Protein AF-0000000085179273 (afdb_homodimer)

Sequence (430 aa):
MWLLLAPTRLEAPFLKGEPFPFLGRMGLKGKGFVFLETGVGKVNAALALAHWASRHPVERALLFGVAGAYPEAGLGLGEAALVAEEVEADLGLEEGLKPLGFPAMAVEGKPLYNRFPLDPALTEALAALLGLPLRVGLTQDRPSESLEEAKRRAARWNAHLENMEGAAFARACLALGVPGAELRAVSNPAGVRDRGAWRLGEAVSALREAVLALLMWLLLAPTRLEAPFLKGEPFPFLGRMGLKGKGFVFLETGVGKVNAALALAHWASRHPVERALLFGVAGAYPEAGLGLGEAALVAEEVEADLGLEEGLKPLGFPAMAVEGKPLYNRFPLDPALTEALAALLGLPLRVGLTQDRPSESLEEAKRRAARWNAHLENMEGAAFARACLALGVPGAELRAVSNPAGVRDRGAWRLGEAVSALREAVLALL

InterPro domains:
  IPR000845 Nucleoside phosphorylase domain [PF01048] (28-206)
  IPR019963 Futalosine hydrolase [MF_00991] (22-215)
  IPR019963 Futalosine hydrolase [TIGR03664] (4-215)
  IPR035994 Nucleoside phosphorylase superfamily [G3DSA:3.40.50.1580] (23-215)
  IPR035994 Nucleoside phosphorylase superfamily [SSF53167] (28-198)

Solvent-accessible surface area (backbone atoms only — not comparable to full-atom values): 21015 Å² total; per-residue (Å²): 99,40,39,36,34,27,42,45,63,85,56,48,74,82,70,68,55,52,73,44,84,36,84,84,36,51,23,29,47,34,86,61,34,37,36,38,38,36,28,59,27,28,42,28,28,12,30,46,51,27,35,48,55,49,68,38,93,63,73,32,36,36,40,38,38,67,22,21,30,34,94,84,42,83,67,55,79,27,37,56,31,32,37,50,30,19,26,31,64,50,37,30,42,95,90,27,22,62,88,74,73,52,50,54,44,57,58,96,84,40,74,29,51,42,61,37,60,31,32,62,68,62,36,51,52,48,25,63,74,68,70,36,54,78,40,33,30,32,14,30,44,43,63,50,80,30,54,66,53,28,51,52,51,27,67,75,65,68,34,21,32,38,39,34,32,55,27,26,40,27,48,45,22,65,62,70,69,34,46,30,33,36,41,37,11,18,20,29,55,36,15,60,81,58,62,85,69,43,34,53,68,48,8,38,50,40,45,46,55,55,55,57,72,74,97,97,40,38,37,34,27,41,44,63,85,58,48,73,82,70,70,55,53,74,43,85,36,86,86,36,51,25,30,48,33,86,62,32,38,37,38,36,36,30,60,28,28,43,28,28,12,30,45,51,26,34,49,55,49,69,37,92,63,73,31,35,37,41,37,38,68,22,22,31,35,92,84,42,84,68,55,77,27,37,55,32,32,36,50,29,18,26,30,65,47,38,29,42,96,91,27,21,62,89,76,73,51,53,54,45,59,59,95,84,40,73,29,50,41,62,36,61,32,34,61,69,61,36,51,52,48,24,63,75,70,71,35,54,78,40,34,29,32,13,30,45,42,62,52,81,30,52,66,53,28,50,51,50,27,66,75,65,69,36,23,32,38,39,34,31,56,26,27,41,28,47,45,22,65,64,70,72,34,48,29,32,35,40,37,11,18,21,29,55,38,15,60,80,58,63,86,68,42,36,56,68,48,10,38,50,40,45,47,56,54,55,56,73,74,97

Organism: NCBI:txid751945

Foldseek 3Di:
DEEEEEQDCLLVVPDDADWDDDPNDIWGDDDPYIYDHQHFAAVSLLCRLCVDVVPDPHAEYEYEGAWAWAPPLPDDALAKAKEFKEFACPAPDNLWNVVVPDAPDDFPNRGHTGMFGAQNVVRVVLCVLQVHYYFYEYADQDFAQASVSSNVSCVSVVGTIYGGHPNSNRVSCRVSVHRYIYMYGYQYHTNDDDCVRGNRVSRSVSVSVSVVSVD/DEEEEEQDCLLVVPDDADWDDDPNDIWGDDDPYIYDHQHFAAVSLLCRLCVDVVPDPHAEYEYEGAWAWAPPLPDDALAKAKEFKEFACPAPDNLWNVVVPDAPDDFPNRGHTGMFGAQNVVRVVLCVLQVHYYFYEYADQDFAQASVSSNVSCVSVVGTIYGGHPNSNRVSCRVSVHRYIYMYGYQYHTNDPPCVRGNSVSRSVSVSVSVVSVD

Secondary structure (DSSP, 8-state):
-EEEEESSGGG-TT--SEEEEETTEEEEEETTEEEEE--SSHHHHHHHHHHHHTTS--SEEEEEEEEEEPGGG---TT-EEEEEEEEETTSSBTTBSGGGT--SEEETTEEESSEEE--HHHHHHHHHHHT--EEEEEE-SS---SHHHHHHHHHHHT--EEESSHHHHHHHHHHHT--EEEEEEEEEETT---GGG--HHHHHHHHHHHHHHH-/-EEEEESSGGG-TT--SEEEEETTEEEEEETTEEEEE--SSHHHHHHHHHHHHTTS--SEEEEEEEEEEPGGG---TT-EEEEEEEEETTSSBTTBSGGGT--SEEETTEEESSEEE--HHHHHHHHHHHT--EEEEEE-SS---SHHHHHHHHHHHT--EEESSHHHHHHHHHHHT--EEEEEEEEEETT---GGG--HHHHHHHHHHHHHHH-

Structure (mmCIF, N/CA/C/O backbone):
data_AF-0000000085179273-model_v1
#
loop_
_entity.id
_entity.type
_entity.pdbx_description
1 polymer 'Futalosine hydrolase'
#
loop_
_atom_site.group_PDB
_atom_site.id
_atom_site.type_symbol
_atom_site.label_atom_id
_atom_site.label_alt_id
_atom_site.label_comp_id
_atom_site.label_asym_id
_atom_site.label_entity_id
_atom_site.label_seq_id
_atom_site.pdbx_PDB_ins_code
_atom_site.Cartn_x
_atom_site.Cartn_y
_atom_site.Cartn_z
_atom_site.occupancy
_atom_site.B_iso_or_equiv
_atom_site.auth_seq_id
_atom_site.auth_comp_id
_atom_site.auth_asym_id
_atom_site.auth_atom_id
_atom_site.pdbx_PDB_model_num
ATOM 1 N N . MET A 1 1 ? -15.18 -21.344 -3.094 1 94.62 1 MET A N 1
ATOM 2 C CA . MET A 1 1 ? -14.883 -20.469 -4.223 1 94.62 1 MET A CA 1
ATOM 3 C C . MET A 1 1 ? -13.586 -19.703 -3.984 1 94.62 1 MET A C 1
ATOM 5 O O . MET A 1 1 ? -13.328 -19.234 -2.871 1 94.62 1 MET A O 1
ATOM 9 N N . TRP A 1 2 ? -12.719 -19.688 -5.039 1 98.19 2 TRP A N 1
ATOM 10 C CA . TRP A 1 2 ? -11.422 -19.016 -4.934 1 98.19 2 TRP A CA 1
ATOM 11 C C . TRP A 1 2 ? -11.539 -17.547 -5.324 1 98.19 2 TRP A C 1
ATOM 13 O O . TRP A 1 2 ? -12.211 -17.203 -6.301 1 98.19 2 TRP A O 1
ATOM 23 N N . LEU A 1 3 ? -10.93 -16.688 -4.527 1 98.94 3 LEU A N 1
ATOM 24 C CA . LEU A 1 3 ? -10.555 -15.367 -5.02 1 98.94 3 LEU A CA 1
ATOM 25 C C . LEU A 1 3 ? -9.125 -15.367 -5.551 1 98.94 3 LEU A C 1
ATOM 27 O O . LEU A 1 3 ? -8.18 -15.594 -4.797 1 98.94 3 LEU A O 1
ATOM 31 N N . LEU A 1 4 ? -9.008 -15.203 -6.809 1 98.94 4 LEU A N 1
ATOM 32 C CA . LEU A 1 4 ? -7.707 -15.164 -7.465 1 98.94 4 LEU A CA 1
ATOM 33 C C . LEU A 1 4 ? -7.285 -13.727 -7.75 1 98.94 4 LEU A C 1
ATOM 35 O O . LEU A 1 4 ? -8.102 -12.906 -8.18 1 98.94 4 LEU A O 1
ATOM 39 N N . LEU A 1 5 ? -6.035 -13.406 -7.445 1 98.94 5 LEU A N 1
ATOM 40 C CA . LEU A 1 5 ? -5.48 -12.094 -7.73 1 98.94 5 LEU A CA 1
ATOM 41 C C . LEU A 1 5 ? -4.168 -12.211 -8.492 1 98.94 5 LEU A C 1
ATOM 43 O O . LEU A 1 5 ? -3.354 -13.086 -8.211 1 98.94 5 LEU A O 1
ATOM 47 N N . ALA A 1 6 ? -3.973 -11.359 -9.422 1 98.94 6 ALA A N 1
ATOM 48 C CA . ALA A 1 6 ? -2.697 -11.172 -10.109 1 98.94 6 ALA A CA 1
ATOM 49 C C . ALA A 1 6 ? -2.463 -9.703 -10.445 1 98.94 6 ALA A C 1
ATOM 51 O O . ALA A 1 6 ? -3.412 -8.961 -10.719 1 98.94 6 ALA A O 1
ATOM 52 N N . PRO A 1 7 ? -1.188 -9.273 -10.477 1 98.56 7 PRO A N 1
ATOM 53 C CA . PRO A 1 7 ? -0.921 -7.859 -10.742 1 98.56 7 PRO A CA 1
ATOM 54 C C . PRO A 1 7 ? -1.329 -7.43 -12.148 1 98.56 7 PRO A C 1
ATOM 56 O O . PRO A 1 7 ? -1.88 -6.34 -12.328 1 98.56 7 PRO A O 1
ATOM 59 N N . THR A 1 8 ? -1.058 -8.273 -13.117 1 97.31 8 THR A N 1
ATOM 60 C CA . THR A 1 8 ? -1.369 -7.93 -14.5 1 97.31 8 THR A CA 1
ATOM 61 C C . THR A 1 8 ? -2.08 -9.086 -15.195 1 97.31 8 THR A C 1
ATOM 63 O O . THR A 1 8 ? -1.867 -10.25 -14.852 1 97.31 8 THR A O 1
ATOM 66 N N . ARG A 1 9 ? -2.869 -8.789 -16.188 1 94.81 9 ARG A N 1
ATOM 67 C CA . ARG A 1 9 ? -3.58 -9.805 -16.969 1 94.81 9 ARG A CA 1
ATOM 68 C C . ARG A 1 9 ? -2.604 -10.703 -17.719 1 94.81 9 ARG A C 1
ATOM 70 O O . ARG A 1 9 ? -2.936 -11.836 -18.062 1 94.81 9 ARG A O 1
ATOM 77 N N . LEU A 1 10 ? -1.396 -10.203 -17.922 1 95.56 10 LEU A N 1
ATOM 78 C CA . LEU A 1 10 ? -0.371 -10.984 -18.609 1 95.56 10 LEU A CA 1
ATOM 79 C C . LEU A 1 10 ? 0.016 -12.219 -17.797 1 95.56 10 LEU A C 1
ATOM 81 O O . LEU A 1 10 ? 0.564 -13.18 -18.328 1 95.56 10 LEU A O 1
ATOM 85 N N . GLU A 1 11 ? -0.31 -12.172 -16.547 1 97.88 11 GLU A N 1
ATOM 86 C CA . GLU A 1 11 ? 0.047 -13.273 -15.664 1 97.88 11 GLU A CA 1
ATOM 87 C C . GLU A 1 11 ? -1.082 -14.305 -15.586 1 97.88 11 GLU A C 1
ATOM 89 O O . GLU A 1 11 ? -0.908 -15.375 -15.008 1 97.88 11 GLU A O 1
ATOM 94 N N . ALA A 1 12 ? -2.215 -13.945 -16.156 1 97.94 12 ALA A N 1
ATOM 95 C CA . ALA A 1 12 ? -3.379 -14.82 -16.016 1 97.94 12 ALA A CA 1
ATOM 96 C C . ALA A 1 12 ? -4.117 -14.953 -17.344 1 97.94 12 ALA A C 1
ATOM 98 O O . ALA A 1 12 ? -5.352 -14.914 -17.375 1 97.94 12 ALA A O 1
ATOM 99 N N . PRO A 1 13 ? -3.396 -15.062 -18.453 1 97.56 13 PRO A N 1
ATOM 100 C CA . PRO A 1 13 ? -4.086 -15.109 -19.734 1 97.56 13 PRO A CA 1
ATOM 101 C C . PRO A 1 13 ? -4.918 -16.375 -19.922 1 97.56 13 PRO A C 1
ATOM 103 O O . PRO A 1 13 ? -5.766 -16.453 -20.812 1 97.56 13 PRO A O 1
ATOM 106 N N . PHE A 1 14 ? -4.801 -17.359 -19.109 1 98.06 14 PHE A N 1
ATOM 107 C CA . PHE A 1 14 ? -5.391 -18.688 -19.25 1 98.06 14 PHE A CA 1
ATOM 108 C C . PHE A 1 14 ? -6.727 -18.766 -18.531 1 98.06 14 PHE A C 1
ATOM 110 O O . PHE A 1 14 ? -7.469 -19.734 -18.688 1 98.06 14 PHE A O 1
ATOM 117 N N . LEU A 1 15 ? -7.039 -17.781 -17.672 1 98.31 15 LEU A N 1
ATOM 118 C CA . LEU A 1 15 ? -8.312 -17.797 -16.969 1 98.31 15 LEU A CA 1
ATOM 119 C C . LEU A 1 15 ? -9.453 -17.375 -17.891 1 98.31 15 LEU A C 1
ATOM 121 O O . LEU A 1 15 ? -9.328 -16.406 -18.641 1 98.31 15 LEU A O 1
ATOM 125 N N . LYS A 1 16 ? -10.492 -18.172 -17.844 1 97.25 16 LYS A N 1
ATOM 126 C CA . LYS A 1 16 ? -11.68 -17.891 -18.641 1 97.25 16 LYS A CA 1
ATOM 127 C C . LYS A 1 16 ? -12.891 -17.625 -17.766 1 97.25 16 LYS A C 1
ATOM 129 O O . LYS A 1 16 ? -13.086 -18.297 -16.75 1 97.25 16 LYS A O 1
ATOM 134 N N . GLY A 1 17 ? -13.609 -16.641 -18.078 1 97.75 17 GLY A N 1
ATOM 135 C CA . GLY A 1 17 ? -14.812 -16.266 -17.344 1 97.75 17 GLY A CA 1
ATOM 136 C C . GLY A 1 17 ? -15.492 -15.039 -17.922 1 97.75 17 GLY A C 1
ATOM 137 O O . GLY A 1 17 ? -15.109 -14.547 -18.984 1 97.75 17 GLY A O 1
ATOM 138 N N . GLU A 1 18 ? -16.547 -14.57 -17.297 1 98.56 18 GLU A N 1
ATOM 139 C CA . GLU A 1 18 ? -17.266 -13.359 -17.672 1 98.56 18 GLU A CA 1
ATOM 140 C C . GLU A 1 18 ? -16.578 -12.117 -17.109 1 98.56 18 GLU A C 1
ATOM 142 O O . GLU A 1 18 ? -16.438 -11.977 -15.898 1 98.56 18 GLU A O 1
ATOM 147 N N . PRO A 1 19 ? -16.203 -11.266 -18 1 98.25 19 PRO A N 1
ATOM 148 C CA . PRO A 1 19 ? -15.484 -10.078 -17.531 1 98.25 19 PRO A CA 1
ATOM 149 C C . PRO A 1 19 ? -16.406 -9.062 -16.859 1 98.25 19 PRO A C 1
ATOM 151 O O . PRO A 1 19 ? -17.594 -8.992 -17.188 1 98.25 19 PRO A O 1
ATOM 154 N N . PHE A 1 20 ? -15.859 -8.312 -15.875 1 98.31 20 PHE A N 1
ATOM 155 C CA . PHE A 1 20 ? -16.516 -7.16 -15.258 1 98.31 20 PHE A CA 1
ATOM 156 C C . PHE A 1 20 ? -15.477 -6.117 -14.844 1 98.31 20 PHE A C 1
ATOM 158 O O . PHE A 1 20 ? -14.32 -6.445 -14.594 1 98.31 20 PHE A O 1
ATOM 165 N N . PRO A 1 21 ? -15.852 -4.898 -14.836 1 96.75 21 PRO A N 1
ATOM 166 C CA . PRO A 1 21 ? -14.914 -3.854 -14.414 1 96.75 21 PRO A CA 1
ATOM 167 C C . PRO A 1 21 ? -14.609 -3.9 -12.922 1 96.75 21 PRO A C 1
ATOM 169 O O . PRO A 1 21 ? -15.508 -4.148 -12.109 1 96.75 21 PRO A O 1
ATOM 172 N N . PHE A 1 22 ? -13.422 -3.74 -12.594 1 97.25 22 PHE A N 1
ATOM 173 C CA . PHE A 1 22 ? -13 -3.738 -11.195 1 97.25 22 PHE A CA 1
ATOM 174 C C . PHE A 1 22 ? -11.875 -2.736 -10.977 1 97.25 22 PHE A C 1
ATOM 176 O O . PHE A 1 22 ? -10.734 -2.975 -11.383 1 97.25 22 PHE A O 1
ATOM 183 N N . LEU A 1 23 ? -12.109 -1.663 -10.297 1 96.62 23 LEU A N 1
ATOM 184 C CA . LEU A 1 23 ? -11.156 -0.615 -9.945 1 96.62 23 LEU A CA 1
ATOM 185 C C . LEU A 1 23 ? -10.344 -0.185 -11.164 1 96.62 23 LEU A C 1
ATOM 187 O O . LEU A 1 23 ? -9.125 -0.075 -11.094 1 96.62 23 LEU A O 1
ATOM 191 N N . GLY A 1 24 ? -11 -0.013 -12.258 1 94.75 24 GLY A N 1
ATOM 192 C CA . GLY A 1 24 ? -10.367 0.466 -13.477 1 94.75 24 GLY A CA 1
ATOM 193 C C . GLY A 1 24 ? -9.625 -0.623 -14.227 1 94.75 24 GLY A C 1
ATOM 194 O O . GLY A 1 24 ? -8.953 -0.346 -15.227 1 94.75 24 GLY A O 1
ATOM 195 N N . ARG A 1 25 ? -9.828 -1.846 -13.766 1 96.69 25 ARG A N 1
ATOM 196 C CA . ARG A 1 25 ? -9.172 -2.994 -14.383 1 96.69 25 ARG A CA 1
ATOM 197 C C . ARG A 1 25 ? -10.164 -4.129 -14.617 1 96.69 25 ARG A C 1
ATOM 199 O O . ARG A 1 25 ? -11.375 -3.898 -14.68 1 96.69 25 ARG A O 1
ATOM 206 N N . MET A 1 26 ? -9.555 -5.309 -14.797 1 96.31 26 MET A N 1
ATOM 207 C CA . MET A 1 26 ? -10.43 -6.406 -15.211 1 96.31 26 MET A CA 1
ATOM 208 C C . MET A 1 26 ? -10.68 -7.363 -14.047 1 96.31 26 MET A C 1
ATOM 210 O O . MET A 1 26 ? -9.758 -7.691 -13.297 1 96.31 26 MET A O 1
ATOM 214 N N . GLY A 1 27 ? -11.914 -7.707 -13.852 1 98.38 27 GLY A N 1
ATOM 215 C CA . GLY A 1 27 ? -12.312 -8.883 -13.094 1 98.38 27 GLY A CA 1
ATOM 216 C C . GLY A 1 27 ? -12.922 -9.977 -13.961 1 98.38 27 GLY A C 1
ATOM 217 O O . GLY A 1 27 ? -13.383 -9.703 -15.07 1 98.38 27 GLY A O 1
ATOM 218 N N . LEU A 1 28 ? -12.805 -11.203 -13.516 1 98.69 28 LEU A N 1
ATOM 219 C CA . LEU A 1 28 ? -13.438 -12.328 -14.18 1 98.69 28 LEU A CA 1
ATOM 220 C C . LEU A 1 28 ? -14.227 -13.18 -13.188 1 98.69 28 LEU A C 1
ATOM 222 O O . LEU A 1 28 ? -13.758 -13.43 -12.078 1 98.69 28 LEU A O 1
ATOM 226 N N . LYS A 1 29 ? -15.414 -13.492 -13.594 1 98.56 29 LYS A N 1
ATOM 227 C CA . LYS A 1 29 ? -16.172 -14.508 -12.875 1 98.56 29 LYS A CA 1
ATOM 228 C C . LYS A 1 29 ? -16.156 -15.836 -13.625 1 98.56 29 LYS A C 1
ATOM 230 O O . LYS A 1 29 ? -16.688 -15.945 -14.727 1 98.56 29 LYS A O 1
ATOM 235 N N . GLY A 1 30 ? -15.469 -16.797 -13.047 1 97.81 30 GLY A N 1
ATOM 236 C CA . GLY A 1 30 ? -15.375 -18.109 -13.656 1 97.81 30 GLY A CA 1
ATOM 237 C C . GLY A 1 30 ? -16.031 -19.203 -12.82 1 97.81 30 GLY A C 1
ATOM 238 O O . GLY A 1 30 ? -16.734 -18.906 -11.852 1 97.81 30 GLY A O 1
ATOM 239 N N . LYS A 1 31 ? -15.891 -20.438 -13.32 1 96.31 31 LYS A N 1
ATOM 240 C CA . LYS A 1 31 ? -16.438 -21.562 -12.578 1 96.31 31 LYS A CA 1
ATOM 241 C C . LYS A 1 31 ? -15.617 -21.844 -11.328 1 96.31 31 LYS A C 1
ATOM 243 O O . LYS A 1 31 ? -14.523 -22.422 -11.406 1 96.31 31 LYS A O 1
ATOM 248 N N . GLY A 1 32 ? -16.156 -21.391 -10.211 1 96.75 32 GLY A N 1
ATOM 249 C CA . GLY A 1 32 ? -15.508 -21.688 -8.945 1 96.75 32 GLY A CA 1
ATOM 250 C C . GLY A 1 32 ? -14.523 -20.625 -8.516 1 96.75 32 GLY A C 1
ATOM 251 O O . GLY A 1 32 ? -13.758 -20.828 -7.566 1 96.75 32 GLY A O 1
ATOM 252 N N . PHE A 1 33 ? -14.508 -19.531 -9.266 1 98.5 33 PHE A N 1
ATOM 253 C CA . PHE A 1 33 ? -13.539 -18.516 -8.867 1 98.5 33 PHE A CA 1
ATOM 254 C C . PHE A 1 33 ? -13.984 -17.141 -9.328 1 98.5 33 PHE A C 1
ATOM 256 O O . PHE A 1 33 ? -14.836 -17.016 -10.211 1 98.5 33 PHE A O 1
ATOM 263 N N . VAL A 1 34 ? -13.5 -16.078 -8.656 1 98.81 34 VAL A N 1
ATOM 264 C CA . VAL A 1 34 ? -13.422 -14.703 -9.117 1 98.81 34 VAL A CA 1
ATOM 265 C C . VAL A 1 34 ? -11.961 -14.289 -9.258 1 98.81 34 VAL A C 1
ATOM 267 O O . VAL A 1 34 ? -11.133 -14.602 -8.406 1 98.81 34 VAL A O 1
ATOM 270 N N . PHE A 1 35 ? -11.68 -13.68 -10.375 1 98.88 35 PHE A N 1
ATOM 271 C CA . PHE A 1 35 ? -10.336 -13.156 -10.609 1 98.88 35 PHE A CA 1
ATOM 272 C C . PHE A 1 35 ? -10.344 -11.633 -10.602 1 98.88 35 PHE A C 1
ATOM 274 O O . PHE A 1 35 ? -11.25 -11.008 -11.148 1 98.88 35 PHE A O 1
ATOM 281 N N . LEU A 1 36 ? -9.359 -11.078 -9.93 1 98.94 36 LEU A N 1
ATOM 282 C CA . LEU A 1 36 ? -9.164 -9.633 -9.914 1 98.94 36 LEU A CA 1
ATOM 283 C C . LEU A 1 36 ? -7.762 -9.266 -10.383 1 98.94 36 LEU A C 1
ATOM 285 O O . LEU A 1 36 ? -6.773 -9.734 -9.805 1 98.94 36 LEU A O 1
ATOM 289 N N . GLU A 1 37 ? -7.664 -8.492 -11.43 1 98.81 37 GLU A N 1
ATOM 290 C CA . GLU A 1 37 ? -6.414 -7.812 -11.742 1 98.81 37 GLU A CA 1
ATOM 291 C C . GLU A 1 37 ? -6.152 -6.664 -10.773 1 98.81 37 GLU A C 1
ATOM 293 O O . GLU A 1 37 ? -6.922 -5.703 -10.727 1 98.81 37 GLU A O 1
ATOM 298 N N . THR A 1 38 ? -5.078 -6.707 -10.047 1 98.69 38 THR A N 1
ATOM 299 C CA . THR A 1 38 ? -4.871 -5.738 -8.977 1 98.69 38 THR A CA 1
ATOM 300 C C . THR A 1 38 ? -4.164 -4.492 -9.5 1 98.69 38 THR A C 1
ATOM 302 O O . THR A 1 38 ? -4.379 -3.389 -9 1 98.69 38 THR A O 1
ATOM 305 N N . GLY A 1 39 ? -3.285 -4.68 -10.477 1 98.38 39 GLY A N 1
ATOM 306 C CA . GLY A 1 39 ? -2.256 -3.699 -10.781 1 98.38 39 GLY A CA 1
ATOM 307 C C . GLY A 1 39 ? -0.967 -3.926 -10.016 1 98.38 39 GLY A C 1
ATOM 308 O O . GLY A 1 39 ? -0.943 -4.68 -9.039 1 98.38 39 GLY A O 1
ATOM 309 N N . VAL A 1 40 ? 0.081 -3.264 -10.453 1 98.44 40 VAL A N 1
ATOM 310 C CA . VAL A 1 40 ? 1.401 -3.521 -9.891 1 98.44 40 VAL A CA 1
ATOM 311 C C . VAL A 1 40 ? 1.588 -2.699 -8.617 1 98.44 40 VAL A C 1
ATOM 313 O O . VAL A 1 40 ? 1.08 -1.581 -8.516 1 98.44 40 VAL A O 1
ATOM 316 N N . GLY A 1 41 ? 2.229 -3.324 -7.648 1 98.75 41 GLY A N 1
ATOM 317 C CA . GLY A 1 41 ? 2.637 -2.584 -6.461 1 98.75 41 GLY A CA 1
ATOM 318 C C . GLY A 1 41 ? 1.812 -2.924 -5.234 1 98.75 41 GLY A C 1
ATOM 319 O O . GLY A 1 41 ? 0.686 -3.412 -5.352 1 98.75 41 GLY A O 1
ATOM 320 N N . LYS A 1 42 ? 2.363 -2.562 -4.078 1 98.94 42 LYS A N 1
ATOM 321 C CA . LYS A 1 42 ? 1.776 -2.887 -2.783 1 98.94 42 LYS A CA 1
ATOM 322 C C . LYS A 1 42 ? 0.427 -2.199 -2.604 1 98.94 42 LYS A C 1
ATOM 324 O O . LYS A 1 42 ? -0.535 -2.816 -2.143 1 98.94 42 LYS A O 1
ATOM 329 N N . VAL A 1 43 ? 0.353 -0.925 -3.02 1 98.94 43 VAL A N 1
ATOM 330 C CA . VAL A 1 43 ? -0.866 -0.151 -2.809 1 98.94 43 VAL A CA 1
ATOM 331 C C . VAL A 1 43 ? -2.02 -0.782 -3.584 1 98.94 43 VAL A C 1
ATOM 333 O O . VAL A 1 43 ? -3.109 -0.975 -3.041 1 98.94 43 VAL A O 1
ATOM 336 N N . ASN A 1 44 ? -1.757 -1.183 -4.797 1 98.88 44 ASN A N 1
ATOM 337 C CA . ASN A 1 44 ? -2.795 -1.796 -5.617 1 98.88 44 ASN A CA 1
ATOM 338 C C . ASN A 1 44 ? -3.254 -3.131 -5.039 1 98.88 44 ASN A C 1
ATOM 340 O O . ASN A 1 44 ? -4.449 -3.426 -5.02 1 98.88 44 ASN A O 1
ATOM 344 N N . ALA A 1 45 ? -2.324 -3.93 -4.613 1 98.94 45 ALA A N 1
ATOM 345 C CA . ALA A 1 45 ? -2.672 -5.219 -4.023 1 98.94 45 ALA A CA 1
ATOM 346 C C . ALA A 1 45 ? -3.551 -5.039 -2.789 1 98.94 45 ALA A C 1
ATOM 348 O O . ALA A 1 45 ? -4.57 -5.715 -2.641 1 98.94 45 ALA A O 1
ATOM 349 N N . ALA A 1 46 ? -3.145 -4.105 -1.908 1 98.94 46 ALA A N 1
ATOM 350 C CA . ALA A 1 46 ? -3.904 -3.826 -0.692 1 98.94 46 ALA A CA 1
ATOM 351 C C . ALA A 1 46 ? -5.301 -3.312 -1.025 1 98.94 46 ALA A C 1
ATOM 353 O O . ALA A 1 46 ? -6.293 -3.77 -0.448 1 98.94 46 ALA A O 1
ATOM 354 N N . LEU A 1 47 ? -5.398 -2.367 -1.997 1 98.81 47 LEU A N 1
ATOM 355 C CA . LEU A 1 47 ? -6.668 -1.771 -2.396 1 98.81 47 LEU A CA 1
ATOM 356 C C . LEU A 1 47 ? -7.613 -2.83 -2.955 1 98.81 47 LEU A C 1
ATOM 358 O O . LEU A 1 47 ? -8.781 -2.887 -2.57 1 98.81 47 LEU A O 1
ATOM 362 N N . ALA A 1 48 ? -7.102 -3.646 -3.834 1 98.88 48 ALA A N 1
ATOM 363 C CA . ALA A 1 48 ? -7.926 -4.633 -4.523 1 98.88 48 ALA A CA 1
ATOM 364 C C . ALA A 1 48 ? -8.531 -5.629 -3.541 1 98.88 48 ALA A C 1
ATOM 366 O O . ALA A 1 48 ? -9.742 -5.863 -3.549 1 98.88 48 ALA A O 1
ATOM 367 N N . LEU A 1 49 ? -7.652 -6.164 -2.686 1 98.88 49 LEU A N 1
ATOM 368 C CA . LEU A 1 49 ? -8.148 -7.172 -1.756 1 98.88 49 LEU A CA 1
ATOM 369 C C . LEU A 1 49 ? -9.102 -6.551 -0.737 1 98.88 49 LEU A C 1
ATOM 371 O O . LEU A 1 49 ? -10.172 -7.094 -0.467 1 98.88 49 LEU A O 1
ATOM 375 N N . ALA A 1 50 ? -8.758 -5.414 -0.185 1 98.88 50 ALA A N 1
ATOM 376 C CA . ALA A 1 50 ? -9.594 -4.777 0.829 1 98.88 50 ALA A CA 1
ATOM 377 C C . ALA A 1 50 ? -10.953 -4.391 0.257 1 98.88 50 ALA A C 1
ATOM 379 O O . ALA A 1 50 ? -11.984 -4.617 0.89 1 98.88 50 ALA A O 1
ATOM 380 N N . HIS A 1 51 ? -10.945 -3.803 -0.94 1 98.88 51 HIS A N 1
ATOM 381 C CA . HIS A 1 51 ? -12.188 -3.369 -1.562 1 98.88 51 HIS A CA 1
ATOM 382 C C . HIS A 1 51 ? -13.133 -4.547 -1.797 1 98.88 51 HIS A C 1
ATOM 384 O O . HIS A 1 51 ? -14.312 -4.48 -1.461 1 98.88 51 HIS A O 1
ATOM 390 N N . TRP A 1 52 ? -12.617 -5.648 -2.324 1 98.88 52 TRP A N 1
ATOM 391 C CA . TRP A 1 52 ? -13.453 -6.801 -2.65 1 98.88 52 TRP A CA 1
ATOM 392 C C . TRP A 1 52 ? -13.914 -7.516 -1.384 1 98.88 52 TRP A C 1
ATOM 394 O O . TRP A 1 52 ? -15.109 -7.758 -1.197 1 98.88 52 TRP A O 1
ATOM 404 N N . ALA A 1 53 ? -12.961 -7.773 -0.493 1 98.75 53 ALA A N 1
ATOM 405 C CA . ALA A 1 53 ? -13.234 -8.609 0.672 1 98.75 53 ALA A CA 1
ATOM 406 C C . ALA A 1 53 ? -14.125 -7.879 1.674 1 98.75 53 ALA A C 1
ATOM 408 O O . ALA A 1 53 ? -14.742 -8.5 2.543 1 98.75 53 ALA A O 1
ATOM 409 N N . SER A 1 54 ? -14.18 -6.547 1.587 1 98.25 54 SER A N 1
ATOM 410 C CA . SER A 1 54 ? -15.062 -5.781 2.465 1 98.25 54 SER A CA 1
ATOM 411 C C . SER A 1 54 ? -16.516 -5.848 1.989 1 98.25 54 SER A C 1
ATOM 413 O O . SER A 1 54 ? -17.438 -5.539 2.748 1 98.25 54 SER A O 1
ATOM 415 N N . ARG A 1 55 ? -16.734 -6.25 0.745 1 97.44 55 ARG A N 1
ATOM 416 C CA . ARG A 1 55 ? -18.078 -6.242 0.147 1 97.44 55 ARG A CA 1
ATOM 417 C C . ARG A 1 55 ? -18.578 -7.664 -0.078 1 97.44 55 ARG A C 1
ATOM 419 O O . ARG A 1 55 ? -19.781 -7.875 -0.259 1 97.44 55 ARG A O 1
ATOM 426 N N . HIS A 1 56 ? -17.641 -8.641 -0.13 1 97.56 56 HIS A N 1
ATOM 427 C CA . HIS A 1 56 ? -17.969 -10.023 -0.458 1 97.56 56 HIS A CA 1
ATOM 428 C C . HIS A 1 56 ? -17.297 -11 0.506 1 97.56 56 HIS A C 1
ATOM 430 O O . HIS A 1 56 ? -16.156 -10.781 0.906 1 97.56 56 HIS A O 1
ATOM 436 N N . PRO A 1 57 ? -18.031 -12 0.864 1 97.19 57 PRO A N 1
ATOM 437 C CA . PRO A 1 57 ? -17.328 -13.055 1.604 1 97.19 57 PRO A CA 1
ATOM 438 C C . PRO A 1 57 ? -16.234 -13.719 0.782 1 97.19 57 PRO A C 1
ATOM 440 O O . PRO A 1 57 ? -16.391 -13.93 -0.423 1 97.19 57 PRO A O 1
ATOM 443 N N . VAL A 1 58 ? -15.102 -14 1.391 1 98.56 58 VAL A N 1
ATOM 444 C CA . VAL A 1 58 ? -13.977 -14.664 0.739 1 98.56 58 VAL A CA 1
ATOM 445 C C . VAL A 1 58 ? -13.578 -15.898 1.536 1 98.56 58 VAL A C 1
ATOM 447 O O . VAL A 1 58 ? -13.188 -15.797 2.701 1 98.56 58 VAL A O 1
ATOM 450 N N . GLU A 1 59 ? -13.656 -17.047 0.965 1 98.31 59 GLU A N 1
ATOM 451 C CA . GLU A 1 59 ? -13.289 -18.297 1.623 1 98.31 59 GLU A CA 1
ATOM 452 C C . GLU A 1 59 ? -11.781 -18.484 1.629 1 98.31 59 GLU A C 1
ATOM 454 O O . GLU A 1 59 ? -11.211 -18.922 2.633 1 98.31 59 GLU A O 1
ATOM 459 N N . ARG A 1 60 ? -11.18 -18.25 0.582 1 98.69 60 ARG A N 1
ATOM 460 C CA . ARG A 1 60 ? -9.734 -18.359 0.391 1 98.69 60 ARG A CA 1
ATOM 461 C C . ARG A 1 60 ? -9.281 -17.5 -0.788 1 98.69 60 ARG A C 1
ATOM 463 O O . ARG A 1 60 ? -10.016 -17.344 -1.762 1 98.69 60 ARG A O 1
ATOM 470 N N . ALA A 1 61 ? -8.125 -16.984 -0.681 1 98.94 61 ALA A N 1
ATOM 471 C CA . ALA A 1 61 ? -7.555 -16.125 -1.723 1 98.94 61 ALA A CA 1
ATOM 472 C C . ALA A 1 61 ? -6.18 -16.641 -2.15 1 98.94 61 ALA A C 1
ATOM 474 O O . ALA A 1 61 ? -5.422 -17.172 -1.331 1 98.94 61 ALA A O 1
ATOM 475 N N . LEU A 1 62 ? -5.875 -16.5 -3.408 1 99 62 LEU A N 1
ATOM 476 C CA . LEU A 1 62 ? -4.57 -16.812 -3.973 1 99 62 LEU A CA 1
ATOM 477 C C . LEU A 1 62 ? -4.016 -15.641 -4.77 1 99 62 LEU A C 1
ATOM 479 O O . LEU A 1 62 ? -4.633 -15.203 -5.746 1 99 62 LEU A O 1
ATOM 483 N N . LEU A 1 63 ? -2.924 -15.109 -4.324 1 99 63 LEU A N 1
ATOM 484 C CA . LEU A 1 63 ? -2.137 -14.203 -5.152 1 99 63 LEU A CA 1
ATOM 485 C C . LEU A 1 63 ? -1.107 -14.977 -5.973 1 99 63 LEU A C 1
ATOM 487 O O . LEU A 1 63 ? -0.33 -15.766 -5.422 1 99 63 LEU A O 1
ATOM 491 N N . PHE A 1 64 ? -1.174 -14.805 -7.211 1 98.94 64 PHE A N 1
ATOM 492 C CA . PHE A 1 64 ? -0.168 -15.477 -8.023 1 98.94 64 PHE A CA 1
ATOM 493 C C . PHE A 1 64 ? 0.428 -14.516 -9.047 1 98.94 64 PHE A C 1
ATOM 495 O O . PHE A 1 64 ? -0.164 -13.484 -9.359 1 98.94 64 PHE A O 1
ATOM 502 N N . GLY A 1 65 ? 1.597 -14.812 -9.547 1 98.81 65 GLY A N 1
ATOM 503 C CA . GLY A 1 65 ? 2.311 -13.992 -10.508 1 98.81 65 GLY A CA 1
ATOM 504 C C . GLY A 1 65 ? 3.773 -14.375 -10.648 1 98.81 65 GLY A C 1
ATOM 505 O O . GLY A 1 65 ? 4.223 -15.359 -10.07 1 98.81 65 GLY A O 1
ATOM 506 N N . VAL A 1 66 ? 4.52 -13.609 -11.43 1 98.56 66 VAL A N 1
ATOM 507 C CA . VAL A 1 66 ? 5.926 -13.898 -11.68 1 98.56 66 VAL A CA 1
ATOM 508 C C . VAL A 1 66 ? 6.785 -13.242 -10.602 1 98.56 66 VAL A C 1
ATOM 510 O O . VAL A 1 66 ? 6.316 -12.359 -9.875 1 98.56 66 VAL A O 1
ATOM 513 N N . ALA A 1 67 ? 8.016 -13.711 -10.445 1 98.44 67 ALA A N 1
ATOM 514 C CA . ALA A 1 67 ? 8.961 -13.195 -9.461 1 98.44 67 ALA A CA 1
ATOM 515 C C . ALA A 1 67 ? 10.391 -13.289 -9.984 1 98.44 67 ALA A C 1
ATOM 517 O O . ALA A 1 67 ? 10.68 -14.07 -10.891 1 98.44 67 ALA A O 1
ATOM 518 N N . GLY A 1 68 ? 11.195 -12.414 -9.461 1 98.19 68 GLY A N 1
ATOM 519 C CA . GLY A 1 68 ? 12.633 -12.594 -9.602 1 98.19 68 GLY A CA 1
ATOM 520 C C . GLY A 1 68 ? 13.234 -13.508 -8.555 1 98.19 68 GLY A C 1
ATOM 521 O O . GLY A 1 68 ? 12.898 -13.406 -7.371 1 98.19 68 GLY A O 1
ATOM 522 N N . ALA A 1 69 ? 14.109 -14.367 -9.008 1 98.44 69 ALA A N 1
ATOM 523 C CA . ALA A 1 69 ? 14.75 -15.289 -8.07 1 98.44 69 ALA A CA 1
ATOM 524 C C . ALA A 1 69 ? 16.094 -14.742 -7.605 1 98.44 69 ALA A C 1
ATOM 526 O O . ALA A 1 69 ? 16.891 -14.258 -8.414 1 98.44 69 ALA A O 1
ATOM 527 N N . TYR A 1 70 ? 16.266 -14.812 -6.305 1 98.25 70 TYR A N 1
ATOM 528 C CA . TYR A 1 70 ? 17.594 -14.547 -5.773 1 98.25 70 TYR A CA 1
ATOM 529 C C . TYR A 1 70 ? 18.531 -15.727 -6.027 1 98.25 70 TYR A C 1
ATOM 531 O O . TYR A 1 70 ? 18.078 -16.844 -6.285 1 98.25 70 TYR A O 1
ATOM 539 N N . PRO A 1 71 ? 19.844 -15.547 -6.008 1 93.75 71 PRO A N 1
ATOM 540 C CA . PRO A 1 71 ? 20.797 -16.594 -6.367 1 93.75 71 PRO A CA 1
ATOM 541 C C . PRO A 1 71 ? 20.641 -17.859 -5.523 1 93.75 71 PRO A C 1
ATOM 543 O O . PRO A 1 71 ? 20.766 -18.969 -6.039 1 93.75 71 PRO A O 1
ATOM 546 N N . GLU A 1 72 ? 20.266 -17.781 -4.312 1 92.56 72 GLU A N 1
ATOM 547 C CA . GLU A 1 72 ? 20.203 -18.938 -3.426 1 92.56 72 GLU A CA 1
ATOM 548 C C . GLU A 1 72 ? 18.766 -19.438 -3.26 1 92.56 72 GLU A C 1
ATOM 550 O O . GLU A 1 72 ? 18.469 -20.156 -2.309 1 92.56 72 GLU A O 1
ATOM 555 N N . ALA A 1 73 ? 17.953 -19.031 -4.152 1 95.81 73 ALA A N 1
ATOM 556 C CA . ALA A 1 73 ? 16.547 -19.375 -4.051 1 95.81 73 ALA A CA 1
ATOM 557 C C . ALA A 1 73 ? 16.344 -20.875 -4.258 1 95.81 73 ALA A C 1
ATOM 559 O O . ALA A 1 73 ? 15.336 -21.438 -3.811 1 95.81 73 ALA A O 1
ATOM 560 N N . GLY A 1 74 ? 17.25 -21.547 -5.047 1 96.56 74 GLY A N 1
ATOM 561 C CA . GLY A 1 74 ? 17.094 -22.953 -5.371 1 96.56 74 GLY A CA 1
ATOM 562 C C . GLY A 1 74 ? 16.016 -23.219 -6.406 1 96.56 74 GLY A C 1
ATOM 563 O O . GLY A 1 74 ? 15.367 -24.266 -6.383 1 96.56 74 GLY A O 1
ATOM 564 N N . LEU A 1 75 ? 15.664 -22.297 -7.172 1 97.5 75 LEU A N 1
ATOM 565 C CA . LEU A 1 75 ? 14.68 -22.406 -8.242 1 97.5 75 LEU A CA 1
ATOM 566 C C . LEU A 1 75 ? 15.258 -21.922 -9.57 1 97.5 75 LEU A C 1
ATOM 568 O O . LEU A 1 75 ? 15.961 -20.922 -9.617 1 97.5 75 LEU A O 1
ATOM 572 N N . GLY A 1 76 ? 15.016 -22.688 -10.602 1 96.19 76 GLY A N 1
ATOM 573 C CA . GLY A 1 76 ? 15.359 -22.266 -11.945 1 96.19 76 GLY A CA 1
ATOM 574 C C . GLY A 1 76 ? 14.289 -21.422 -12.602 1 96.19 76 GLY A C 1
ATOM 575 O O . GLY A 1 76 ? 13.164 -21.312 -12.094 1 96.19 76 GLY A O 1
ATOM 576 N N . LEU A 1 77 ? 14.695 -20.781 -13.727 1 96.38 77 LEU A N 1
ATOM 577 C CA . LEU A 1 77 ? 13.711 -20.062 -14.523 1 96.38 77 LEU A CA 1
ATOM 578 C C . LEU A 1 77 ? 12.562 -20.984 -14.93 1 96.38 77 LEU A C 1
ATOM 580 O O . LEU A 1 77 ? 12.789 -22.125 -15.312 1 96.38 77 LEU A O 1
ATOM 584 N N . GLY A 1 78 ? 11.32 -20.516 -14.719 1 97.69 78 GLY A N 1
ATOM 585 C CA . GLY A 1 78 ? 10.156 -21.297 -15.086 1 97.69 78 GLY A CA 1
ATOM 586 C C . GLY A 1 78 ? 9.648 -22.172 -13.961 1 97.69 78 GLY A C 1
ATOM 587 O O . GLY A 1 78 ? 8.539 -22.703 -14.031 1 97.69 78 GLY A O 1
ATOM 588 N N . GLU A 1 79 ? 10.383 -22.266 -12.938 1 98.38 79 GLU A N 1
ATOM 589 C CA . GLU A 1 79 ? 9.93 -23.047 -11.789 1 98.38 79 GLU A CA 1
ATOM 590 C C . GLU A 1 79 ? 9.07 -22.219 -10.844 1 98.38 79 GLU A C 1
ATOM 592 O O . GLU A 1 79 ? 9.188 -20.984 -10.828 1 98.38 79 GLU A O 1
ATOM 597 N N . ALA A 1 80 ? 8.219 -22.938 -10.125 1 98.81 80 ALA A N 1
ATOM 598 C CA . ALA A 1 80 ? 7.266 -22.25 -9.266 1 98.81 80 ALA A CA 1
ATOM 599 C C . ALA A 1 80 ? 7.449 -22.656 -7.805 1 98.81 80 ALA A C 1
ATOM 601 O O . ALA A 1 80 ? 8.07 -23.688 -7.516 1 98.81 80 ALA A O 1
ATOM 602 N N . ALA A 1 81 ? 6.957 -21.859 -6.918 1 98.94 81 ALA A N 1
ATOM 603 C CA . ALA A 1 81 ? 6.953 -22.125 -5.48 1 98.94 81 ALA A CA 1
ATOM 604 C C . ALA A 1 81 ? 5.762 -21.453 -4.809 1 98.94 81 ALA A C 1
ATOM 606 O O . ALA A 1 81 ? 5.191 -20.5 -5.34 1 98.94 81 ALA A O 1
ATOM 607 N N . LEU A 1 82 ? 5.367 -22.031 -3.715 1 98.94 82 LEU A N 1
ATOM 608 C CA . LEU A 1 82 ? 4.477 -21.344 -2.793 1 98.94 82 LEU A CA 1
ATOM 609 C C . LEU A 1 82 ? 5.277 -20.5 -1.801 1 98.94 82 LEU A C 1
ATOM 611 O O . LEU A 1 82 ? 6.387 -20.875 -1.419 1 98.94 82 LEU A O 1
ATOM 615 N N . VAL A 1 83 ? 4.754 -19.359 -1.43 1 98.94 83 VAL A N 1
ATOM 616 C CA . VAL A 1 83 ? 5.414 -18.453 -0.49 1 98.94 83 VAL A CA 1
ATOM 617 C C . VAL A 1 83 ? 4.824 -18.641 0.906 1 98.94 83 VAL A C 1
ATOM 619 O O . VAL A 1 83 ? 3.613 -18.5 1.098 1 98.94 83 VAL A O 1
ATOM 6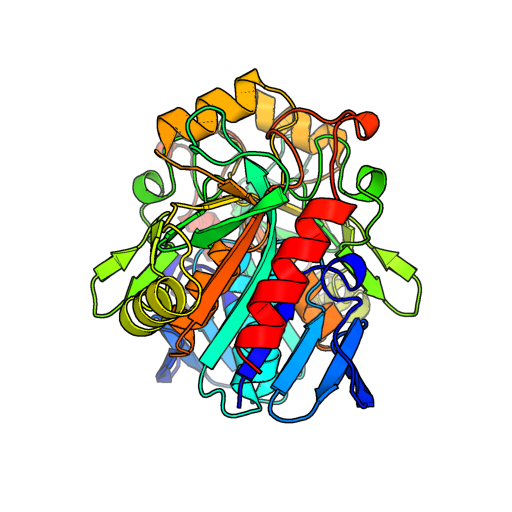22 N N . ALA A 1 84 ? 5.641 -18.922 1.867 1 98.88 84 ALA A N 1
ATOM 623 C CA . ALA A 1 84 ? 5.184 -19.156 3.234 1 98.88 84 ALA A CA 1
ATOM 624 C C . ALA A 1 84 ? 5.062 -17.859 4.012 1 98.88 84 ALA A C 1
ATOM 626 O O . ALA A 1 84 ? 4.215 -17.734 4.898 1 98.88 84 ALA A O 1
ATOM 627 N N . GLU A 1 85 ? 5.945 -16.969 3.666 1 98.81 85 GLU A N 1
ATOM 628 C CA . GLU A 1 85 ? 6.035 -15.68 4.344 1 98.81 85 GLU A CA 1
ATOM 629 C C . GLU 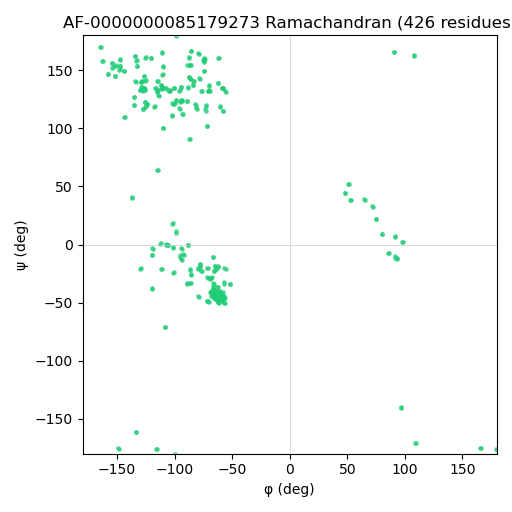A 1 85 ? 6.582 -14.602 3.408 1 98.81 85 GLU A C 1
ATOM 631 O O . GLU A 1 85 ? 7.41 -14.891 2.539 1 98.81 85 GLU A O 1
ATOM 636 N N . GLU A 1 86 ? 6.043 -13.414 3.615 1 98.94 86 GLU A N 1
ATOM 637 C CA . GLU A 1 86 ? 6.539 -12.273 2.848 1 98.94 86 GLU A CA 1
ATOM 638 C C . GLU A 1 86 ? 7.27 -11.281 3.746 1 98.94 86 GLU A C 1
ATOM 640 O O . GLU A 1 86 ? 6.812 -10.984 4.852 1 98.94 86 GLU A O 1
ATOM 645 N N . VAL A 1 87 ? 8.359 -10.797 3.268 1 98.88 87 VAL A N 1
ATOM 646 C CA . VAL A 1 87 ? 9.094 -9.703 3.889 1 98.88 87 VAL A CA 1
ATOM 647 C C . VAL A 1 87 ? 8.812 -8.398 3.143 1 98.88 87 VAL A C 1
ATOM 649 O O . VAL A 1 87 ? 8.977 -8.328 1.923 1 98.88 87 VAL A O 1
ATOM 652 N N . GLU A 1 88 ? 8.312 -7.438 3.777 1 98.88 88 GLU A N 1
ATOM 653 C CA . GLU A 1 88 ? 8.219 -6.098 3.207 1 98.88 88 GLU A CA 1
ATOM 654 C C . GLU A 1 88 ? 9.5 -5.305 3.459 1 98.88 88 GLU A C 1
ATOM 656 O O . GLU A 1 88 ? 9.586 -4.539 4.422 1 98.88 88 GLU A O 1
ATOM 661 N N . ALA A 1 89 ? 10.398 -5.375 2.59 1 98.44 89 ALA A N 1
ATOM 662 C CA . ALA A 1 89 ? 11.789 -5.004 2.842 1 98.44 89 ALA A CA 1
ATOM 663 C C . ALA A 1 89 ? 11.969 -3.488 2.783 1 98.44 89 ALA A C 1
ATOM 665 O O . ALA A 1 89 ? 12.953 -2.953 3.309 1 98.44 89 ALA A O 1
ATOM 666 N N . ASP A 1 90 ? 11.047 -2.824 2.119 1 98.25 90 ASP A N 1
ATOM 667 C CA . ASP A 1 90 ? 11.227 -1.386 1.938 1 98.25 90 ASP A CA 1
ATOM 668 C C . ASP A 1 90 ? 10.414 -0.6 2.967 1 98.25 90 ASP A C 1
ATOM 670 O O . ASP A 1 90 ? 10.289 0.623 2.865 1 98.25 90 ASP A O 1
ATOM 674 N N . LEU A 1 91 ? 9.883 -1.248 3.959 1 98.56 91 LEU A N 1
ATOM 675 C CA . LEU A 1 91 ? 9.117 -0.562 4.996 1 98.56 91 LEU A CA 1
ATOM 676 C C . LEU A 1 91 ? 10.008 -0.215 6.184 1 98.56 91 LEU A C 1
ATOM 678 O O . LEU A 1 91 ? 10.617 -1.101 6.789 1 98.56 91 LEU A O 1
ATOM 682 N N . GLY A 1 92 ? 10 1.064 6.496 1 97.56 92 GLY A N 1
ATOM 683 C CA . GLY A 1 92 ? 10.805 1.522 7.617 1 97.56 92 GLY A CA 1
ATOM 684 C C . GLY A 1 92 ? 12.156 2.074 7.203 1 97.56 92 GLY A C 1
ATOM 685 O O . GLY A 1 92 ? 12.242 2.885 6.277 1 97.56 92 GLY A O 1
ATOM 686 N N . LEU A 1 93 ? 13.164 1.755 7.961 1 95.5 93 LEU A N 1
ATOM 687 C CA . LEU A 1 93 ? 14.539 2.145 7.668 1 95.5 93 LEU A CA 1
ATOM 688 C C . LEU A 1 93 ? 15.305 0.995 7.023 1 95.5 93 LEU A C 1
ATOM 690 O O . LEU A 1 93 ? 14.719 -0.041 6.699 1 95.5 93 LEU A O 1
ATOM 694 N N . GLU A 1 94 ? 16.5 1.221 6.73 1 91.44 94 GLU A N 1
ATOM 695 C CA . GLU A 1 94 ? 17.328 0.152 6.176 1 91.44 94 GLU A CA 1
ATOM 696 C C . GLU A 1 94 ? 17.281 -1.098 7.047 1 91.44 94 GLU A C 1
ATOM 698 O O . GLU A 1 94 ? 17.234 -2.219 6.535 1 91.44 94 GLU A O 1
ATOM 703 N N . GLU A 1 95 ? 17.172 -0.871 8.352 1 92.88 95 GLU A N 1
ATOM 704 C CA . GLU A 1 95 ? 17.188 -1.973 9.312 1 92.88 95 GLU A CA 1
ATOM 705 C C . GLU A 1 95 ? 15.789 -2.518 9.547 1 92.88 95 GLU A C 1
ATOM 707 O O . GLU A 1 95 ? 15.609 -3.473 10.312 1 92.88 95 GLU A O 1
ATOM 712 N N . GLY A 1 96 ? 14.844 -1.923 8.891 1 96.62 96 GLY A N 1
ATOM 713 C CA . GLY A 1 96 ? 13.469 -2.354 9.086 1 96.62 96 GLY A CA 1
ATOM 714 C C . GLY A 1 96 ? 12.625 -1.341 9.836 1 96.62 96 GLY A C 1
ATOM 715 O O . GLY A 1 96 ? 13.07 -0.22 10.086 1 96.62 96 GLY A O 1
ATOM 716 N N . LEU A 1 97 ? 11.484 -1.803 10.172 1 97.75 97 LEU A N 1
ATOM 717 C CA . LEU A 1 97 ? 10.469 -0.902 10.711 1 97.75 97 LEU A CA 1
ATOM 718 C C . LEU A 1 97 ? 10.641 -0.725 12.219 1 97.75 97 LEU A C 1
ATOM 720 O O . LEU A 1 97 ? 10.305 0.324 12.766 1 97.75 97 LEU A O 1
ATOM 724 N N . LYS A 1 98 ? 11.211 -1.66 12.883 1 96.19 98 LYS A N 1
ATOM 725 C CA . LYS A 1 98 ? 11.219 -1.727 14.344 1 96.19 98 LYS A CA 1
ATOM 726 C C . LYS A 1 98 ? 11.859 -0.48 14.945 1 96.19 98 LYS A C 1
ATOM 728 O O . LYS A 1 98 ? 11.359 0.067 15.93 1 96.19 98 LYS A O 1
ATOM 733 N N . PRO A 1 99 ? 12.969 0.051 14.391 1 93.88 99 PRO A N 1
ATOM 734 C CA . PRO A 1 99 ? 13.609 1.225 14.992 1 93.88 99 PRO A CA 1
ATOM 735 C C . PRO A 1 99 ? 12.703 2.455 14.992 1 93.88 99 PRO A C 1
ATOM 737 O O . PRO A 1 99 ? 12.953 3.406 15.734 1 93.88 99 PRO A O 1
ATOM 740 N N . LEU A 1 100 ? 11.648 2.459 14.141 1 92.25 100 LEU A N 1
ATOM 741 C CA . LEU A 1 100 ? 10.742 3.6 14.117 1 92.25 100 LEU A CA 1
ATOM 742 C C . LEU A 1 100 ? 9.766 3.555 15.289 1 92.25 100 LEU A C 1
ATOM 744 O O . LEU A 1 100 ? 9.102 4.547 15.586 1 92.25 100 LEU A O 1
ATOM 748 N N . GLY A 1 101 ? 9.617 2.428 15.883 1 91 101 GLY A N 1
ATOM 749 C CA . GLY A 1 101 ? 8.891 2.355 17.141 1 91 101 GLY A CA 1
ATOM 750 C C . GLY A 1 101 ? 7.441 1.941 16.969 1 91 101 GLY A C 1
ATOM 751 O O . GLY A 1 101 ? 6.672 1.953 17.922 1 91 101 GLY A O 1
ATOM 752 N N . PHE A 1 102 ? 7.016 1.65 15.711 1 93.69 102 PHE A N 1
ATOM 753 C CA . PHE A 1 102 ? 5.648 1.232 15.414 1 93.69 102 PHE A CA 1
ATOM 754 C C . PHE A 1 102 ? 5.648 -0.058 14.602 1 93.69 102 PHE A C 1
ATOM 756 O O . PHE A 1 102 ? 6.414 -0.199 13.648 1 93.69 102 PHE A O 1
ATOM 763 N N . PRO A 1 103 ? 4.777 -0.999 15.062 1 97.69 103 PRO A N 1
ATOM 764 C CA . PRO A 1 103 ? 4.625 -2.162 14.18 1 97.69 103 PRO A CA 1
ATOM 765 C C . PRO A 1 103 ? 3.795 -1.858 12.938 1 97.69 103 PRO A C 1
ATOM 767 O O . PRO A 1 103 ? 3.049 -0.877 12.914 1 97.69 103 PRO A O 1
ATOM 770 N N . ALA A 1 104 ? 4.012 -2.676 11.93 1 98.56 104 ALA A N 1
ATOM 771 C CA . ALA A 1 104 ? 3.158 -2.574 10.75 1 98.56 104 ALA A CA 1
ATOM 772 C C . ALA A 1 104 ? 1.719 -2.957 11.078 1 98.56 104 ALA A C 1
ATOM 774 O O . ALA A 1 104 ? 0.774 -2.344 10.578 1 98.56 104 ALA A O 1
ATOM 775 N N . MET A 1 105 ? 1.58 -3.943 11.883 1 98.19 105 MET A N 1
ATOM 776 C CA . MET A 1 105 ? 0.304 -4.445 12.391 1 98.19 105 MET A CA 1
ATOM 777 C C . MET A 1 105 ? 0.515 -5.355 13.594 1 98.19 105 MET A C 1
ATOM 779 O O . MET A 1 105 ? 1.652 -5.637 13.977 1 98.19 105 MET A O 1
ATOM 783 N N . ALA A 1 106 ? -0.616 -5.645 14.203 1 96 106 ALA A N 1
ATOM 784 C CA . ALA A 1 106 ? -0.586 -6.645 15.266 1 96 106 ALA A CA 1
ATOM 785 C C . ALA A 1 106 ? -1.603 -7.754 15.008 1 96 106 ALA A C 1
ATOM 787 O O . ALA A 1 106 ? -2.721 -7.488 14.555 1 96 106 ALA A O 1
ATOM 788 N N . VAL A 1 107 ? -1.151 -8.969 15.156 1 92.12 107 VAL A N 1
ATOM 789 C CA . VAL A 1 107 ? -2.006 -10.148 15.047 1 92.12 107 VAL A CA 1
ATOM 790 C C . VAL A 1 107 ? -2.039 -10.883 16.391 1 92.12 107 VAL A C 1
ATOM 792 O O . VAL A 1 107 ? -0.998 -11.312 16.891 1 92.12 107 VAL A O 1
ATOM 795 N N . GLU A 1 108 ? -3.23 -10.984 16.953 1 91.56 108 GLU A N 1
ATOM 796 C CA . GLU A 1 108 ? -3.402 -11.625 18.266 1 91.56 108 GLU A CA 1
ATOM 797 C C . GLU A 1 108 ? -2.463 -11.023 19.297 1 91.56 108 GLU A C 1
ATOM 799 O O . GLU A 1 108 ? -1.788 -11.75 20.031 1 91.56 108 GLU A O 1
ATOM 804 N N . GLY A 1 109 ? -2.301 -9.758 19.188 1 90.38 109 GLY A N 1
ATOM 805 C CA . GLY A 1 109 ? -1.54 -9.016 20.188 1 90.38 109 GLY A CA 1
ATOM 806 C C . GLY A 1 109 ? -0.047 -9.016 19.906 1 90.38 109 GLY A C 1
ATOM 807 O O . GLY A 1 109 ? 0.717 -8.359 20.625 1 90.38 109 GLY A O 1
ATOM 808 N N . LYS A 1 110 ? 0.348 -9.789 18.906 1 94.94 110 LYS A N 1
ATOM 809 C CA . LYS A 1 110 ? 1.766 -9.859 18.578 1 94.94 110 LYS A CA 1
ATOM 810 C C . LYS A 1 110 ? 2.113 -8.859 17.469 1 94.94 110 LYS A C 1
ATOM 812 O O . LYS A 1 110 ? 1.558 -8.922 16.375 1 94.94 110 LYS A O 1
ATOM 817 N N . PRO A 1 111 ? 3.082 -7.965 17.766 1 97.75 111 PRO A N 1
ATOM 818 C CA . PRO A 1 111 ? 3.471 -6.988 16.73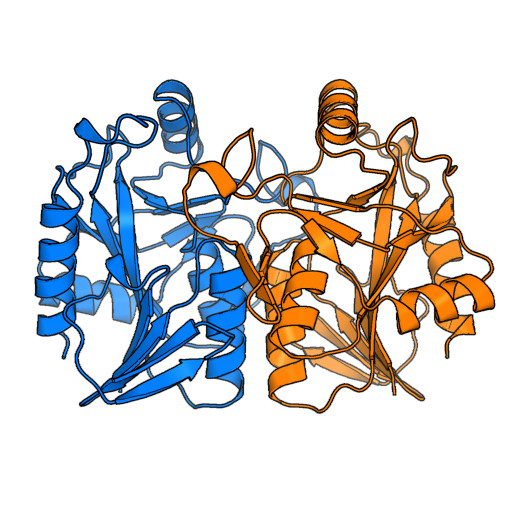4 1 97.75 111 PRO A CA 1
ATOM 819 C C . PRO A 1 111 ? 4.234 -7.621 15.578 1 97.75 111 PRO A C 1
ATOM 821 O O . PRO A 1 111 ? 5.098 -8.477 15.797 1 97.75 111 PRO A O 1
ATOM 824 N N . LEU A 1 112 ? 3.818 -7.289 14.391 1 98.56 112 LEU A N 1
ATOM 825 C CA . LEU A 1 112 ? 4.547 -7.641 13.18 1 98.56 112 LEU A CA 1
ATOM 826 C C . LEU A 1 112 ? 5.152 -6.402 12.531 1 98.56 112 LEU A C 1
ATOM 828 O O . LEU A 1 112 ? 4.477 -5.379 12.383 1 98.56 112 LEU A O 1
ATOM 832 N N . TYR A 1 113 ? 6.379 -6.508 12.141 1 98.38 113 TYR A N 1
ATOM 833 C CA . TYR A 1 113 ? 7.07 -5.348 11.578 1 98.38 113 TYR A CA 1
ATOM 834 C C . TYR A 1 113 ? 7.281 -5.508 10.078 1 98.38 113 TYR A C 1
ATOM 836 O O . TYR A 1 113 ? 6.477 -5.02 9.281 1 98.38 113 TYR A O 1
ATOM 844 N N . ASN A 1 114 ? 8.18 -6.422 9.688 1 98.81 114 ASN A N 1
ATOM 845 C CA . ASN A 1 114 ? 8.492 -6.508 8.266 1 98.81 114 ASN A CA 1
ATOM 846 C C . ASN A 1 114 ? 8.164 -7.887 7.703 1 98.81 114 ASN A C 1
ATOM 848 O O . ASN A 1 114 ? 8.219 -8.094 6.488 1 98.81 114 ASN A O 1
ATOM 852 N N . ARG A 1 115 ? 7.836 -8.875 8.516 1 98.75 115 ARG A N 1
ATOM 853 C CA . ARG A 1 115 ? 7.574 -10.234 8.078 1 98.75 115 ARG A CA 1
ATOM 854 C C . ARG A 1 115 ? 6.125 -10.633 8.336 1 98.75 115 ARG A C 1
ATOM 856 O O . ARG A 1 115 ? 5.613 -10.438 9.445 1 98.75 115 ARG A O 1
ATOM 863 N N . PHE A 1 116 ? 5.496 -11.18 7.344 1 98.94 116 PHE A N 1
ATOM 864 C CA . PHE A 1 116 ? 4.07 -11.477 7.383 1 98.94 116 PHE A CA 1
ATOM 865 C C . PHE A 1 116 ? 3.795 -12.875 6.832 1 98.94 116 PHE A C 1
ATOM 867 O O . PHE A 1 116 ? 4.043 -13.141 5.656 1 98.94 116 PHE A O 1
ATOM 874 N N . PRO A 1 117 ? 3.229 -13.758 7.613 1 98.81 117 PRO A N 1
ATOM 875 C CA . PRO A 1 117 ? 2.959 -15.125 7.156 1 98.81 117 PRO A CA 1
ATOM 876 C C . PRO A 1 117 ? 1.723 -15.219 6.266 1 98.81 117 PRO A C 1
ATOM 878 O O . PRO A 1 117 ? 0.751 -14.484 6.477 1 98.81 117 PRO A O 1
ATOM 881 N N . LEU A 1 118 ? 1.827 -16.062 5.285 1 98.88 118 LEU A N 1
ATOM 882 C CA . LEU A 1 118 ? 0.613 -16.547 4.637 1 98.88 118 LEU A CA 1
ATOM 883 C C . LEU A 1 118 ? -0.054 -17.641 5.469 1 98.88 118 LEU A C 1
ATOM 885 O O . LEU A 1 118 ? 0.539 -18.141 6.426 1 98.88 118 LEU A O 1
ATOM 889 N N . ASP A 1 119 ? -1.321 -17.906 5.129 1 98.88 119 ASP A N 1
ATOM 890 C CA . ASP A 1 119 ? -2.037 -18.922 5.902 1 98.88 119 ASP A CA 1
ATOM 891 C C . ASP A 1 119 ? -1.303 -20.266 5.863 1 98.88 119 ASP A C 1
ATOM 893 O O . ASP A 1 119 ? -1.183 -20.875 4.801 1 98.88 119 ASP A O 1
ATOM 897 N N . PRO A 1 120 ? -0.831 -20.703 7 1 98.69 120 PRO A N 1
ATOM 898 C CA . PRO A 1 120 ? 0.036 -21.875 6.996 1 98.69 120 PRO A CA 1
ATOM 899 C C . PRO A 1 120 ? -0.691 -23.141 6.539 1 98.69 120 PRO A C 1
ATOM 901 O O . PRO A 1 120 ? -0.143 -23.922 5.762 1 98.69 120 PRO A O 1
ATOM 904 N N . ALA A 1 121 ? -1.892 -23.359 6.988 1 98.81 121 ALA A N 1
ATOM 905 C CA . ALA A 1 121 ? -2.639 -24.562 6.633 1 98.81 121 ALA A CA 1
ATOM 906 C C . ALA A 1 121 ? -2.928 -24.594 5.137 1 98.81 121 ALA A C 1
ATOM 908 O O . ALA A 1 121 ? -2.695 -25.609 4.48 1 98.81 121 ALA A O 1
ATOM 909 N N . LEU A 1 122 ? -3.363 -23.469 4.641 1 98.88 122 LEU A N 1
ATOM 910 C CA . LEU A 1 122 ? -3.68 -23.391 3.221 1 98.88 122 LEU A CA 1
ATOM 911 C C . LEU A 1 122 ? -2.42 -23.547 2.373 1 98.88 122 LEU A C 1
ATOM 913 O O . LEU A 1 122 ? -2.42 -24.281 1.385 1 98.88 122 LEU A O 1
ATOM 917 N N . THR A 1 123 ? -1.406 -22.891 2.773 1 98.94 123 THR A N 1
ATOM 918 C CA . THR A 1 123 ? -0.152 -22.906 2.027 1 98.94 123 THR A CA 1
ATOM 919 C C . THR A 1 123 ? 0.446 -24.297 1.995 1 98.94 123 THR A C 1
ATOM 921 O O . THR A 1 123 ? 0.859 -24.781 0.938 1 98.94 123 THR A O 1
ATOM 924 N N . GLU A 1 124 ? 0.455 -24.969 3.07 1 98.75 124 GLU A N 1
ATOM 925 C CA . GLU A 1 124 ? 1 -26.312 3.15 1 98.75 124 GLU A CA 1
ATOM 926 C C . GLU A 1 124 ? 0.157 -27.297 2.342 1 98.75 124 GLU A C 1
ATOM 928 O O . GLU A 1 124 ? 0.695 -28.203 1.686 1 98.75 124 GLU A O 1
ATOM 933 N N . ALA A 1 125 ? -1.112 -27.172 2.447 1 98.75 125 ALA A N 1
ATOM 934 C CA . ALA A 1 125 ? -2.004 -28.047 1.681 1 98.75 125 ALA A CA 1
ATOM 935 C C . ALA A 1 125 ? -1.764 -27.891 0.181 1 98.75 125 ALA A C 1
ATOM 937 O O . ALA A 1 125 ? -1.709 -28.875 -0.551 1 98.75 125 ALA A O 1
ATOM 938 N N . LEU A 1 126 ? -1.608 -26.625 -0.233 1 98.88 126 LEU A N 1
ATOM 939 C CA . LEU A 1 126 ? -1.369 -26.359 -1.648 1 98.88 126 LEU A CA 1
ATOM 940 C C . LEU A 1 126 ? 0.002 -26.875 -2.072 1 98.88 126 LEU A C 1
ATOM 942 O O . LEU A 1 126 ? 0.159 -27.391 -3.182 1 98.88 126 LEU A O 1
ATOM 946 N N . ALA A 1 127 ? 0.947 -26.688 -1.218 1 98.81 127 ALA A N 1
ATOM 947 C CA . ALA A 1 127 ? 2.289 -27.188 -1.507 1 98.81 127 ALA A CA 1
ATOM 948 C C . ALA A 1 127 ? 2.273 -28.703 -1.732 1 98.81 127 ALA A C 1
ATOM 950 O O . ALA A 1 127 ? 2.895 -29.203 -2.674 1 98.81 127 ALA A O 1
ATOM 951 N N . ALA A 1 128 ? 1.61 -29.375 -0.918 1 98.62 128 ALA A N 1
ATOM 952 C CA . ALA A 1 128 ? 1.504 -30.828 -1.029 1 98.62 128 ALA A CA 1
ATOM 953 C C . ALA A 1 128 ? 0.745 -31.219 -2.291 1 98.62 128 ALA A C 1
ATOM 955 O O . ALA A 1 128 ? 1.175 -32.125 -3.025 1 98.62 128 ALA A O 1
ATOM 956 N N . LEU A 1 129 ? -0.321 -30.594 -2.541 1 98.62 129 LEU A N 1
ATOM 957 C CA . LEU A 1 129 ? -1.179 -30.906 -3.68 1 98.62 129 LEU A CA 1
ATOM 958 C C . LEU A 1 129 ? -0.443 -30.672 -4.996 1 98.62 129 LEU A C 1
ATOM 960 O O . LEU A 1 129 ? -0.555 -31.469 -5.922 1 98.62 129 LEU A O 1
ATOM 964 N N . LEU A 1 130 ? 0.32 -29.562 -5.047 1 98.81 130 LEU A N 1
ATOM 965 C CA . LEU A 1 130 ? 0.924 -29.141 -6.305 1 98.81 130 LEU A CA 1
ATOM 966 C C . LEU A 1 130 ? 2.352 -29.656 -6.426 1 98.81 130 LEU A C 1
ATOM 968 O O . LEU A 1 130 ? 2.967 -29.562 -7.488 1 98.81 130 LEU A O 1
ATOM 972 N N . GLY A 1 131 ? 2.875 -30.219 -5.348 1 98.56 131 GLY A N 1
ATOM 973 C CA . GLY A 1 131 ? 4.258 -30.656 -5.348 1 98.56 131 GLY A CA 1
ATOM 974 C C . GLY A 1 131 ? 5.25 -29.516 -5.496 1 98.56 131 GLY A C 1
ATOM 975 O O . GLY A 1 131 ? 6.227 -29.641 -6.242 1 98.56 131 GLY A O 1
ATOM 976 N N . LEU A 1 132 ? 5 -28.438 -4.883 1 98.88 132 LEU A N 1
ATOM 977 C CA . LEU A 1 132 ? 5.84 -27.25 -5 1 98.88 132 LEU A CA 1
ATOM 978 C C . LEU A 1 132 ? 6.578 -26.969 -3.697 1 98.88 132 LEU A C 1
ATOM 980 O O . LEU A 1 132 ? 6.051 -27.234 -2.613 1 98.88 132 LEU A O 1
ATOM 984 N N . PRO A 1 133 ? 7.781 -26.453 -3.766 1 98.81 133 PRO A N 1
ATOM 985 C CA . PRO A 1 133 ? 8.508 -26.078 -2.547 1 98.81 133 PRO A CA 1
ATOM 986 C C . PRO A 1 133 ? 7.961 -24.812 -1.903 1 98.81 133 PRO A C 1
ATOM 988 O O . PRO A 1 133 ? 7.234 -24.047 -2.547 1 98.81 133 PRO A O 1
ATOM 991 N N . LEU A 1 134 ? 8.273 -24.641 -0.616 1 98.81 134 LEU A N 1
ATOM 992 C CA . LEU A 1 134 ? 7.977 -23.406 0.111 1 98.81 134 LEU A CA 1
ATOM 993 C C . LEU A 1 134 ? 9.18 -22.469 0.093 1 98.81 134 LEU A C 1
ATOM 995 O O . LEU A 1 134 ? 10.32 -22.922 0.24 1 98.81 134 LEU A O 1
ATOM 999 N N . ARG A 1 135 ? 8.922 -21.188 -0.159 1 98.88 135 ARG A N 1
ATOM 1000 C CA . ARG A 1 135 ? 9.977 -20.172 -0.169 1 98.88 135 ARG A CA 1
ATOM 1001 C C . ARG A 1 135 ? 9.547 -18.922 0.604 1 98.88 135 ARG A C 1
ATOM 1003 O O . ARG A 1 135 ? 8.367 -18.766 0.917 1 98.88 135 ARG A O 1
ATOM 1010 N N . VAL A 1 136 ? 10.523 -18.078 0.979 1 98.88 136 VAL A N 1
ATOM 1011 C CA . VAL A 1 136 ? 10.281 -16.766 1.564 1 98.88 136 VAL A CA 1
ATOM 1012 C C . VAL A 1 136 ? 10.328 -15.703 0.473 1 98.88 136 VAL A C 1
ATOM 1014 O O . VAL A 1 136 ? 11.297 -15.625 -0.287 1 98.88 136 VAL A O 1
ATOM 1017 N N . GLY A 1 137 ? 9.242 -14.953 0.34 1 98.94 137 GLY A N 1
ATOM 1018 C CA . GLY A 1 137 ? 9.188 -13.844 -0.604 1 98.94 137 GLY A CA 1
ATOM 1019 C C . GLY A 1 137 ? 9.688 -12.539 -0.02 1 98.94 137 GLY A C 1
ATOM 1020 O O . GLY A 1 137 ? 9.695 -12.359 1.2 1 98.94 137 GLY A O 1
ATOM 1021 N N . LEU A 1 138 ? 10.141 -11.664 -0.8 1 98.88 138 LEU A N 1
ATOM 1022 C CA . LEU A 1 138 ? 10.508 -10.289 -0.466 1 98.88 138 LEU A CA 1
ATOM 1023 C C . LEU A 1 138 ? 9.789 -9.297 -1.374 1 98.88 138 LEU A C 1
ATOM 1025 O O . LEU A 1 138 ? 9.922 -9.367 -2.598 1 98.88 138 LEU A O 1
ATOM 1029 N N . THR A 1 139 ? 9.07 -8.43 -0.762 1 98.88 139 THR A N 1
ATOM 1030 C CA . THR A 1 139 ? 8.297 -7.434 -1.494 1 98.88 139 THR A CA 1
ATOM 1031 C C . THR A 1 139 ? 8.922 -6.051 -1.352 1 98.88 139 THR A C 1
ATOM 1033 O O . THR A 1 139 ? 9.305 -5.648 -0.251 1 98.88 139 THR A O 1
ATOM 1036 N N . GLN A 1 140 ? 9.031 -5.379 -2.355 1 97.94 140 GLN A N 1
ATOM 1037 C CA . GLN A 1 140 ? 9.305 -3.945 -2.375 1 97.94 140 GLN A CA 1
ATOM 1038 C C . GLN A 1 140 ? 8.75 -3.297 -3.643 1 97.94 140 GLN A C 1
ATOM 1040 O O . GLN A 1 140 ? 8.672 -3.941 -4.691 1 97.94 140 GLN A O 1
ATOM 1045 N N . ASP A 1 141 ? 8.414 -2.039 -3.598 1 98.62 141 ASP A N 1
ATOM 1046 C CA . ASP A 1 141 ? 7.805 -1.343 -4.73 1 98.62 141 ASP A CA 1
ATOM 1047 C C . ASP A 1 141 ? 8.852 -1.001 -5.789 1 98.62 141 ASP A C 1
ATOM 1049 O O . ASP A 1 141 ? 8.516 -0.795 -6.957 1 98.62 141 ASP A O 1
ATOM 1053 N N . ARG A 1 142 ? 10.062 -0.924 -5.406 1 97.31 142 ARG A N 1
ATOM 1054 C CA . ARG A 1 142 ? 11.164 -0.749 -6.348 1 97.31 142 ARG A CA 1
ATOM 1055 C C . ARG A 1 142 ? 12.008 -2.014 -6.441 1 97.31 142 ARG A C 1
ATOM 1057 O O . ARG A 1 142 ? 12.883 -2.248 -5.602 1 97.31 142 ARG A O 1
ATOM 1064 N N . PRO A 1 143 ? 11.828 -2.82 -7.449 1 96.56 143 PRO A N 1
ATOM 1065 C CA . PRO A 1 143 ? 12.625 -4.047 -7.566 1 96.56 143 PRO A CA 1
ATOM 1066 C C . PRO A 1 143 ? 14.117 -3.768 -7.707 1 96.56 143 PRO A C 1
ATOM 1068 O O . PRO A 1 143 ? 14.516 -2.646 -8.039 1 96.56 143 PRO A O 1
ATOM 1071 N N . SER A 1 144 ? 14.859 -4.797 -7.402 1 97.19 144 SER A N 1
ATOM 1072 C CA . SER A 1 144 ? 16.312 -4.672 -7.539 1 97.19 144 SER A CA 1
ATOM 1073 C C . SER A 1 144 ? 16.703 -4.309 -8.969 1 97.19 144 SER A C 1
ATOM 1075 O O . SER A 1 144 ? 16.188 -4.891 -9.922 1 97.19 144 SER A O 1
ATOM 1077 N N . GLU A 1 145 ? 17.578 -3.377 -9.039 1 95.44 145 GLU A N 1
ATOM 1078 C CA . GLU A 1 145 ? 17.984 -2.914 -10.359 1 95.44 145 GLU A CA 1
ATOM 1079 C C . GLU A 1 145 ? 19.391 -3.393 -10.703 1 95.44 145 GLU A C 1
ATOM 1081 O O . GLU A 1 145 ? 19.922 -3.07 -11.766 1 95.44 145 GLU A O 1
ATOM 1086 N N . SER A 1 146 ? 20.031 -4.133 -9.781 1 96.19 146 SER A N 1
ATOM 1087 C CA . SER A 1 146 ? 21.344 -4.762 -10 1 96.19 146 SER A CA 1
ATOM 1088 C C . SER A 1 146 ? 21.453 -6.078 -9.234 1 96.19 146 SER A C 1
ATOM 1090 O O . SER A 1 146 ? 20.719 -6.309 -8.273 1 96.19 146 SER A O 1
ATOM 1092 N N . LEU A 1 147 ? 22.359 -6.852 -9.719 1 95.12 147 LEU A N 1
ATOM 1093 C CA . LEU A 1 147 ? 22.609 -8.125 -9.047 1 95.12 147 LEU A CA 1
ATOM 1094 C C . LEU A 1 147 ? 23.109 -7.895 -7.625 1 95.12 147 LEU A C 1
ATOM 1096 O O . LEU A 1 147 ? 22.75 -8.641 -6.711 1 95.12 147 LEU A O 1
ATOM 1100 N N . GLU A 1 148 ? 23.875 -6.891 -7.453 1 96.88 148 GLU A N 1
ATOM 1101 C CA . GLU A 1 148 ? 24.422 -6.562 -6.137 1 96.88 148 GLU A CA 1
ATOM 1102 C C . GLU A 1 148 ? 23.312 -6.18 -5.16 1 96.88 148 GLU A C 1
ATOM 1104 O O . GLU A 1 148 ? 23.297 -6.652 -4.023 1 96.88 148 GLU A O 1
ATOM 1109 N N . GLU A 1 149 ? 22.422 -5.383 -5.641 1 96.06 149 GLU A N 1
ATOM 1110 C CA . GLU A 1 149 ? 21.281 -5.008 -4.82 1 96.06 149 GLU A CA 1
ATOM 1111 C C . GLU A 1 149 ? 20.453 -6.23 -4.445 1 96.06 149 GLU A C 1
ATOM 1113 O O . GLU A 1 149 ? 20.031 -6.375 -3.293 1 96.06 149 GLU A O 1
ATOM 1118 N N . ALA A 1 150 ? 20.266 -7.047 -5.43 1 97.56 150 ALA A N 1
ATOM 1119 C CA . ALA A 1 150 ? 19.484 -8.266 -5.211 1 97.56 150 ALA A CA 1
ATOM 1120 C C . ALA A 1 150 ? 20.141 -9.148 -4.156 1 97.56 150 ALA A C 1
ATOM 1122 O O . ALA A 1 150 ? 19.484 -9.625 -3.234 1 97.56 150 ALA A O 1
ATOM 1123 N N . LYS A 1 151 ? 21.406 -9.32 -4.273 1 97.5 151 LYS A N 1
ATOM 1124 C CA . LYS A 1 151 ? 22.156 -10.156 -3.338 1 97.5 151 LYS A CA 1
ATOM 1125 C C . LYS A 1 151 ? 22.094 -9.586 -1.923 1 97.5 151 LYS A C 1
ATOM 1127 O O . LYS A 1 151 ? 21.938 -10.328 -0.954 1 97.5 151 LYS A O 1
ATOM 1132 N N . ARG A 1 152 ? 22.25 -8.305 -1.806 1 96.94 152 ARG A N 1
ATOM 1133 C CA . ARG A 1 152 ? 22.219 -7.645 -0.507 1 96.94 152 ARG A CA 1
ATOM 1134 C C . ARG A 1 152 ? 20.859 -7.828 0.17 1 96.94 152 ARG A C 1
ATOM 1136 O O . ARG A 1 152 ? 20.781 -8.109 1.367 1 96.94 152 ARG A O 1
ATOM 1143 N N . ARG A 1 153 ? 19.828 -7.672 -0.562 1 96.69 153 ARG A N 1
ATOM 1144 C CA . ARG A 1 153 ? 18.469 -7.836 -0.034 1 96.69 153 ARG A CA 1
ATOM 1145 C C . ARG A 1 153 ? 18.219 -9.273 0.407 1 96.69 153 ARG A C 1
ATOM 1147 O O . ARG A 1 153 ? 17.703 -9.516 1.5 1 96.69 153 ARG A O 1
ATOM 1154 N N . ALA A 1 154 ? 18.594 -10.188 -0.455 1 97.88 154 ALA A N 1
ATOM 1155 C CA . ALA A 1 154 ? 18.438 -11.609 -0.148 1 97.88 154 ALA A CA 1
ATOM 1156 C C . ALA A 1 154 ? 19.141 -11.977 1.149 1 97.88 154 ALA A C 1
ATOM 1158 O O . ALA A 1 154 ? 18.578 -12.641 2.014 1 97.88 154 ALA A O 1
ATOM 1159 N N . ALA A 1 155 ? 20.359 -11.5 1.275 1 97.31 155 ALA A N 1
ATOM 1160 C CA . ALA A 1 155 ? 21.188 -11.828 2.439 1 97.31 155 ALA A CA 1
ATOM 1161 C C . ALA A 1 155 ? 20.625 -11.18 3.703 1 97.31 155 ALA A C 1
ATOM 1163 O O . ALA A 1 155 ? 20.562 -11.812 4.758 1 97.31 155 ALA A O 1
ATOM 1164 N N . ARG A 1 156 ? 20.203 -10.008 3.607 1 96.94 156 ARG A N 1
ATOM 1165 C CA . ARG A 1 156 ? 19.719 -9.258 4.766 1 96.94 156 ARG A CA 1
ATOM 1166 C C . ARG A 1 156 ? 18.438 -9.875 5.32 1 96.94 156 ARG A C 1
ATOM 1168 O O . ARG A 1 156 ? 18.25 -9.938 6.539 1 96.94 156 ARG A O 1
ATOM 1175 N N . TRP A 1 157 ? 17.594 -10.336 4.418 1 97.88 157 TRP A N 1
ATOM 1176 C CA . TRP A 1 157 ? 16.266 -10.703 4.859 1 97.88 157 TRP A CA 1
ATOM 1177 C C . TRP A 1 157 ? 16.047 -12.211 4.746 1 97.88 157 TRP A C 1
ATOM 1179 O O . TRP A 1 157 ? 14.969 -12.719 5.059 1 97.88 157 TRP A O 1
ATOM 1189 N N . ASN A 1 158 ? 17.078 -12.953 4.285 1 97.94 158 ASN A N 1
ATOM 1190 C CA . ASN A 1 158 ? 16.969 -14.391 4.074 1 97.94 158 ASN A CA 1
ATOM 1191 C C . ASN A 1 158 ? 15.75 -14.75 3.234 1 97.94 158 ASN A C 1
ATOM 1193 O O . ASN A 1 158 ? 14.922 -15.57 3.643 1 97.94 158 ASN A O 1
ATOM 1197 N N . ALA A 1 159 ? 15.648 -14.094 2.113 1 98.62 159 ALA A N 1
ATOM 1198 C CA . ALA A 1 159 ? 14.516 -14.266 1.209 1 98.62 159 ALA A CA 1
ATOM 1199 C C . ALA A 1 159 ? 14.945 -14.961 -0.08 1 98.62 159 ALA A C 1
ATOM 1201 O O . ALA A 1 159 ? 16.141 -15.047 -0.379 1 98.62 159 ALA A O 1
ATOM 1202 N N . HIS A 1 160 ? 13.953 -15.453 -0.853 1 98.81 160 HIS A N 1
ATOM 1203 C CA . HIS A 1 160 ? 14.25 -16.281 -2.016 1 98.81 160 HIS A CA 1
ATOM 1204 C C . HIS A 1 160 ? 13.719 -15.641 -3.297 1 98.81 160 HIS A C 1
ATOM 1206 O O . HIS A 1 160 ? 14.359 -15.734 -4.348 1 98.81 160 HIS A O 1
ATOM 1212 N N . LEU A 1 161 ? 12.586 -15.023 -3.223 1 98.88 161 LEU A N 1
ATOM 1213 C CA . LEU A 1 161 ? 11.883 -14.516 -4.398 1 98.88 161 LEU A CA 1
ATOM 1214 C C . LEU A 1 161 ? 11.5 -13.055 -4.211 1 98.88 161 LEU A C 1
ATOM 1216 O O . LEU A 1 161 ? 11.039 -12.664 -3.139 1 98.88 161 LEU A O 1
ATOM 1220 N N . GLU A 1 162 ? 11.727 -12.266 -5.223 1 98.75 162 GLU A N 1
ATOM 1221 C CA . GLU A 1 162 ? 11.422 -10.836 -5.191 1 98.75 162 GLU A CA 1
ATOM 1222 C C . GLU A 1 162 ? 10.156 -10.523 -5.98 1 98.75 162 GLU A C 1
ATOM 1224 O O . GLU A 1 162 ? 9.961 -11.039 -7.082 1 98.75 162 GLU A O 1
ATOM 1229 N N . ASN A 1 163 ? 9.297 -9.789 -5.43 1 98.75 163 ASN A N 1
ATOM 1230 C CA . ASN A 1 163 ? 8.07 -9.336 -6.086 1 98.75 163 ASN A CA 1
ATOM 1231 C C . ASN A 1 163 ? 7.641 -7.961 -5.582 1 98.75 163 ASN A C 1
ATOM 1233 O O . ASN A 1 163 ? 8.352 -7.332 -4.797 1 98.75 163 ASN A O 1
ATOM 1237 N N . MET A 1 164 ? 6.469 -7.484 -6.051 1 98.81 164 MET A N 1
ATOM 1238 C CA . MET A 1 164 ? 6.094 -6.105 -5.746 1 98.81 164 MET A CA 1
ATOM 1239 C C . MET A 1 164 ? 4.793 -6.062 -4.949 1 98.81 164 MET A C 1
ATOM 1241 O O . MET A 1 164 ? 4.34 -4.988 -4.551 1 98.81 164 MET A O 1
ATOM 1245 N N . GLU A 1 165 ? 4.137 -7.262 -4.703 1 98.88 165 GLU A N 1
ATOM 1246 C CA . GLU A 1 165 ? 2.777 -7.184 -4.176 1 98.88 165 GLU A CA 1
ATOM 1247 C C . GLU A 1 165 ? 2.613 -8.062 -2.938 1 98.88 165 GLU A C 1
ATOM 1249 O O . GLU A 1 165 ? 1.688 -7.867 -2.146 1 98.88 165 GLU A O 1
ATOM 1254 N N . GLY A 1 166 ? 3.414 -9.016 -2.697 1 98.94 166 GLY A N 1
ATOM 1255 C CA . GLY A 1 166 ? 3.156 -10.148 -1.821 1 98.94 166 GLY A CA 1
ATOM 1256 C C . GLY A 1 166 ? 2.928 -9.75 -0.377 1 98.94 166 GLY A C 1
ATOM 1257 O O . GLY A 1 166 ? 1.982 -10.219 0.261 1 98.94 166 GLY A O 1
ATOM 1258 N N . ALA A 1 167 ? 3.801 -8.891 0.138 1 99 167 ALA A N 1
ATOM 1259 C CA . ALA A 1 167 ? 3.674 -8.477 1.533 1 99 167 ALA A CA 1
ATOM 1260 C C . ALA A 1 167 ? 2.352 -7.75 1.771 1 99 167 ALA A C 1
ATOM 1262 O O . ALA A 1 167 ? 1.706 -7.949 2.803 1 99 167 ALA A O 1
ATOM 1263 N N . ALA A 1 168 ? 1.985 -6.879 0.838 1 99 168 ALA A N 1
ATOM 1264 C CA . ALA A 1 168 ? 0.712 -6.172 0.96 1 99 168 ALA A CA 1
ATOM 1265 C C . ALA A 1 168 ? -0.459 -7.148 0.965 1 99 168 ALA A C 1
ATOM 1267 O O . ALA A 1 168 ? -1.416 -6.977 1.725 1 99 168 ALA A O 1
ATOM 1268 N N . PHE A 1 169 ? -0.375 -8.188 0.112 1 99 169 PHE A N 1
ATOM 1269 C CA . PHE A 1 169 ? -1.394 -9.227 0.07 1 99 169 PHE A CA 1
ATOM 1270 C C . PHE A 1 169 ? -1.477 -9.961 1.405 1 99 169 PHE A C 1
ATOM 1272 O O . PHE A 1 169 ? -2.561 -10.109 1.971 1 99 169 PHE A O 1
ATOM 1279 N N . ALA A 1 170 ? -0.362 -10.391 1.916 1 99 170 ALA A N 1
ATOM 1280 C CA . ALA A 1 170 ? -0.324 -11.102 3.191 1 99 170 ALA A CA 1
ATOM 1281 C C . ALA A 1 170 ? -0.91 -10.242 4.312 1 99 170 ALA A C 1
ATOM 1283 O O . ALA A 1 170 ? -1.712 -10.727 5.113 1 99 170 ALA A O 1
ATOM 1284 N N . ARG A 1 171 ? -0.513 -9 4.332 1 98.94 171 ARG A N 1
ATOM 1285 C CA . ARG A 1 171 ? -0.993 -8.094 5.367 1 98.94 171 ARG A CA 1
ATOM 1286 C C . ARG A 1 171 ? -2.5 -7.887 5.258 1 98.94 171 ARG A C 1
ATOM 1288 O O . ARG A 1 171 ? -3.201 -7.852 6.273 1 98.94 171 ARG A O 1
ATOM 1295 N N . ALA A 1 172 ? -2.996 -7.703 4.066 1 98.88 172 ALA A N 1
ATOM 1296 C CA . ALA A 1 172 ? -4.434 -7.547 3.867 1 98.88 172 ALA A CA 1
ATOM 1297 C C . ALA A 1 172 ? -5.188 -8.789 4.32 1 98.88 172 ALA A C 1
ATOM 1299 O O . ALA A 1 172 ? -6.238 -8.695 4.961 1 98.88 172 ALA A O 1
ATOM 1300 N N . CYS A 1 173 ? -4.656 -9.984 3.982 1 98.88 173 CYS A N 1
ATOM 1301 C CA . CYS A 1 173 ? -5.266 -11.234 4.418 1 98.88 173 CYS A CA 1
ATOM 1302 C C . CYS A 1 173 ? -5.352 -11.297 5.941 1 98.88 173 CYS A C 1
ATOM 1304 O O . CYS A 1 173 ? -6.406 -11.625 6.492 1 98.88 173 CYS A O 1
ATOM 1306 N N . LEU A 1 174 ? -4.254 -10.961 6.574 1 98.75 174 LEU A N 1
ATOM 1307 C CA . LEU A 1 174 ? -4.203 -10.977 8.031 1 98.75 174 LEU A CA 1
ATOM 1308 C C . LEU A 1 174 ? -5.199 -9.984 8.617 1 98.75 174 LEU A C 1
ATOM 1310 O O . LEU A 1 174 ? -5.93 -10.312 9.562 1 98.75 174 LEU A O 1
ATOM 1314 N N . ALA A 1 175 ? -5.246 -8.812 8.062 1 98.31 175 ALA A N 1
ATOM 1315 C CA . ALA A 1 175 ? -6.09 -7.734 8.578 1 98.31 175 ALA A CA 1
ATOM 1316 C C . ALA A 1 175 ? -7.566 -8.078 8.438 1 98.31 175 ALA A C 1
ATOM 1318 O O . ALA A 1 175 ? -8.383 -7.727 9.297 1 98.31 175 ALA A O 1
ATOM 1319 N N . LEU A 1 176 ? -7.918 -8.742 7.348 1 98 176 LEU A N 1
ATOM 1320 C CA . LEU A 1 176 ? -9.32 -8.953 7.008 1 98 176 LEU A CA 1
ATOM 1321 C C . LEU A 1 176 ? -9.766 -10.359 7.383 1 98 176 LEU A C 1
ATOM 1323 O O . LEU A 1 176 ? -10.93 -10.719 7.203 1 98 176 LEU A O 1
ATOM 1327 N N . GLY A 1 177 ? -8.844 -11.164 7.879 1 97.56 177 GLY A N 1
ATOM 1328 C CA . GLY A 1 177 ? -9.172 -12.523 8.289 1 97.56 177 GLY A CA 1
ATOM 1329 C C . GLY A 1 177 ? -9.43 -13.453 7.121 1 97.56 177 GLY A C 1
ATOM 1330 O O . GLY A 1 177 ? -10.305 -14.312 7.188 1 97.56 177 GLY A O 1
ATOM 1331 N N . VAL A 1 178 ? -8.773 -13.266 5.996 1 98.62 178 VAL A N 1
ATOM 1332 C CA . VAL A 1 178 ? -8.914 -14.086 4.801 1 98.62 178 VAL A CA 1
ATOM 1333 C C . VAL A 1 178 ? -7.77 -15.094 4.719 1 98.62 178 VAL A C 1
ATOM 1335 O O . VAL A 1 178 ? -6.598 -14.703 4.727 1 98.62 178 VAL A O 1
ATOM 1338 N N . PRO A 1 179 ? -8.055 -16.391 4.68 1 98.88 179 PRO A N 1
ATOM 1339 C CA . PRO A 1 179 ? -6.965 -17.328 4.379 1 98.88 179 PRO A CA 1
ATOM 1340 C C . PRO A 1 179 ? -6.34 -17.078 3.008 1 98.88 179 PRO A C 1
ATOM 1342 O O . PRO A 1 179 ? -7.035 -17.125 1.991 1 98.88 179 PRO A O 1
ATOM 1345 N N . GLY A 1 180 ? -5.078 -16.75 3.02 1 98.94 180 GLY A N 1
ATOM 1346 C CA . GLY A 1 180 ? -4.41 -16.406 1.777 1 98.94 180 GLY A CA 1
ATOM 1347 C C . GLY A 1 180 ? -3.172 -17.234 1.508 1 98.94 180 GLY A C 1
ATOM 1348 O O . GLY A 1 180 ? -2.426 -17.578 2.432 1 98.94 180 GLY A O 1
ATOM 1349 N N . ALA A 1 181 ? -2.975 -17.578 0.286 1 99 181 ALA A N 1
ATOM 1350 C CA . ALA A 1 181 ? -1.76 -18.234 -0.208 1 99 181 ALA A CA 1
ATOM 1351 C C . ALA A 1 181 ? -1.16 -17.453 -1.373 1 99 181 ALA A C 1
ATOM 1353 O O . ALA A 1 181 ? -1.833 -16.609 -1.978 1 99 181 ALA A O 1
ATOM 1354 N N . GLU A 1 182 ? 0.092 -17.703 -1.639 1 99 182 GLU A N 1
ATOM 1355 C CA . GLU A 1 182 ? 0.797 -17 -2.705 1 99 182 GLU A CA 1
ATOM 1356 C C . GLU A 1 182 ? 1.631 -17.969 -3.545 1 99 182 GLU A C 1
ATOM 1358 O O . GLU A 1 182 ? 2.377 -18.781 -3.004 1 99 182 GLU A O 1
ATOM 1363 N N . LEU A 1 183 ? 1.369 -17.859 -4.809 1 99 183 LEU A N 1
ATOM 1364 C CA . LEU A 1 183 ? 2.09 -18.656 -5.801 1 99 183 LEU A CA 1
ATOM 1365 C C . LEU A 1 183 ? 2.941 -17.75 -6.695 1 99 183 LEU A C 1
ATOM 1367 O O . LEU A 1 183 ? 2.451 -16.75 -7.223 1 99 183 LEU A O 1
ATOM 1371 N N . ARG A 1 184 ? 4.211 -18.094 -6.809 1 98.94 184 ARG A N 1
ATOM 1372 C CA . ARG A 1 184 ? 5.105 -17.328 -7.68 1 98.94 184 ARG A CA 1
ATOM 1373 C C . ARG A 1 184 ? 5.859 -18.266 -8.625 1 98.94 184 ARG A C 1
ATOM 1375 O O . ARG A 1 184 ? 6.293 -19.344 -8.227 1 98.94 184 ARG A O 1
ATOM 1382 N N . ALA A 1 185 ? 6 -17.844 -9.828 1 98.88 185 ALA A N 1
ATOM 1383 C CA . ALA A 1 185 ? 6.859 -18.516 -10.797 1 98.88 185 ALA A CA 1
ATOM 1384 C C . ALA A 1 185 ? 8.023 -17.625 -11.211 1 98.88 185 ALA A C 1
ATOM 1386 O O . ALA A 1 185 ? 7.852 -16.422 -11.445 1 98.88 185 ALA A O 1
ATOM 1387 N N . VAL A 1 186 ? 9.195 -18.203 -11.367 1 98.62 186 VAL A N 1
ATOM 1388 C CA . VAL A 1 186 ? 10.422 -17.453 -11.602 1 98.62 186 VAL A CA 1
ATOM 1389 C C . VAL A 1 186 ? 10.523 -17.062 -13.078 1 98.62 186 VAL A C 1
ATOM 1391 O O . VAL A 1 186 ? 10.586 -17.938 -13.945 1 98.62 186 VAL A O 1
ATOM 1394 N N . SER A 1 187 ? 10.516 -15.797 -13.305 1 97.88 187 SER A N 1
ATOM 1395 C CA . SER A 1 187 ? 10.617 -15.312 -14.672 1 97.88 187 SER A CA 1
ATOM 1396 C C . SER A 1 187 ? 12.031 -14.844 -15 1 97.88 187 SER A C 1
ATOM 1398 O O . SER A 1 187 ? 12.43 -14.82 -16.156 1 97.88 187 SER A O 1
ATOM 1400 N N . ASN A 1 188 ? 12.812 -14.477 -13.992 1 97.25 188 ASN A N 1
ATOM 1401 C CA . ASN A 1 188 ? 14.125 -13.852 -14.172 1 97.25 188 ASN A CA 1
ATOM 1402 C C . ASN A 1 188 ? 14.953 -13.93 -12.898 1 97.25 188 ASN A C 1
ATOM 1404 O O . ASN A 1 188 ? 14.414 -14.055 -11.805 1 97.25 188 ASN A O 1
ATOM 1408 N N . PRO A 1 189 ? 16.312 -13.812 -13.148 1 96.44 189 PRO A N 1
ATOM 1409 C CA . PRO A 1 189 ? 17.109 -13.523 -11.945 1 96.44 189 PRO A CA 1
ATOM 1410 C C . PRO A 1 189 ? 16.875 -12.109 -11.422 1 96.44 189 PRO A C 1
ATOM 1412 O O . PRO A 1 189 ? 16.891 -11.148 -12.195 1 96.44 189 PRO A O 1
ATOM 1415 N N . ALA A 1 190 ? 16.656 -11.984 -10.141 1 96.88 190 ALA A N 1
ATOM 1416 C CA . ALA A 1 190 ? 16.469 -10.656 -9.562 1 96.88 190 ALA A CA 1
ATOM 1417 C C . ALA A 1 190 ? 17.688 -9.766 -9.812 1 96.88 190 ALA A C 1
ATOM 1419 O O . ALA A 1 190 ? 18.828 -10.211 -9.641 1 96.88 190 ALA A O 1
ATOM 1420 N N . GLY A 1 191 ? 17.406 -8.562 -10.211 1 94.75 191 GLY A N 1
ATOM 1421 C CA . GLY A 1 191 ? 18.5 -7.609 -10.43 1 94.75 191 GLY A CA 1
ATOM 1422 C C . GLY A 1 191 ? 18.984 -7.582 -11.859 1 94.75 191 GLY A C 1
ATOM 1423 O O . GLY A 1 191 ? 19.781 -6.715 -12.234 1 94.75 191 GLY A O 1
ATOM 1424 N N . VAL A 1 192 ? 18.562 -8.539 -12.609 1 89.88 192 VAL A N 1
ATOM 1425 C CA . VAL A 1 192 ? 18.922 -8.562 -14.023 1 89.88 192 VAL A CA 1
ATOM 1426 C C . VAL A 1 192 ? 17.797 -7.945 -14.844 1 89.88 192 VAL A C 1
ATOM 1428 O O . VAL A 1 192 ? 16.703 -8.508 -14.93 1 89.88 192 VAL A O 1
ATOM 1431 N N . ARG A 1 193 ? 18.047 -6.852 -15.539 1 80.31 193 ARG A N 1
ATOM 1432 C CA . ARG A 1 193 ? 16.969 -6.074 -16.156 1 80.31 193 ARG A CA 1
ATOM 1433 C C . ARG A 1 193 ? 16.938 -6.277 -17.672 1 80.31 193 ARG A C 1
ATOM 1435 O O . ARG A 1 193 ? 16.016 -5.828 -18.344 1 80.31 193 ARG A O 1
ATOM 1442 N N . ASP A 1 194 ? 17.797 -7.039 -18.125 1 80.38 194 ASP A N 1
ATOM 1443 C CA . ASP A 1 194 ? 17.781 -7.398 -19.547 1 80.38 194 ASP A CA 1
ATOM 1444 C C . ASP A 1 194 ? 16.641 -8.383 -19.844 1 80.38 194 ASP A C 1
ATOM 1446 O O . ASP A 1 194 ? 16.734 -9.562 -19.5 1 80.38 194 ASP A O 1
ATOM 1450 N N . ARG A 1 195 ? 15.781 -8.008 -20.578 1 76.88 195 ARG A N 1
ATOM 1451 C CA . ARG A 1 195 ? 14.57 -8.781 -20.828 1 76.88 195 ARG A CA 1
ATOM 1452 C C . ARG A 1 195 ? 14.859 -10.008 -21.688 1 76.88 195 ARG A C 1
ATOM 1454 O O . ARG A 1 195 ? 14.117 -10.992 -21.641 1 76.88 195 ARG A O 1
ATOM 1461 N N . GLY A 1 196 ? 15.758 -9.805 -22.344 1 76.38 196 GLY A N 1
ATOM 1462 C CA . GLY A 1 196 ? 16.172 -10.945 -23.141 1 76.38 196 GLY A CA 1
ATOM 1463 C C . GLY A 1 196 ? 16.484 -12.172 -22.312 1 76.38 196 GLY A C 1
ATOM 1464 O O . GLY A 1 196 ? 16.391 -13.305 -22.797 1 76.38 196 GLY A O 1
ATOM 1465 N N . ALA A 1 197 ? 16.734 -11.938 -21.094 1 79.19 197 ALA A N 1
ATOM 1466 C CA . ALA A 1 197 ? 17.078 -13.023 -20.188 1 79.19 197 ALA A CA 1
ATOM 1467 C C . ALA A 1 197 ? 15.836 -13.539 -19.453 1 79.19 197 ALA A C 1
ATOM 1469 O O . ALA A 1 197 ? 15.906 -14.531 -18.734 1 79.19 197 ALA A O 1
ATOM 1470 N N . TRP A 1 198 ? 14.781 -12.867 -19.75 1 86.19 198 TRP A N 1
ATOM 1471 C CA . TRP A 1 198 ? 13.578 -13.242 -19.016 1 86.19 198 TRP A CA 1
ATOM 1472 C C . TRP A 1 198 ? 12.859 -14.398 -19.719 1 86.19 198 TRP A C 1
ATOM 1474 O O . TRP A 1 198 ? 12.883 -14.5 -20.953 1 86.19 198 TRP A O 1
ATOM 1484 N N . ARG A 1 199 ? 12.344 -15.242 -18.906 1 93.12 199 ARG A N 1
ATOM 1485 C CA . ARG A 1 199 ? 11.539 -16.359 -19.391 1 93.12 199 ARG A CA 1
ATOM 1486 C C . ARG A 1 199 ? 10.094 -16.234 -18.922 1 93.12 199 ARG A C 1
ATOM 1488 O O . ARG A 1 199 ? 9.578 -17.125 -18.234 1 93.12 199 ARG A O 1
ATOM 1495 N N . LEU A 1 200 ? 9.516 -15.242 -19.375 1 95.44 200 LEU A N 1
ATOM 1496 C CA . LEU A 1 200 ? 8.156 -14.914 -18.969 1 95.44 200 LEU A CA 1
ATOM 1497 C C . LEU A 1 200 ? 7.176 -16 -19.406 1 95.44 200 LEU A C 1
ATOM 1499 O O . LEU A 1 200 ? 6.293 -16.391 -18.641 1 95.44 200 LEU A O 1
ATOM 1503 N N . GLY A 1 201 ? 7.352 -16.469 -20.594 1 96.62 201 GLY A N 1
ATOM 1504 C CA . GLY A 1 201 ? 6.473 -17.516 -21.109 1 96.62 201 GLY A CA 1
ATOM 1505 C C . GLY A 1 201 ? 6.477 -18.766 -20.266 1 96.62 201 GLY A C 1
ATOM 1506 O O . GLY A 1 201 ? 5.414 -19.297 -19.938 1 96.62 201 GLY A O 1
ATOM 1507 N N . GLU A 1 202 ? 7.641 -19.234 -19.938 1 97.75 202 GLU A N 1
ATOM 1508 C CA . GLU A 1 202 ? 7.777 -20.422 -19.109 1 97.75 202 GLU A CA 1
ATOM 1509 C C . GLU A 1 202 ? 7.188 -20.203 -17.719 1 97.75 202 GLU A C 1
ATOM 1511 O O . GLU A 1 202 ? 6.551 -21.109 -17.156 1 97.75 202 GLU A O 1
ATOM 1516 N N . ALA A 1 203 ? 7.441 -19.078 -17.172 1 98.44 203 ALA A N 1
ATOM 1517 C CA . ALA A 1 203 ? 6.895 -18.75 -15.852 1 98.44 203 ALA A CA 1
ATOM 1518 C C . ALA A 1 203 ? 5.367 -18.75 -15.883 1 98.44 203 ALA A C 1
ATOM 1520 O O . ALA A 1 203 ? 4.723 -19.312 -15 1 98.44 203 ALA A O 1
ATOM 1521 N N . VAL A 1 204 ? 4.824 -18.141 -16.891 1 98.56 204 VAL A N 1
ATOM 1522 C CA . VAL A 1 204 ? 3.371 -18.062 -17 1 98.56 204 VAL A CA 1
ATOM 1523 C C . VAL A 1 204 ? 2.795 -19.453 -17.234 1 98.56 204 VAL A C 1
ATOM 1525 O O . VAL A 1 204 ? 1.713 -19.781 -16.734 1 98.56 204 VAL A O 1
ATOM 1528 N N . SER A 1 205 ? 3.521 -20.312 -17.938 1 98.56 205 SER A N 1
ATOM 1529 C CA . SER A 1 205 ? 3.098 -21.703 -18.125 1 98.56 205 SER A CA 1
ATOM 1530 C C . SER A 1 205 ? 3.045 -22.453 -16.797 1 98.56 205 SER A C 1
ATOM 1532 O O . SER A 1 205 ? 2.117 -23.219 -16.547 1 98.56 205 SER A O 1
ATOM 1534 N N . ALA A 1 206 ? 3.998 -22.203 -15.977 1 98.69 206 ALA A N 1
ATOM 1535 C CA . ALA A 1 206 ? 4.012 -22.812 -14.648 1 98.69 206 ALA A CA 1
ATOM 1536 C C . ALA A 1 206 ? 2.826 -22.328 -13.812 1 98.69 206 ALA A C 1
ATOM 1538 O O . ALA A 1 206 ? 2.197 -23.125 -13.109 1 98.69 206 ALA A O 1
ATOM 1539 N N . LEU A 1 207 ? 2.553 -21.047 -13.867 1 98.88 207 LEU A N 1
ATOM 1540 C CA . LEU A 1 207 ? 1.39 -20.5 -13.172 1 98.88 207 LEU A CA 1
ATOM 1541 C C . LEU A 1 207 ? 0.105 -21.156 -13.672 1 98.88 207 LEU A C 1
ATOM 1543 O O . LEU A 1 207 ? -0.757 -21.531 -12.875 1 98.88 207 LEU A O 1
ATOM 1547 N N . ARG A 1 208 ? -0.025 -21.297 -14.977 1 98.75 208 ARG A N 1
ATOM 1548 C CA . ARG A 1 208 ? -1.194 -21.906 -15.594 1 98.75 208 ARG A CA 1
ATOM 1549 C C . ARG A 1 208 ? -1.424 -23.312 -15.055 1 98.75 208 ARG A C 1
ATOM 1551 O O . ARG A 1 208 ? -2.529 -23.641 -14.617 1 98.75 208 ARG A O 1
ATOM 1558 N N . GLU A 1 209 ? -0.39 -24.062 -15.078 1 98.62 209 GLU A N 1
ATOM 1559 C CA . GLU A 1 209 ? -0.494 -25.438 -14.625 1 98.62 209 GLU A CA 1
ATOM 1560 C C . GLU A 1 209 ? -0.944 -25.516 -13.172 1 98.62 209 GLU A C 1
ATOM 1562 O O . GLU A 1 209 ? -1.846 -26.281 -12.836 1 98.62 209 GLU A O 1
ATOM 1567 N N . ALA A 1 210 ? -0.396 -24.734 -12.336 1 98.81 210 ALA A N 1
ATOM 1568 C CA . ALA A 1 210 ? -0.688 -24.766 -10.906 1 98.81 210 ALA A CA 1
ATOM 1569 C C . ALA A 1 210 ? -2.098 -24.25 -10.625 1 98.81 210 ALA A C 1
ATOM 1571 O O . ALA A 1 210 ? -2.861 -24.891 -9.898 1 98.81 210 ALA A O 1
ATOM 1572 N N . VAL A 1 211 ? -2.447 -23.094 -11.188 1 98.75 211 VAL A N 1
ATOM 1573 C CA . VAL A 1 211 ? -3.732 -22.453 -10.906 1 98.75 211 VAL A CA 1
ATOM 1574 C C . VAL A 1 211 ? -4.867 -23.328 -11.445 1 98.75 211 VAL A C 1
ATOM 1576 O O . VAL A 1 211 ? -5.871 -23.547 -10.758 1 98.75 211 VAL A O 1
ATOM 1579 N N . LEU A 1 212 ? -4.711 -23.906 -12.633 1 97.94 212 LEU A N 1
ATOM 1580 C CA . LEU A 1 212 ? -5.773 -24.734 -13.211 1 97.94 212 LEU A CA 1
ATOM 1581 C C . LEU A 1 212 ? -5.941 -26.031 -12.43 1 97.94 212 LEU A C 1
ATOM 1583 O O . LEU A 1 212 ? -7.047 -26.562 -12.336 1 97.94 212 LEU A O 1
ATOM 1587 N N . ALA A 1 213 ? -4.879 -26.516 -11.828 1 97.88 213 ALA A N 1
ATOM 1588 C CA . ALA A 1 213 ? -4.969 -27.719 -10.992 1 97.88 213 ALA A CA 1
ATOM 1589 C C . ALA A 1 213 ? -5.824 -27.453 -9.758 1 97.88 213 ALA A C 1
ATOM 1591 O O . ALA A 1 213 ? -6.371 -28.391 -9.164 1 97.88 213 ALA A O 1
ATOM 1592 N N . LEU A 1 214 ? -5.969 -26.203 -9.352 1 96.88 214 LEU A N 1
ATOM 1593 C CA . LEU A 1 214 ? -6.734 -25.844 -8.172 1 96.88 214 LEU A CA 1
ATOM 1594 C C . LEU A 1 214 ? -8.211 -25.656 -8.508 1 96.88 214 LEU A C 1
ATOM 1596 O O . LEU A 1 214 ? -9.062 -25.688 -7.617 1 96.88 214 LEU A O 1
ATOM 1600 N N . LEU A 1 215 ? -8.445 -25.422 -9.758 1 94.94 215 LEU A N 1
ATOM 1601 C CA . LEU A 1 215 ? -9.812 -25.125 -10.18 1 94.94 215 LEU A CA 1
ATOM 1602 C C . LEU A 1 215 ? -10.508 -26.375 -10.703 1 94.94 215 LEU A C 1
ATOM 1604 O O . LEU A 1 215 ? -11.711 -26.547 -10.508 1 94.94 215 LEU A O 1
ATOM 1608 N N . MET B 1 1 ? -20.375 14.75 6.656 1 94.62 1 MET B N 1
ATOM 1609 C CA . MET B 1 1 ? -19.578 14.062 7.672 1 94.62 1 MET B CA 1
ATOM 1610 C C . MET B 1 1 ? -18.188 13.758 7.152 1 94.62 1 MET B C 1
ATOM 1612 O O . MET B 1 1 ? -18.016 13.375 5.992 1 94.62 1 MET B O 1
ATOM 1616 N N . TRP B 1 2 ? -17.156 14.062 8 1 98.12 2 TRP B N 1
ATOM 1617 C CA . TRP B 1 2 ? -15.773 13.859 7.613 1 98.12 2 TRP B CA 1
ATOM 1618 C C . TRP B 1 2 ? -15.312 12.445 7.973 1 98.12 2 TRP B C 1
ATOM 1620 O O . TRP B 1 2 ? -15.617 11.945 9.055 1 98.12 2 TRP B O 1
ATOM 1630 N N . LEU B 1 3 ? -14.625 11.812 7.043 1 98.94 3 LEU B N 1
ATOM 1631 C CA . LEU B 1 3 ? -13.742 10.711 7.406 1 98.94 3 LEU B CA 1
ATOM 1632 C C . LEU B 1 3 ? -12.32 11.203 7.633 1 98.94 3 LEU B C 1
ATOM 1634 O O . LEU B 1 3 ? -11.672 11.703 6.707 1 98.94 3 LEU B O 1
ATOM 1638 N N . LEU B 1 4 ? -11.891 11.141 8.828 1 98.94 4 LEU B N 1
ATOM 1639 C CA . LEU B 1 4 ? -10.547 11.562 9.203 1 98.94 4 LEU B CA 1
ATOM 1640 C C . LEU B 1 4 ? -9.625 10.359 9.344 1 98.94 4 LEU B C 1
ATOM 1642 O O . LEU B 1 4 ? -10.016 9.328 9.906 1 98.94 4 LEU B O 1
ATOM 1646 N N . LEU B 1 5 ? -8.43 10.453 8.789 1 98.94 5 LEU B N 1
ATOM 1647 C CA . LEU B 1 5 ? -7.426 9.406 8.906 1 98.94 5 LEU B CA 1
ATOM 1648 C C . LEU B 1 5 ? -6.098 9.977 9.391 1 98.94 5 LEU B C 1
ATOM 1650 O O . LEU B 1 5 ? -5.699 11.062 8.969 1 98.94 5 LEU B O 1
ATOM 1654 N N . ALA B 1 6 ? -5.441 9.281 10.227 1 98.94 6 ALA B N 1
ATOM 1655 C CA . ALA B 1 6 ? -4.066 9.555 10.633 1 98.94 6 ALA B CA 1
ATOM 1656 C C . ALA B 1 6 ? -3.295 8.258 10.859 1 98.94 6 ALA B C 1
ATOM 1658 O O . ALA B 1 6 ? -3.865 7.254 11.297 1 98.94 6 ALA B O 1
ATOM 1659 N N . PRO B 1 7 ? -1.972 8.273 10.617 1 98.56 7 PRO B N 1
ATOM 1660 C CA . PRO B 1 7 ? -1.201 7.039 10.766 1 98.56 7 PRO B CA 1
ATOM 1661 C C . PRO B 1 7 ? -1.146 6.551 12.211 1 98.56 7 PRO B C 1
ATOM 1663 O O . PRO B 1 7 ? -1.253 5.348 12.469 1 98.56 7 PRO B O 1
ATOM 1666 N N . THR B 1 8 ? -0.971 7.469 13.141 1 97.31 8 THR B N 1
ATOM 1667 C CA . THR B 1 8 ? -0.858 7.094 14.547 1 97.31 8 THR B CA 1
ATOM 1668 C C . THR B 1 8 ? -1.753 7.973 15.414 1 97.31 8 THR B C 1
ATOM 1670 O O . THR B 1 8 ? -2.016 9.125 15.078 1 97.31 8 THR B O 1
ATOM 1673 N N . ARG B 1 9 ? -2.18 7.457 16.547 1 94.69 9 ARG B N 1
ATOM 1674 C CA . ARG B 1 9 ? -3.008 8.211 17.484 1 94.69 9 ARG B CA 1
ATOM 1675 C C . ARG B 1 9 ? -2.252 9.406 18.047 1 94.69 9 ARG B C 1
ATOM 1677 O O . ARG B 1 9 ? -2.863 10.383 18.484 1 94.69 9 ARG B O 1
ATOM 1684 N N . LEU B 1 10 ? -0.935 9.344 17.984 1 95.5 10 LEU B N 1
ATOM 1685 C CA . LEU B 1 10 ? -0.105 10.445 18.469 1 95.5 10 LEU B CA 1
ATOM 1686 C C . LEU B 1 10 ? -0.322 11.703 17.625 1 95.5 10 LEU B C 1
ATOM 1688 O O . LEU B 1 10 ? -0.026 12.805 18.078 1 95.5 10 LEU B O 1
ATOM 1692 N N . GLU B 1 11 ? -0.859 11.508 16.469 1 97.75 11 GLU B N 1
ATOM 1693 C CA . GLU B 1 11 ? -1.079 12.641 15.57 1 97.75 11 GLU B CA 1
ATOM 1694 C C . GLU B 1 11 ? -2.475 13.227 15.758 1 97.75 11 GLU B C 1
ATOM 1696 O O . GLU B 1 11 ? -2.793 14.273 15.188 1 97.75 11 GLU B O 1
ATOM 1701 N N . ALA B 1 12 ? -3.279 12.547 16.531 1 97.94 12 ALA B N 1
ATOM 1702 C CA . ALA B 1 12 ? -4.668 12.977 16.672 1 97.94 12 ALA B CA 1
ATOM 1703 C C . ALA B 1 12 ? -5.121 12.898 18.125 1 97.94 12 ALA B C 1
ATOM 1705 O O . ALA B 1 12 ? -6.238 12.461 18.406 1 97.94 12 ALA B O 1
ATOM 1706 N N . PRO B 1 13 ? -4.27 13.281 19.062 1 97.5 13 PRO B N 1
ATOM 1707 C CA . PRO B 1 13 ? -4.656 13.148 20.469 1 97.5 13 PRO B CA 1
ATOM 1708 C C . PRO B 1 13 ? -5.805 14.078 20.859 1 97.5 13 PRO B C 1
ATOM 1710 O O . PRO B 1 13 ? -6.426 13.891 21.906 1 97.5 13 PRO B O 1
ATOM 1713 N N . PHE B 1 14 ? -6.191 15.008 20.062 1 98.06 14 PHE B N 1
ATOM 1714 C CA . PHE B 1 14 ? -7.145 16.062 20.375 1 98.06 14 PHE B CA 1
ATOM 1715 C C . PHE B 1 14 ? -8.555 15.68 19.953 1 98.06 14 PHE B C 1
ATOM 1717 O O . PHE B 1 14 ? -9.523 16.359 20.281 1 98.06 14 PHE B O 1
ATOM 1724 N N . LEU B 1 15 ? -8.695 14.609 19.156 1 98.31 15 LEU B N 1
ATOM 1725 C CA . LEU B 1 15 ? -10.016 14.172 18.719 1 98.31 15 LEU B CA 1
ATOM 1726 C C . LEU B 1 15 ? -10.742 13.438 19.844 1 98.31 15 LEU B C 1
ATOM 1728 O O . LEU B 1 15 ? -10.148 12.594 20.516 1 98.31 15 LEU B O 1
ATOM 1732 N N . LYS B 1 16 ? -11.969 13.836 20.047 1 97.19 16 LYS B N 1
ATOM 1733 C CA . LYS B 1 16 ? -12.805 13.203 21.062 1 97.19 16 LYS B CA 1
ATOM 1734 C C . LYS B 1 16 ? -14.016 12.516 20.438 1 97.19 16 LYS B C 1
ATOM 1736 O O . LYS B 1 16 ? -14.625 13.055 19.5 1 97.19 16 LYS B O 1
ATOM 1741 N N . GLY B 1 17 ? -14.289 11.375 20.844 1 97.75 17 GLY B N 1
ATOM 1742 C CA . GLY B 1 17 ? -15.422 10.602 20.375 1 97.75 17 GLY B CA 1
ATOM 1743 C C . GLY B 1 17 ? -15.531 9.234 21.016 1 97.75 17 GLY B C 1
ATOM 1744 O O . GLY B 1 17 ? -14.797 8.938 21.969 1 97.75 17 GLY B O 1
ATOM 1745 N N . GLU B 1 18 ? -16.469 8.43 20.609 1 98.56 18 GLU B N 1
ATOM 1746 C CA . GLU B 1 18 ? -16.656 7.062 21.078 1 98.56 18 GLU B CA 1
ATOM 1747 C C . GLU B 1 18 ? -15.727 6.094 20.359 1 98.56 18 GLU B C 1
ATOM 1749 O O . GLU B 1 18 ? -15.797 5.965 19.125 1 98.56 18 GLU B O 1
ATOM 1754 N N . PRO B 1 19 ? -14.922 5.453 21.094 1 98.25 19 PRO B N 1
ATOM 1755 C CA . PRO B 1 19 ? -13.969 4.551 20.453 1 98.25 19 PRO B CA 1
ATOM 1756 C C . PRO B 1 19 ? -14.617 3.264 19.953 1 98.25 19 PRO B C 1
ATOM 1758 O O . PRO B 1 19 ? -15.625 2.816 20.516 1 98.25 19 PRO B O 1
ATOM 1761 N N . PHE B 1 20 ? -14.062 2.695 18.859 1 98.31 20 PHE B N 1
ATOM 1762 C CA . PHE B 1 20 ? -14.406 1.374 18.344 1 98.31 20 PHE B CA 1
ATOM 1763 C C . PHE B 1 20 ? -13.195 0.713 17.688 1 98.31 20 PHE B C 1
ATOM 1765 O O . PHE B 1 20 ? -12.289 1.399 17.219 1 98.31 20 PHE B O 1
ATOM 1772 N N . PRO B 1 21 ? -13.141 -0.559 17.719 1 96.75 21 PRO B N 1
ATOM 1773 C CA . PRO B 1 21 ? -12.016 -1.25 17.078 1 96.75 21 PRO B CA 1
ATOM 1774 C C . PRO B 1 21 ? -12.055 -1.163 15.555 1 96.75 21 PRO B C 1
ATOM 1776 O O . PRO B 1 21 ? -13.133 -1.269 14.953 1 96.75 21 PRO B O 1
ATOM 1779 N N . PHE B 1 22 ? -10.977 -0.921 14.984 1 97.25 22 PHE B N 1
ATOM 1780 C CA . PHE B 1 22 ? -10.875 -0.834 13.531 1 97.25 22 PHE B CA 1
ATOM 1781 C C . PHE B 1 22 ? -9.547 -1.414 13.047 1 97.25 22 PHE B C 1
ATOM 1783 O O . PHE B 1 22 ? -8.5 -0.796 13.211 1 97.25 22 PHE B O 1
ATOM 1790 N N . LEU B 1 23 ? -9.547 -2.537 12.391 1 96.69 23 LEU B N 1
ATOM 1791 C CA . LEU B 1 23 ? -8.398 -3.225 11.82 1 96.69 23 LEU B CA 1
ATOM 1792 C C . LEU B 1 23 ? -7.262 -3.318 12.836 1 96.69 23 LEU B C 1
ATOM 1794 O O . LEU B 1 23 ? -6.109 -3.018 12.508 1 96.69 23 LEU B O 1
ATOM 1798 N N . GLY B 1 24 ? -7.586 -3.652 14.031 1 94.81 24 GLY B N 1
ATOM 1799 C CA . GLY B 1 24 ? -6.598 -3.852 15.078 1 94.81 24 GLY B CA 1
ATOM 1800 C C . GLY B 1 24 ? -6.121 -2.557 15.703 1 94.81 24 GLY B C 1
ATOM 1801 O O . GLY B 1 24 ? -5.207 -2.559 16.531 1 94.81 24 GLY B O 1
ATOM 1802 N N . ARG B 1 25 ? -6.793 -1.482 15.344 1 96.62 25 ARG B N 1
ATOM 1803 C CA . ARG B 1 25 ? -6.441 -0.163 15.859 1 96.62 25 ARG B CA 1
ATOM 1804 C C . ARG B 1 25 ? -7.68 0.589 16.328 1 96.62 25 ARG B C 1
ATOM 1806 O O . ARG B 1 25 ? -8.711 -0.023 16.625 1 96.62 25 ARG B O 1
ATOM 1813 N N . MET B 1 26 ? -7.473 1.91 16.422 1 96.31 26 MET B N 1
ATOM 1814 C CA . MET B 1 26 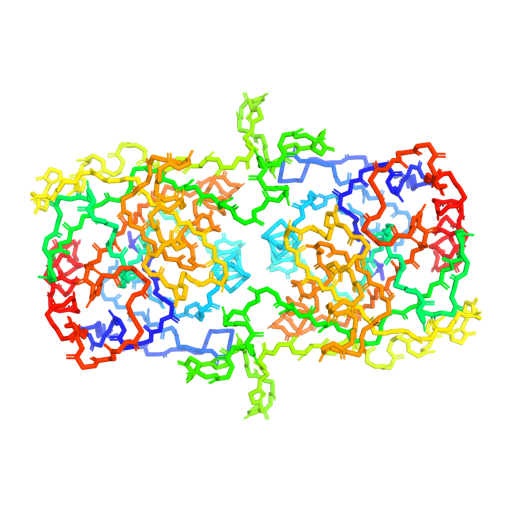? -8.555 2.674 17.047 1 96.31 26 MET B CA 1
ATOM 1815 C C . MET B 1 26 ? -9.336 3.449 15.984 1 96.31 26 MET B C 1
ATOM 1817 O O . MET B 1 26 ? -8.75 4.031 15.07 1 96.31 26 MET B O 1
ATOM 1821 N N . GLY B 1 27 ? -10.633 3.355 16.047 1 98.38 27 GLY B N 1
ATOM 1822 C CA . GLY B 1 27 ? -11.547 4.305 15.43 1 98.38 27 GLY B CA 1
ATOM 1823 C C . GLY B 1 27 ? -12.289 5.16 16.438 1 98.38 27 GLY B C 1
ATOM 1824 O O . GLY B 1 27 ? -12.391 4.805 17.609 1 98.38 27 GLY B O 1
ATOM 1825 N N . LEU B 1 28 ? -12.688 6.336 16.031 1 98.69 28 LEU B N 1
ATOM 1826 C CA . LEU B 1 28 ? -13.516 7.219 16.844 1 98.69 28 LEU B CA 1
ATOM 1827 C C . LEU B 1 28 ? -14.727 7.719 16.062 1 98.69 28 LEU B C 1
ATOM 1829 O O . LEU B 1 28 ? -14.602 8.078 14.891 1 98.69 28 LEU B O 1
ATOM 1833 N N . LYS B 1 29 ? -15.836 7.637 16.703 1 98.5 29 LYS B N 1
ATOM 1834 C CA . LYS B 1 29 ? -17.016 8.32 16.188 1 98.5 29 LYS B CA 1
ATOM 1835 C C . LYS B 1 29 ? -17.281 9.609 16.969 1 98.5 29 LYS B C 1
ATOM 1837 O O . LYS B 1 29 ? -17.594 9.57 18.156 1 98.5 29 LYS B O 1
ATOM 1842 N N . GLY B 1 30 ? -17.094 10.719 16.297 1 97.75 30 GLY B N 1
ATOM 1843 C CA . GLY B 1 30 ? -17.328 12.016 16.922 1 97.75 30 GLY B CA 1
ATOM 1844 C C . GLY B 1 30 ? -18.469 12.789 16.266 1 97.75 30 GLY B C 1
ATOM 1845 O O . GLY B 1 30 ? -19.203 12.242 15.453 1 97.75 30 GLY B O 1
ATOM 1846 N N . LYS B 1 31 ? -18.641 14.016 16.781 1 96.19 31 LYS B N 1
ATOM 1847 C CA . LYS B 1 31 ? -19.672 14.867 16.203 1 96.19 31 LYS B CA 1
ATOM 1848 C C . LYS B 1 31 ? -19.266 15.367 14.82 1 96.19 31 LYS B C 1
ATOM 1850 O O . LYS B 1 31 ? -18.422 16.25 14.695 1 96.19 31 LYS B O 1
ATOM 1855 N N . GLY B 1 32 ? -19.859 14.719 13.828 1 96.75 32 GLY B N 1
ATOM 1856 C CA . GLY B 1 32 ? -19.609 15.172 12.469 1 96.75 32 GLY B CA 1
ATOM 1857 C C . GLY B 1 32 ? -18.438 14.477 11.805 1 96.75 32 GLY B C 1
ATOM 1858 O O . GLY B 1 32 ? -17.984 14.883 10.734 1 96.75 32 GLY B O 1
ATOM 1859 N N . PHE B 1 33 ? -17.906 13.477 12.5 1 98.5 33 PHE B N 1
ATOM 1860 C CA . PHE B 1 33 ? -16.75 12.828 11.875 1 98.5 33 PHE B CA 1
ATOM 1861 C C . PHE B 1 33 ? -16.609 11.391 12.375 1 98.5 33 PHE B C 1
ATOM 1863 O O . PHE B 1 33 ? -17.172 11.031 13.406 1 98.5 33 PHE B O 1
ATOM 1870 N N . VAL B 1 34 ? -15.953 10.547 11.586 1 98.81 34 VAL B N 1
ATOM 1871 C CA . VAL B 1 34 ? -15.328 9.289 11.969 1 98.81 34 VAL B CA 1
ATOM 1872 C C . VAL B 1 34 ? -13.812 9.383 11.797 1 98.81 34 VAL B C 1
ATOM 1874 O O . VAL B 1 34 ? -13.328 9.93 10.797 1 98.81 34 VAL B O 1
ATOM 1877 N N . PHE B 1 35 ? -13.117 8.938 12.797 1 98.88 35 PHE B N 1
ATOM 1878 C CA . PHE B 1 35 ? -11.656 8.898 12.742 1 98.88 35 PHE B CA 1
ATOM 1879 C C . PHE B 1 35 ? -11.156 7.465 12.68 1 98.88 35 PHE B C 1
ATOM 1881 O O . PHE B 1 35 ? -11.68 6.59 13.375 1 98.88 35 PHE B O 1
ATOM 1888 N N . LEU B 1 36 ? -10.203 7.246 11.805 1 98.88 36 LEU B N 1
ATOM 1889 C CA . LEU B 1 36 ? -9.547 5.945 11.703 1 98.88 36 LEU B CA 1
ATOM 1890 C C . LEU B 1 36 ? -8.039 6.086 11.859 1 98.88 36 LEU B C 1
ATOM 1892 O O . LEU B 1 36 ? -7.398 6.832 11.109 1 98.88 36 LEU B O 1
ATOM 1896 N N . GLU B 1 37 ? -7.477 5.426 12.844 1 98.75 37 GLU B N 1
ATOM 1897 C CA . GLU B 1 37 ? -6.031 5.211 12.867 1 98.75 37 GLU B CA 1
ATOM 1898 C C . GLU B 1 37 ? -5.609 4.18 11.82 1 98.75 37 GLU B C 1
ATOM 1900 O O . GLU B 1 37 ? -6.012 3.016 11.898 1 98.75 37 GLU B O 1
ATOM 1905 N N . THR B 1 38 ? -4.781 4.547 10.891 1 98.69 38 THR B N 1
ATOM 1906 C CA . THR B 1 38 ? -4.488 3.664 9.766 1 98.69 38 THR B CA 1
ATOM 1907 C C . THR B 1 38 ? -3.314 2.744 10.102 1 98.69 38 THR B C 1
ATOM 1909 O O . THR B 1 38 ? -3.248 1.614 9.609 1 98.69 38 THR B O 1
ATOM 1912 N N . GLY B 1 39 ? -2.361 3.248 10.883 1 98.31 39 GLY B N 1
ATOM 1913 C CA . GLY B 1 39 ? -1.026 2.676 10.945 1 98.31 39 GLY B CA 1
ATOM 1914 C C . GLY B 1 39 ? -0.071 3.287 9.938 1 98.31 39 GLY B C 1
ATOM 1915 O O . GLY B 1 39 ? -0.499 3.963 9 1 98.31 39 GLY B O 1
ATOM 1916 N N . VAL B 1 40 ? 1.204 3.035 10.133 1 98.44 40 VAL B N 1
ATOM 1917 C CA . VAL B 1 40 ? 2.219 3.691 9.312 1 98.44 40 VAL B CA 1
ATOM 1918 C C . VAL B 1 40 ? 2.398 2.932 8 1 98.44 40 VAL B C 1
ATOM 1920 O O . VAL B 1 40 ? 2.279 1.704 7.965 1 98.44 40 VAL B O 1
ATOM 1923 N N . GLY B 1 41 ? 2.58 3.691 6.938 1 98.75 41 GLY B N 1
ATOM 1924 C CA . GLY B 1 41 ? 2.955 3.086 5.672 1 98.75 41 GLY B CA 1
ATOM 1925 C C . GLY B 1 41 ? 1.83 3.09 4.652 1 98.75 41 GLY B C 1
ATOM 1926 O O . GLY B 1 41 ? 0.657 3.189 5.016 1 98.75 41 GLY B O 1
ATOM 1927 N N . LYS B 1 42 ? 2.215 2.891 3.393 1 98.94 42 LYS B N 1
ATOM 1928 C CA . LYS B 1 42 ? 1.3 2.957 2.258 1 98.94 42 LYS B CA 1
ATOM 1929 C C . LYS B 1 42 ? 0.25 1.852 2.334 1 98.94 42 LYS B C 1
ATOM 1931 O O . LYS B 1 42 ? -0.936 2.096 2.102 1 98.94 42 LYS B O 1
ATOM 1936 N N . VAL B 1 43 ? 0.69 0.64 2.711 1 98.94 43 VAL B N 1
ATOM 1937 C CA . VAL B 1 43 ? -0.218 -0.502 2.729 1 98.94 43 VAL B CA 1
ATOM 1938 C C . VAL B 1 43 ? -1.329 -0.262 3.748 1 98.94 43 VAL B C 1
ATOM 1940 O O . VAL B 1 43 ? -2.51 -0.462 3.447 1 98.94 43 VAL B O 1
ATOM 1943 N N . ASN B 1 44 ? -0.972 0.247 4.895 1 98.88 44 ASN B N 1
ATOM 1944 C CA . ASN B 1 44 ? -1.961 0.51 5.934 1 98.88 44 ASN B CA 1
ATOM 1945 C C . ASN B 1 44 ? -2.947 1.595 5.508 1 98.88 44 ASN B C 1
ATOM 1947 O O . ASN B 1 44 ? -4.148 1.474 5.746 1 98.88 44 ASN B O 1
ATOM 1951 N N . ALA B 1 45 ? -2.443 2.643 4.93 1 98.94 45 ALA B N 1
ATOM 1952 C CA . ALA B 1 45 ? -3.314 3.721 4.473 1 98.94 45 ALA B CA 1
ATOM 1953 C C . ALA B 1 45 ? -4.316 3.215 3.438 1 98.94 45 ALA B C 1
ATOM 1955 O O . ALA B 1 45 ? -5.512 3.51 3.527 1 98.94 45 ALA B O 1
ATOM 1956 N N . ALA B 1 46 ? -3.816 2.436 2.467 1 98.94 46 ALA B N 1
ATOM 1957 C CA . ALA B 1 46 ? -4.672 1.878 1.423 1 98.94 46 ALA B CA 1
ATOM 1958 C C . ALA B 1 46 ? -5.723 0.942 2.018 1 98.94 46 ALA B C 1
ATOM 1960 O O . ALA B 1 46 ? -6.902 1.021 1.668 1 98.94 46 ALA B O 1
ATOM 1961 N N . LEU B 1 47 ? -5.297 0.054 2.959 1 98.81 47 LEU B N 1
ATOM 1962 C CA . LEU B 1 47 ? -6.191 -0.911 3.588 1 98.81 47 LEU B CA 1
ATOM 1963 C C . LEU B 1 47 ? -7.301 -0.202 4.359 1 98.81 47 LEU B C 1
ATOM 1965 O O . LEU B 1 47 ? -8.477 -0.545 4.223 1 98.81 47 LEU B O 1
ATOM 1969 N N . ALA B 1 48 ? -6.914 0.768 5.145 1 98.88 48 ALA B N 1
ATOM 1970 C CA . ALA B 1 48 ? -7.859 1.451 6.02 1 98.88 48 ALA B CA 1
ATOM 1971 C C . ALA B 1 48 ? -8.945 2.154 5.215 1 98.88 48 ALA B C 1
ATOM 1973 O O . ALA B 1 48 ? -10.141 1.974 5.477 1 98.88 48 ALA B O 1
ATOM 1974 N N . LEU B 1 49 ? -8.492 2.924 4.223 1 98.94 49 LEU B N 1
ATOM 1975 C CA . LEU B 1 49 ? -9.477 3.676 3.451 1 98.94 49 LEU B CA 1
ATOM 1976 C C . LEU B 1 49 ? -10.352 2.738 2.625 1 98.94 49 LEU B C 1
ATOM 1978 O O . LEU B 1 49 ? -11.57 2.883 2.6 1 98.94 49 LEU B O 1
ATOM 1982 N N . ALA B 1 50 ? -9.766 1.76 1.975 1 98.88 50 ALA B N 1
ATOM 1983 C CA . ALA B 1 50 ? -10.531 0.845 1.129 1 98.88 50 ALA B CA 1
ATOM 1984 C C . ALA B 1 50 ? -11.539 0.05 1.952 1 98.88 50 ALA B C 1
ATOM 1986 O O . ALA B 1 50 ? -12.695 -0.102 1.551 1 98.88 50 ALA B O 1
ATOM 1987 N N . HIS B 1 51 ? -11.086 -0.46 3.096 1 98.88 51 HIS B N 1
ATOM 1988 C CA . HIS B 1 51 ? -11.969 -1.262 3.941 1 98.88 51 HIS B CA 1
ATOM 1989 C C . HIS B 1 51 ? -13.172 -0.453 4.406 1 98.88 51 HIS B C 1
ATOM 1991 O O . HIS B 1 51 ? -14.312 -0.918 4.312 1 98.88 51 HIS B O 1
ATOM 1997 N N . TRP B 1 52 ? -12.969 0.766 4.863 1 98.88 52 TRP B N 1
ATOM 1998 C CA . TRP B 1 52 ? -14.055 1.585 5.395 1 98.88 52 TRP B CA 1
ATOM 1999 C C . TRP B 1 52 ? -14.969 2.061 4.273 1 98.88 52 TRP B C 1
ATOM 2001 O O . TRP B 1 52 ? -16.188 1.887 4.344 1 98.88 52 TRP B O 1
ATOM 2011 N N . ALA B 1 53 ? -14.367 2.59 3.217 1 98.75 53 ALA B N 1
ATOM 2012 C CA . ALA B 1 53 ? -15.133 3.242 2.16 1 98.75 53 ALA B CA 1
ATOM 2013 C C . ALA B 1 53 ? -15.914 2.219 1.342 1 98.75 53 ALA B C 1
ATOM 2015 O O . ALA B 1 53 ? -16.859 2.574 0.633 1 98.75 53 ALA B O 1
ATOM 2016 N N . SER B 1 54 ? -15.5 0.941 1.396 1 98.19 54 SER B N 1
ATOM 2017 C CA . SER B 1 54 ? -16.234 -0.105 0.694 1 98.19 54 SER B CA 1
ATOM 2018 C C . SER B 1 54 ? -17.5 -0.504 1.462 1 98.19 54 SER B C 1
ATOM 2020 O O . SER B 1 54 ? -18.406 -1.128 0.901 1 98.19 54 SER B O 1
ATOM 2022 N N . ARG B 1 55 ? -17.594 -0.158 2.736 1 97.38 55 ARG B N 1
ATOM 2023 C CA . ARG B 1 55 ? -18.688 -0.586 3.598 1 97.38 55 ARG B CA 1
ATOM 2024 C C . ARG B 1 55 ? -19.578 0.592 3.973 1 97.38 55 ARG B C 1
ATOM 2026 O O . ARG B 1 55 ? -20.719 0.401 4.406 1 97.38 55 ARG B O 1
ATOM 2033 N N . HIS B 1 56 ? -19.031 1.837 3.855 1 97.56 56 HIS B N 1
ATOM 2034 C CA . HIS B 1 56 ? -19.734 3.043 4.293 1 97.56 56 HIS B CA 1
ATOM 2035 C C . HIS B 1 56 ? -19.625 4.145 3.244 1 97.56 56 HIS B C 1
ATOM 2037 O O . HIS B 1 56 ? -18.594 4.312 2.607 1 97.56 56 HIS B O 1
ATOM 2043 N N . PRO B 1 57 ? -20.703 4.848 3.078 1 97.19 57 PRO B N 1
ATOM 2044 C CA . PRO B 1 57 ? -20.562 6.043 2.246 1 97.19 57 PRO B CA 1
ATOM 2045 C C . PRO B 1 57 ? -19.594 7.062 2.844 1 97.19 57 PRO B C 1
ATOM 2047 O O . PRO B 1 57 ? -19.562 7.25 4.062 1 97.19 57 PRO B O 1
ATOM 2050 N N . VAL B 1 58 ? -18.781 7.672 2.031 1 98.56 58 VAL B N 1
ATOM 2051 C CA . VAL B 1 58 ? -17.844 8.695 2.457 1 98.56 58 VAL B CA 1
ATOM 2052 C C . VAL B 1 58 ? -18.047 9.969 1.638 1 98.56 58 VAL B C 1
ATOM 2054 O O . VAL B 1 58 ? -17.891 9.953 0.414 1 98.56 58 VAL B O 1
ATOM 2057 N N . GLU B 1 59 ? -18.375 11.039 2.248 1 98.31 59 GLU B N 1
ATOM 2058 C CA . GLU B 1 59 ? -18.594 12.312 1.573 1 98.31 59 GLU B CA 1
ATOM 2059 C C . GLU B 1 59 ? -17.266 13.008 1.264 1 98.31 59 GLU B C 1
ATOM 2061 O O . GLU B 1 59 ? -17.094 13.57 0.178 1 98.31 59 GLU B O 1
ATOM 2066 N N . ARG B 1 60 ? -16.406 13.023 2.152 1 98.69 60 ARG B N 1
ATOM 2067 C CA . ARG B 1 60 ? -15.078 13.609 2.047 1 98.69 60 ARG B CA 1
ATOM 2068 C C . ARG B 1 60 ? -14.133 13 3.076 1 98.69 60 ARG B C 1
ATOM 2070 O O . ARG B 1 60 ? -14.555 12.633 4.176 1 98.69 60 ARG B O 1
ATOM 2077 N N . ALA B 1 61 ? -12.93 12.891 2.723 1 98.94 61 ALA B N 1
ATOM 2078 C CA . ALA B 1 61 ? -11.906 12.312 3.594 1 98.94 61 ALA B CA 1
ATOM 2079 C C . ALA B 1 61 ? -10.719 13.258 3.748 1 98.94 61 ALA B C 1
ATOM 2081 O O . ALA B 1 61 ? -10.367 13.984 2.812 1 98.94 61 ALA B O 1
ATOM 2082 N N . LEU B 1 62 ? -10.133 13.273 4.906 1 99 62 LEU B N 1
ATOM 2083 C CA . LEU B 1 62 ? -8.922 14.031 5.203 1 99 62 LEU B CA 1
ATOM 2084 C C . LEU B 1 62 ? -7.855 13.133 5.824 1 99 62 LEU B C 1
ATOM 2086 O O . LEU B 1 62 ? -8.078 12.539 6.887 1 99 62 LEU B O 1
ATOM 2090 N N . LEU B 1 63 ? -6.766 12.977 5.16 1 99 63 LEU B N 1
ATOM 2091 C CA . LEU B 1 63 ? -5.57 12.414 5.777 1 99 63 LEU B CA 1
ATOM 2092 C C . LEU B 1 63 ? -4.711 13.516 6.398 1 99 63 LEU B C 1
ATOM 2094 O O . LEU B 1 63 ? -4.363 14.492 5.727 1 99 63 LEU B O 1
ATOM 2098 N N . PHE B 1 64 ? -4.461 13.375 7.609 1 98.94 64 PHE B N 1
ATOM 2099 C CA . PHE B 1 64 ? -3.592 14.375 8.219 1 98.94 64 PHE B CA 1
ATOM 2100 C C . PHE B 1 64 ? -2.514 13.703 9.07 1 98.94 64 PHE B C 1
ATOM 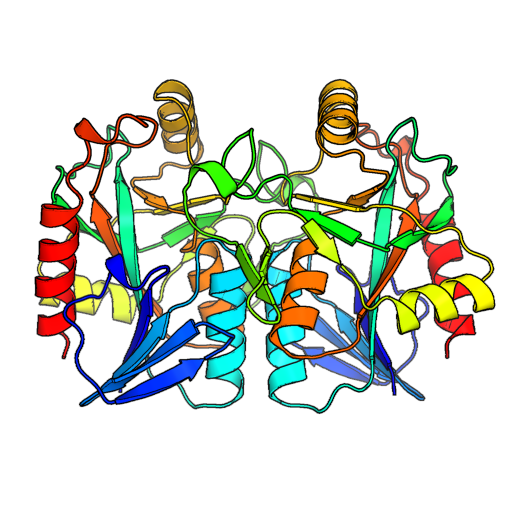2102 O O . PHE B 1 64 ? -2.652 12.547 9.453 1 98.94 64 PHE B O 1
ATOM 2109 N N . GLY B 1 65 ? -1.432 14.383 9.32 1 98.81 65 GLY B N 1
ATOM 2110 C CA . GLY B 1 65 ? -0.302 13.883 10.086 1 98.81 65 GLY B CA 1
ATOM 2111 C C . GLY B 1 65 ? 0.945 14.734 9.938 1 98.81 65 GLY B C 1
ATOM 2112 O O . GLY B 1 65 ? 0.907 15.789 9.312 1 98.81 65 GLY B O 1
ATOM 2113 N N . VAL B 1 66 ? 2.045 14.289 10.516 1 98.56 66 VAL B N 1
ATOM 2114 C CA . VAL B 1 66 ? 3.297 15.039 1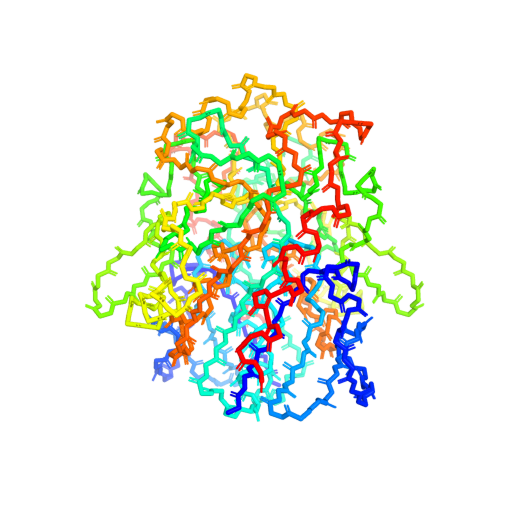0.477 1 98.56 66 VAL B CA 1
ATOM 2115 C C . VAL B 1 66 ? 4.082 14.672 9.219 1 98.56 66 VAL B C 1
ATOM 2117 O O . VAL B 1 66 ? 3.795 13.656 8.578 1 98.56 66 VAL B O 1
ATOM 2120 N N . ALA B 1 67 ? 5.02 15.516 8.844 1 98.44 67 ALA B N 1
ATOM 2121 C CA . ALA B 1 67 ? 5.867 15.312 7.668 1 98.44 67 ALA B CA 1
ATOM 2122 C C . ALA B 1 67 ? 7.258 15.891 7.891 1 98.44 67 ALA B C 1
ATOM 2124 O O . ALA B 1 67 ? 7.449 16.75 8.75 1 98.44 67 ALA B O 1
ATOM 2125 N N . GLY B 1 68 ? 8.188 15.32 7.195 1 98.19 68 GLY B N 1
ATOM 2126 C CA . GLY B 1 68 ? 9.484 15.969 7.047 1 98.19 68 GLY B CA 1
ATOM 2127 C C . GLY B 1 68 ? 9.516 17 5.93 1 98.19 68 GLY B C 1
ATOM 2128 O O . GLY B 1 68 ? 9 16.75 4.836 1 98.19 68 GLY B O 1
ATOM 2129 N N . ALA B 1 69 ? 10.125 18.109 6.219 1 98.44 69 ALA B N 1
ATOM 2130 C CA . ALA B 1 69 ? 10.211 19.156 5.199 1 98.44 69 ALA B CA 1
ATOM 2131 C C . ALA B 1 69 ? 11.539 19.078 4.449 1 98.44 69 ALA B C 1
ATOM 2133 O O . ALA B 1 69 ? 12.594 18.906 5.062 1 98.44 69 ALA B O 1
ATOM 2134 N N . TYR B 1 70 ? 11.406 19.141 3.145 1 98.25 70 TYR B N 1
ATOM 2135 C CA . TYR B 1 70 ? 12.609 19.312 2.346 1 98.25 70 TYR B CA 1
ATOM 2136 C C . TYR B 1 70 ? 13.133 20.75 2.443 1 98.25 70 TYR B C 1
ATOM 2138 O O . TYR B 1 70 ? 12.398 21.656 2.832 1 98.25 70 TYR B O 1
ATOM 2146 N N . PRO B 1 71 ? 14.398 21.016 2.146 1 93.75 71 PRO B N 1
ATOM 2147 C CA . PRO B 1 71 ? 15 22.328 2.336 1 93.75 71 PRO B CA 1
ATOM 2148 C C . PRO B 1 71 ? 14.258 23.438 1.587 1 93.75 71 PRO B C 1
ATOM 2150 O O . PRO B 1 71 ? 14.117 24.547 2.102 1 93.75 71 PRO B O 1
ATOM 2153 N N . GLU B 1 72 ? 13.703 23.203 0.474 1 92.5 72 GLU B N 1
ATOM 2154 C CA . GLU B 1 72 ? 13.07 24.234 -0.344 1 92.5 72 GLU B CA 1
ATOM 2155 C C . GLU B 1 72 ? 11.555 24.203 -0.195 1 92.5 72 GLU B C 1
ATOM 2157 O O . GLU B 1 72 ? 10.836 24.75 -1.04 1 92.5 72 GLU B O 1
ATOM 2162 N N . ALA B 1 73 ? 11.125 23.594 0.836 1 95.75 73 ALA B N 1
ATOM 2163 C CA . ALA B 1 73 ? 9.688 23.453 1.039 1 95.75 73 ALA B CA 1
ATOM 2164 C C . ALA B 1 73 ? 9.047 24.797 1.334 1 95.75 73 ALA B C 1
ATOM 2166 O O . ALA B 1 73 ? 7.844 24.984 1.115 1 95.75 73 ALA B O 1
ATOM 2167 N N . GLY B 1 74 ? 9.805 25.766 1.951 1 96.5 74 GLY B N 1
ATOM 2168 C CA . GLY B 1 74 ? 9.266 27.047 2.348 1 96.5 74 GLY B CA 1
ATOM 2169 C C . GLY B 1 74 ? 8.398 26.984 3.588 1 96.5 74 GLY B C 1
ATOM 2170 O O . GLY B 1 74 ? 7.445 27.75 3.73 1 96.5 74 GLY B O 1
ATOM 2171 N N . LEU B 1 75 ? 8.547 26.016 4.375 1 97.56 75 LEU B N 1
ATOM 2172 C CA . LEU B 1 75 ? 7.816 25.828 5.625 1 97.56 75 LEU B CA 1
ATOM 2173 C C . LEU B 1 75 ? 8.781 25.625 6.789 1 97.56 75 LEU B C 1
ATOM 2175 O O . LEU B 1 75 ? 9.773 24.906 6.656 1 97.56 75 LEU B O 1
ATOM 2179 N N . GLY B 1 76 ? 8.523 26.297 7.883 1 96.12 76 GLY B N 1
ATOM 2180 C CA . GLY B 1 76 ? 9.258 26.062 9.117 1 96.12 76 GLY B CA 1
ATOM 2181 C C . GLY B 1 76 ? 8.688 24.938 9.945 1 96.12 76 GLY B C 1
ATOM 2182 O O . GLY B 1 76 ? 7.582 24.453 9.672 1 96.12 76 GLY B O 1
ATOM 2183 N N . LEU B 1 77 ? 9.5 24.516 10.93 1 96.38 77 LEU B N 1
ATOM 2184 C CA . LEU B 1 77 ? 8.992 23.531 11.883 1 96.38 77 LEU B CA 1
ATOM 2185 C C . LEU B 1 77 ? 7.715 24.031 12.547 1 96.38 77 LEU B C 1
ATOM 2187 O O . LEU B 1 77 ? 7.617 25.203 12.922 1 96.38 77 LEU B O 1
ATOM 2191 N N . GLY B 1 78 ? 6.684 23.172 12.586 1 97.69 78 GLY B N 1
ATOM 2192 C CA . GLY B 1 78 ? 5.422 23.547 13.211 1 97.69 78 GLY B CA 1
ATOM 2193 C C . GLY B 1 78 ? 4.43 24.156 12.242 1 97.69 78 GLY B C 1
ATOM 2194 O O . GLY B 1 78 ? 3.246 24.281 12.555 1 97.69 78 GLY B O 1
ATOM 2195 N N . GLU B 1 79 ? 4.871 24.469 11.094 1 98.38 79 GLU B N 1
ATOM 2196 C CA . GLU B 1 79 ? 3.959 25.016 10.094 1 98.38 79 GLU B CA 1
ATOM 2197 C C . GLU B 1 79 ? 3.256 23.891 9.32 1 98.38 79 GLU B C 1
ATOM 2199 O O . GLU B 1 79 ? 3.764 22.781 9.234 1 98.38 79 GLU B O 1
ATOM 2204 N N . ALA B 1 80 ? 2.068 24.266 8.812 1 98.81 80 ALA B N 1
ATOM 2205 C CA . ALA B 1 80 ? 1.249 23.266 8.141 1 98.81 80 ALA B CA 1
ATOM 2206 C C . ALA B 1 80 ? 0.979 23.656 6.691 1 98.81 80 ALA B C 1
ATOM 2208 O O . ALA B 1 80 ? 1.146 24.828 6.32 1 98.81 80 ALA B O 1
ATOM 2209 N N . ALA B 1 81 ? 0.614 22.719 5.898 1 98.94 81 ALA B N 1
ATOM 2210 C CA . ALA B 1 81 ? 0.229 22.922 4.5 1 98.94 81 ALA B CA 1
ATOM 2211 C C . ALA B 1 81 ? -0.786 21.859 4.062 1 98.94 81 ALA B C 1
ATOM 2213 O O . ALA B 1 81 ? -0.881 20.797 4.664 1 98.94 81 ALA B O 1
ATOM 2214 N N . LEU B 1 82 ? -1.562 22.234 3.088 1 98.94 82 LEU B N 1
ATOM 2215 C CA . LEU B 1 82 ? -2.338 21.25 2.346 1 98.94 82 LEU B CA 1
ATOM 2216 C C . LEU B 1 82 ? -1.528 20.688 1.182 1 98.94 82 LEU B C 1
ATOM 2218 O O . LEU B 1 82 ? -0.707 21.391 0.593 1 98.94 82 LEU B O 1
ATOM 2222 N N . VAL B 1 83 ? -1.706 19.422 0.895 1 98.94 83 VAL B N 1
ATOM 2223 C CA . VAL B 1 83 ? -0.99 18.766 -0.191 1 98.94 83 VAL B CA 1
ATOM 2224 C C . VAL B 1 83 ? -1.883 18.688 -1.428 1 98.94 83 VAL B C 1
ATOM 2226 O O . VAL B 1 83 ? -2.988 18.141 -1.371 1 98.94 83 VAL B O 1
ATOM 2229 N N . ALA B 1 84 ? -1.42 19.203 -2.529 1 98.88 84 ALA B N 1
ATOM 2230 C CA . ALA B 1 84 ? -2.199 19.219 -3.764 1 98.88 84 ALA B CA 1
ATOM 2231 C C . ALA B 1 84 ? -2.039 17.922 -4.543 1 98.88 84 ALA B C 1
ATOM 2233 O O . ALA B 1 84 ? -2.957 17.484 -5.242 1 98.88 84 ALA B O 1
ATOM 2234 N N . GLU B 1 85 ? -0.859 17.391 -4.414 1 98.81 85 GLU B N 1
ATOM 2235 C CA . GLU B 1 85 ? -0.486 16.172 -5.137 1 98.81 85 GLU B CA 1
ATOM 2236 C C . GLU B 1 85 ? 0.568 15.383 -4.375 1 98.81 85 GLU B C 1
ATOM 2238 O O . GLU B 1 85 ? 1.411 15.961 -3.684 1 98.81 85 GLU B O 1
ATOM 2243 N N . GLU B 1 86 ? 0.426 14.07 -4.508 1 98.94 86 GLU B N 1
ATOM 2244 C CA . GLU B 1 86 ? 1.421 13.188 -3.902 1 98.94 86 GLU B CA 1
ATOM 2245 C C . GLU B 1 86 ? 2.24 12.461 -4.965 1 98.94 86 GLU B C 1
ATOM 2247 O O . GLU B 1 86 ? 1.693 11.992 -5.969 1 98.94 86 GLU B O 1
ATOM 2252 N N . VAL B 1 87 ? 3.498 12.391 -4.738 1 98.88 87 VAL B N 1
ATOM 2253 C CA . VAL B 1 87 ? 4.41 11.578 -5.539 1 98.88 87 VAL B CA 1
ATOM 2254 C C . VAL B 1 87 ? 4.742 10.289 -4.793 1 98.88 87 VAL B C 1
ATOM 2256 O O . VAL B 1 87 ? 5.176 10.32 -3.641 1 98.88 87 VAL B O 1
ATOM 2259 N N . GLU B 1 88 ? 4.473 9.188 -5.352 1 98.88 88 GLU B N 1
ATOM 2260 C CA . GLU B 1 88 ? 4.949 7.918 -4.82 1 98.88 88 GLU B CA 1
ATOM 2261 C C . GLU B 1 88 ? 6.336 7.582 -5.359 1 98.88 88 GLU B C 1
ATOM 2263 O O . GLU B 1 88 ? 6.469 6.855 -6.348 1 98.88 88 GLU B O 1
ATOM 2268 N N . ALA B 1 89 ? 7.328 7.98 -4.68 1 98.44 89 ALA B N 1
ATOM 2269 C CA . ALA B 1 89 ? 8.68 8.078 -5.227 1 98.44 89 ALA B CA 1
ATOM 2270 C C . ALA B 1 89 ? 9.359 6.715 -5.254 1 98.44 89 ALA B C 1
ATOM 2272 O O . ALA B 1 89 ? 10.336 6.516 -5.977 1 98.44 89 ALA B O 1
ATOM 2273 N N . ASP B 1 90 ? 8.859 5.797 -4.449 1 98.25 90 ASP B N 1
ATOM 2274 C CA . ASP B 1 90 ? 9.531 4.508 -4.355 1 98.25 90 ASP B CA 1
ATOM 2275 C C . ASP B 1 90 ? 8.836 3.461 -5.223 1 98.25 90 ASP B C 1
ATOM 2277 O O . ASP B 1 90 ? 9.141 2.27 -5.133 1 98.25 90 ASP B O 1
ATOM 2281 N N . LEU B 1 91 ? 7.922 3.863 -6.055 1 98.56 91 LEU B N 1
ATOM 2282 C CA . LEU B 1 91 ? 7.234 2.926 -6.938 1 98.56 91 LEU B CA 1
ATOM 2283 C C . LEU B 1 91 ? 7.926 2.85 -8.297 1 98.56 91 LEU B C 1
ATOM 2285 O O . LEU B 1 91 ? 8.062 3.863 -8.984 1 98.56 91 LEU B O 1
ATOM 2289 N N . GLY B 1 92 ? 8.289 1.64 -8.648 1 97.62 92 GLY B N 1
ATOM 2290 C CA . GLY B 1 92 ? 8.953 1.433 -9.922 1 97.62 92 GLY B CA 1
ATOM 2291 C C . GLY B 1 92 ? 10.469 1.38 -9.805 1 97.62 92 GLY B C 1
ATOM 2292 O O . GLY B 1 92 ? 11.008 0.697 -8.93 1 97.62 92 GLY B O 1
ATOM 2293 N N . LEU B 1 93 ? 11.133 1.972 -10.75 1 95.56 93 LEU B N 1
ATOM 2294 C CA . LEU B 1 93 ? 12.586 2.072 -10.766 1 95.56 93 LEU B CA 1
ATOM 2295 C C . LEU B 1 93 ? 13.039 3.434 -10.242 1 95.56 93 LEU B C 1
ATOM 2297 O O . LEU B 1 93 ? 12.227 4.223 -9.766 1 95.56 93 LEU B O 1
ATOM 2301 N N . GLU B 1 94 ? 14.289 3.621 -10.195 1 91.62 94 GLU B N 1
ATOM 2302 C CA . GLU B 1 94 ? 14.805 4.922 -9.789 1 91.62 94 GLU B CA 1
ATOM 2303 C C . GLU B 1 94 ? 14.172 6.051 -10.594 1 91.62 94 GLU B C 1
ATOM 2305 O O . GLU B 1 94 ? 13.867 7.113 -10.055 1 91.62 94 GLU B O 1
ATOM 2310 N N . GLU B 1 95 ? 13.891 5.75 -11.852 1 93.06 95 GLU B N 1
ATOM 2311 C CA . GLU B 1 95 ? 13.352 6.758 -12.766 1 93.06 95 GLU B CA 1
ATOM 2312 C C . GLU B 1 95 ? 11.828 6.805 -12.688 1 93.06 95 GLU B C 1
ATOM 2314 O O . GLU B 1 95 ? 11.188 7.617 -13.359 1 93.06 95 GLU B O 1
ATOM 2319 N N . GLY B 1 96 ? 11.297 5.961 -11.867 1 96.62 96 GLY B N 1
ATOM 2320 C CA . GLY B 1 96 ? 9.844 5.906 -11.758 1 96.62 96 GLY B CA 1
ATOM 2321 C C . GLY B 1 96 ? 9.25 4.648 -12.359 1 96.62 96 GLY B C 1
ATOM 2322 O O . GLY B 1 96 ? 9.977 3.727 -12.734 1 96.62 96 GLY B O 1
ATOM 2323 N N . LEU B 1 97 ? 7.961 4.695 -12.438 1 97.81 97 LEU B N 1
ATOM 2324 C CA . LEU B 1 97 ? 7.215 3.494 -12.789 1 97.81 97 LEU B CA 1
ATOM 2325 C C . LEU B 1 97 ? 7.125 3.332 -14.305 1 97.81 97 LEU B C 1
ATOM 2327 O O . LEU B 1 97 ? 7.051 2.211 -14.812 1 97.81 97 LEU B O 1
ATOM 2331 N N . LYS B 1 98 ? 7.199 4.371 -15.039 1 96.31 98 LYS B N 1
ATOM 2332 C CA . LYS B 1 98 ? 6.887 4.383 -16.469 1 96.31 98 LYS B CA 1
ATOM 2333 C C . LYS B 1 98 ? 7.762 3.396 -17.234 1 96.31 98 LYS B C 1
ATOM 2335 O O . LYS B 1 98 ? 7.281 2.682 -18.109 1 96.31 98 LYS B O 1
ATOM 2340 N N . PRO B 1 99 ? 9.062 3.281 -16.938 1 94 99 PRO B N 1
ATOM 2341 C CA . PRO B 1 99 ? 9.922 2.367 -17.688 1 94 99 PRO B CA 1
ATOM 2342 C C . PRO B 1 99 ? 9.492 0.907 -17.547 1 94 99 PRO B C 1
ATOM 2344 O O . PRO B 1 99 ? 9.883 0.066 -18.359 1 94 99 PRO B O 1
ATOM 2347 N N . LEU B 1 100 ? 8.703 0.583 -16.5 1 92.44 100 LEU B N 1
ATOM 2348 C CA . LEU B 1 100 ? 8.258 -0.794 -16.328 1 92.44 100 LEU B CA 1
ATOM 2349 C C . LEU B 1 100 ? 7.109 -1.117 -17.281 1 92.44 100 LEU B C 1
ATOM 2351 O O . LEU B 1 100 ? 6.766 -2.287 -17.484 1 92.44 100 LEU B O 1
ATOM 2355 N N . GLY B 1 101 ? 6.469 -0.121 -17.781 1 91.25 101 GLY B N 1
ATOM 2356 C CA . GLY B 1 101 ? 5.516 -0.341 -18.875 1 91.25 101 GLY B CA 1
ATOM 2357 C C . GLY B 1 101 ? 4.078 -0.425 -18.391 1 91.25 101 GLY B C 1
ATOM 2358 O O . GLY B 1 101 ? 3.178 -0.731 -19.172 1 91.25 101 GLY B O 1
ATOM 2359 N N . PHE B 1 102 ? 3.844 -0.247 -17.062 1 93.81 102 PHE B N 1
ATOM 2360 C CA . PHE B 1 102 ? 2.51 -0.29 -16.469 1 93.81 102 PHE B CA 1
ATOM 2361 C C . PHE B 1 102 ? 2.248 0.954 -15.633 1 93.81 102 PHE B C 1
ATOM 2363 O O . PHE B 1 102 ? 3.104 1.373 -14.852 1 93.81 102 PHE B O 1
ATOM 2370 N N . PRO B 1 103 ? 1.053 1.543 -15.875 1 97.69 103 PRO B N 1
ATOM 2371 C CA . PRO B 1 103 ? 0.708 2.621 -14.945 1 97.69 103 PRO B CA 1
ATOM 2372 C C . PRO B 1 103 ? 0.293 2.105 -13.57 1 97.69 103 PRO B C 1
ATOM 2374 O O . PRO B 1 103 ? -0.067 0.934 -13.43 1 97.69 103 PRO B O 1
ATOM 2377 N N . ALA B 1 104 ? 0.426 2.979 -12.602 1 98.62 104 ALA B N 1
ATOM 2378 C CA . ALA B 1 104 ? -0.089 2.643 -11.281 1 98.62 104 ALA B CA 1
ATOM 2379 C C . ALA B 1 104 ? -1.608 2.512 -11.297 1 98.62 104 ALA B C 1
ATOM 2381 O O . ALA B 1 104 ? -2.172 1.641 -10.633 1 98.62 104 ALA B O 1
ATOM 2382 N N . MET B 1 105 ? -2.23 3.373 -12.023 1 98.25 105 MET B N 1
ATOM 2383 C CA . MET B 1 105 ? -3.674 3.4 -12.234 1 98.25 105 MET B CA 1
ATOM 2384 C C . MET B 1 105 ? -4.027 4.289 -13.43 1 98.25 105 MET B C 1
ATOM 2386 O O . MET B 1 105 ? -3.15 4.914 -14.023 1 98.25 105 MET B O 1
ATOM 2390 N N . ALA B 1 106 ? -5.285 4.164 -13.781 1 96 106 ALA B N 1
ATOM 2391 C CA . ALA B 1 106 ? -5.809 5.078 -14.797 1 96 106 ALA B CA 1
ATOM 2392 C C . ALA B 1 106 ? -7.059 5.797 -14.289 1 96 106 ALA B C 1
ATOM 2394 O O . ALA B 1 106 ? -7.906 5.191 -13.633 1 96 106 ALA B O 1
ATOM 2395 N N . VAL B 1 107 ? -7.078 7.082 -14.5 1 92.12 107 VAL B N 1
ATOM 2396 C CA . VAL B 1 107 ? -8.234 7.914 -14.172 1 92.12 107 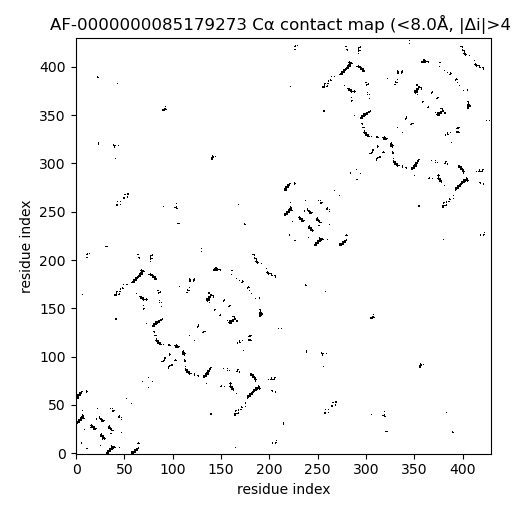VAL B CA 1
ATOM 2397 C C . VAL B 1 107 ? -8.781 8.555 -15.445 1 92.12 107 VAL B C 1
ATOM 2399 O O . VAL B 1 107 ? -8.07 9.281 -16.141 1 92.12 107 VAL B O 1
ATOM 2402 N N . GLU B 1 108 ? -10.031 8.234 -15.766 1 91.5 108 GLU B N 1
ATOM 2403 C CA . GLU B 1 108 ? -10.664 8.734 -16.984 1 91.5 108 GLU B CA 1
ATOM 2404 C C . GLU B 1 108 ? -9.812 8.445 -18.219 1 91.5 108 GLU B C 1
ATOM 2406 O O . GLU B 1 108 ? -9.586 9.336 -19.031 1 91.5 108 G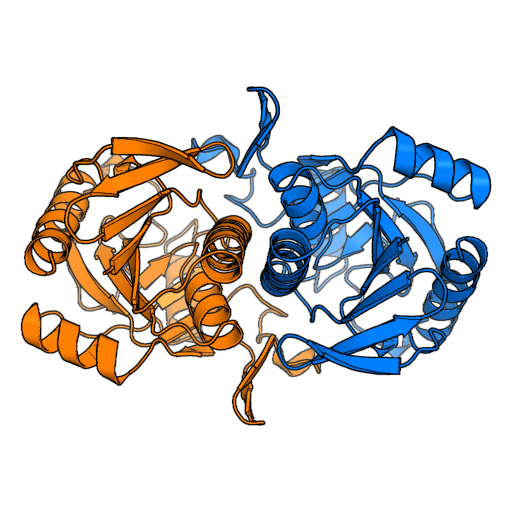LU B O 1
ATOM 2411 N N . GLY B 1 109 ? -9.227 7.305 -18.188 1 90.5 109 GLY B N 1
ATOM 2412 C CA . GLY B 1 109 ? -8.484 6.824 -19.344 1 90.5 109 GLY B CA 1
ATOM 2413 C C . GLY B 1 109 ? -7.051 7.324 -19.375 1 90.5 109 GLY B C 1
ATOM 2414 O O . GLY B 1 109 ? -6.273 6.938 -20.25 1 90.5 109 GLY B O 1
ATOM 2415 N N . LYS B 1 110 ? -6.734 8.227 -18.453 1 95 110 LYS B N 1
ATOM 2416 C CA . LYS B 1 110 ? -5.379 8.766 -18.406 1 95 110 LYS B CA 1
ATOM 2417 C C . LYS B 1 110 ? -4.508 7.98 -17.438 1 95 110 LYS B C 1
ATOM 2419 O O . LYS B 1 110 ? -4.82 7.887 -16.234 1 95 110 LYS B O 1
ATOM 2424 N N . PRO B 1 111 ? -3.373 7.449 -17.953 1 97.75 111 PRO B N 1
ATOM 2425 C CA . PRO B 1 111 ? -2.484 6.695 -17.062 1 97.75 111 PRO B CA 1
ATOM 2426 C C . PRO B 1 111 ? -1.755 7.586 -16.062 1 97.75 111 PRO B C 1
ATOM 2428 O O . PRO B 1 111 ? -1.289 8.672 -16.422 1 97.75 111 PRO B O 1
ATOM 2431 N N . LEU B 1 112 ? -1.786 7.172 -14.82 1 98.62 112 LEU B N 1
ATOM 2432 C CA . LEU B 1 112 ? -0.983 7.789 -13.773 1 98.62 112 LEU B CA 1
ATOM 2433 C C . LEU B 1 112 ? 0.117 6.844 -13.305 1 98.62 112 LEU B C 1
ATOM 2435 O O . LEU B 1 112 ? -0.137 5.66 -13.062 1 98.62 112 LEU B O 1
ATOM 2439 N N . TYR B 1 113 ? 1.289 7.359 -13.18 1 98.38 113 TYR B N 1
ATOM 2440 C CA . TYR B 1 113 ? 2.422 6.516 -12.812 1 98.38 113 TYR B CA 1
ATOM 2441 C C . TYR B 1 113 ? 2.869 6.793 -11.383 1 98.38 113 TYR B C 1
ATOM 2443 O O . TYR B 1 113 ? 2.455 6.094 -10.453 1 98.38 113 TYR B O 1
ATOM 2451 N N . ASN B 1 114 ? 3.475 7.965 -11.141 1 98.81 114 ASN B N 1
ATOM 2452 C CA . ASN B 1 114 ? 4.023 8.195 -9.812 1 98.81 114 ASN B CA 1
ATOM 2453 C C . ASN B 1 114 ? 3.379 9.406 -9.141 1 98.81 114 ASN B C 1
ATOM 2455 O O . ASN B 1 114 ? 3.605 9.664 -7.957 1 98.81 114 ASN B O 1
ATOM 2459 N N . ARG B 1 115 ? 2.584 10.203 -9.844 1 98.75 115 ARG B N 1
ATOM 2460 C CA . ARG B 1 115 ? 1.981 11.422 -9.312 1 98.75 115 ARG B CA 1
ATOM 2461 C C . ARG B 1 115 ? 0.462 11.297 -9.25 1 98.75 115 ARG B C 1
ATOM 2463 O O . ARG B 1 115 ? -0.173 10.914 -10.234 1 98.75 115 ARG B O 1
ATOM 2470 N N . PHE B 1 116 ? -0.091 11.648 -8.125 1 98.94 116 PHE B N 1
ATOM 2471 C CA . PHE B 1 116 ? -1.512 11.453 -7.855 1 98.94 116 PHE B CA 1
ATOM 2472 C C . PHE B 1 116 ? -2.115 12.703 -7.215 1 98.94 116 PHE B C 1
ATOM 2474 O O . PHE B 1 116 ? -1.733 13.086 -6.109 1 98.94 116 PHE B O 1
ATOM 2481 N N . PRO B 1 117 ? -3.1 13.32 -7.836 1 98.81 117 PRO B N 1
ATOM 2482 C CA . PRO B 1 117 ? -3.707 14.531 -7.289 1 98.81 117 PRO B CA 1
ATOM 2483 C C . PRO B 1 117 ? -4.691 14.242 -6.16 1 98.81 117 PRO B C 1
ATOM 2485 O O . PRO B 1 117 ? -5.391 13.227 -6.191 1 98.81 117 PRO B O 1
ATOM 2488 N N . LEU B 1 118 ? -4.68 15.117 -5.191 1 98.88 118 LEU B N 1
ATOM 2489 C CA . LEU B 1 118 ? -5.828 15.188 -4.293 1 98.88 118 LEU B CA 1
ATOM 2490 C C . LEU B 1 118 ? -6.973 15.961 -4.934 1 98.88 118 LEU B C 1
ATOM 2492 O O . LEU B 1 118 ? -6.793 16.594 -5.973 1 98.88 118 LEU B O 1
ATOM 2496 N N . ASP B 1 119 ? -8.164 15.812 -4.332 1 98.88 119 ASP B N 1
ATOM 2497 C CA . ASP B 1 119 ? -9.312 16.5 -4.898 1 98.88 119 ASP B CA 1
ATOM 2498 C C . ASP B 1 119 ? -9.07 18.016 -4.965 1 98.88 119 ASP B C 1
ATOM 2500 O O . ASP B 1 119 ? -8.945 18.672 -3.932 1 98.88 119 ASP B O 1
ATOM 2504 N N . PRO B 1 120 ? -9.016 18.547 -6.164 1 98.69 120 PRO B N 1
ATOM 2505 C CA . PRO B 1 120 ? -8.609 19.938 -6.297 1 98.69 120 PRO B CA 1
ATOM 2506 C C . PRO B 1 120 ? -9.602 20.906 -5.66 1 98.69 120 PRO B C 1
ATOM 2508 O O . PRO B 1 120 ? -9.203 21.859 -4.98 1 98.69 120 PRO B O 1
ATOM 2511 N N . ALA B 1 121 ? -10.875 20.703 -5.84 1 98.81 121 ALA B N 1
ATOM 2512 C CA . ALA B 1 121 ? -11.891 21.594 -5.293 1 98.81 121 ALA B CA 1
ATOM 2513 C C . ALA B 1 121 ? -11.859 21.594 -3.768 1 98.81 121 ALA B C 1
ATOM 2515 O O . ALA B 1 121 ? -11.844 22.656 -3.139 1 98.81 121 ALA B O 1
ATOM 2516 N N . LEU B 1 122 ? -11.781 20.391 -3.234 1 98.88 122 LEU B N 1
ATOM 2517 C CA . LEU B 1 122 ? -11.758 20.266 -1.782 1 98.88 122 LEU B CA 1
ATOM 2518 C C . LEU B 1 122 ? -10.477 20.859 -1.206 1 98.88 122 LEU B C 1
ATOM 2520 O O . LEU B 1 122 ? -10.516 21.578 -0.213 1 98.88 122 LEU B O 1
ATOM 2524 N N . THR B 1 123 ? -9.406 20.562 -1.827 1 98.94 123 THR B N 1
ATOM 2525 C CA . THR B 1 123 ? -8.102 21.016 -1.355 1 98.94 123 THR B CA 1
ATOM 2526 C C . THR B 1 123 ? -8.016 22.547 -1.397 1 98.94 123 THR B C 1
ATOM 2528 O O . THR B 1 123 ? -7.574 23.172 -0.432 1 98.94 123 THR B O 1
ATOM 2531 N N . GLU B 1 124 ? -8.445 23.141 -2.424 1 98.75 124 GLU B N 1
ATOM 2532 C CA . GLU B 1 124 ? -8.406 24.594 -2.566 1 98.75 124 GLU B CA 1
ATOM 2533 C C . GLU B 1 124 ? -9.344 25.266 -1.571 1 98.75 124 GLU B C 1
ATOM 2535 O O . GLU B 1 124 ? -9.016 26.312 -1.009 1 98.75 124 GLU B O 1
ATOM 2540 N N . ALA B 1 125 ? -10.5 24.719 -1.422 1 98.75 125 ALA B N 1
ATOM 2541 C CA . ALA B 1 125 ? -11.445 25.266 -0.459 1 98.75 125 ALA B CA 1
ATOM 2542 C C . ALA B 1 125 ? -10.867 25.266 0.953 1 98.75 125 ALA B C 1
ATOM 2544 O O . ALA B 1 125 ? -10.992 26.234 1.691 1 98.75 125 ALA B O 1
ATOM 2545 N N . LEU B 1 126 ? -10.227 24.141 1.284 1 98.88 126 LEU B N 1
ATOM 2546 C CA . LEU B 1 126 ? -9.625 24.016 2.609 1 98.88 126 LEU B CA 1
ATOM 2547 C C . LEU B 1 126 ? -8.453 24.969 2.764 1 98.88 126 LEU B C 1
ATOM 2549 O O . LEU B 1 126 ? -8.25 25.547 3.834 1 98.88 126 LEU B O 1
ATOM 2553 N N . ALA B 1 127 ? -7.691 25.062 1.725 1 98.81 127 ALA B N 1
ATOM 2554 C CA . ALA B 1 127 ? -6.562 26 1.75 1 98.81 127 ALA B CA 1
ATOM 2555 C C . ALA B 1 127 ? -7.031 27.422 2.027 1 98.81 127 ALA B C 1
ATOM 2557 O O . ALA B 1 127 ? -6.434 28.141 2.838 1 98.81 127 ALA B O 1
ATOM 2558 N N . ALA B 1 128 ? -8.031 27.812 1.388 1 98.62 128 ALA B N 1
ATOM 2559 C CA . ALA B 1 128 ? -8.586 29.156 1.569 1 98.62 128 ALA B CA 1
ATOM 2560 C C . ALA B 1 128 ? -9.156 29.328 2.975 1 98.62 128 ALA B C 1
ATOM 2562 O O . ALA B 1 128 ? -8.914 30.344 3.635 1 98.62 128 ALA B O 1
ATOM 2563 N N . LEU B 1 129 ? -9.875 28.375 3.42 1 98.62 129 LEU B N 1
ATOM 2564 C CA . LEU B 1 129 ? -10.531 28.422 4.719 1 98.62 129 LEU B CA 1
ATOM 2565 C C . LEU B 1 129 ? -9.508 28.5 5.848 1 98.62 129 LEU B C 1
ATOM 2567 O O . LEU B 1 129 ? -9.688 29.25 6.805 1 98.62 129 LEU B O 1
ATOM 2571 N N . LEU B 1 130 ? -8.422 27.719 5.699 1 98.75 130 LEU B N 1
ATOM 2572 C CA . LEU B 1 130 ? -7.465 27.562 6.793 1 98.75 130 LEU B CA 1
ATOM 2573 C C . LEU B 1 130 ? -6.301 28.547 6.633 1 98.75 130 LEU B C 1
ATOM 2575 O O . LEU B 1 130 ? -5.477 28.688 7.539 1 98.75 130 LEU B O 1
ATOM 2579 N N . GLY B 1 131 ? -6.23 29.188 5.496 1 98.5 131 GLY B N 1
ATOM 2580 C CA . GLY B 1 131 ? -5.102 30.062 5.223 1 98.5 131 GLY B CA 1
ATOM 2581 C C . GLY B 1 131 ? -3.783 29.328 5.121 1 98.5 131 GLY B C 1
ATOM 2582 O O . GLY B 1 131 ? -2.768 29.781 5.648 1 98.5 131 GLY B O 1
ATOM 2583 N N . LEU B 1 132 ? -3.783 28.188 4.539 1 98.88 132 LEU B N 1
ATOM 2584 C CA . LEU B 1 132 ? -2.592 27.359 4.441 1 98.88 132 LEU B CA 1
ATOM 2585 C C . LEU B 1 132 ? -2.09 27.297 3.004 1 98.88 132 LEU B C 1
ATOM 2587 O O . LEU B 1 132 ? -2.887 27.312 2.062 1 98.88 132 LEU B O 1
ATOM 2591 N N . PRO B 1 133 ? -0.802 27.203 2.805 1 98.81 133 PRO B N 1
ATOM 2592 C CA . PRO B 1 133 ? -0.264 27.047 1.45 1 98.81 133 PRO B CA 1
ATOM 2593 C C . PRO B 1 133 ? -0.477 25.641 0.889 1 98.81 133 PRO B C 1
ATOM 2595 O O . PRO B 1 133 ? -0.771 24.703 1.642 1 98.81 133 PRO B O 1
ATOM 2598 N N . LEU B 1 134 ? -0.399 25.547 -0.445 1 98.81 134 LEU B N 1
ATOM 2599 C CA . LEU B 1 134 ? -0.408 24.266 -1.138 1 98.81 134 LEU B CA 1
ATOM 2600 C C . LEU B 1 134 ? 1.014 23.781 -1.401 1 98.81 134 LEU B C 1
ATOM 2602 O O . LEU B 1 134 ? 1.887 24.562 -1.769 1 98.81 134 LEU B O 1
ATOM 2606 N N . ARG B 1 135 ? 1.271 22.484 -1.143 1 98.88 135 ARG B N 1
ATOM 2607 C CA . ARG B 1 135 ? 2.578 21.891 -1.384 1 98.88 135 ARG B CA 1
ATOM 2608 C C . ARG B 1 135 ? 2.438 20.547 -2.09 1 98.88 135 ARG B C 1
ATOM 2610 O O . ARG B 1 135 ? 1.343 19.984 -2.156 1 98.88 135 ARG B O 1
ATOM 2617 N N . VAL B 1 136 ? 3.533 20.062 -2.689 1 98.88 136 VAL B N 1
ATOM 2618 C CA . VAL B 1 136 ? 3.629 18.719 -3.258 1 98.88 136 VAL B CA 1
ATOM 2619 C C . VAL B 1 136 ? 4.246 17.766 -2.234 1 98.88 136 VAL B C 1
ATOM 2621 O O . VAL B 1 136 ? 5.32 18.047 -1.69 1 98.88 136 VAL B O 1
ATOM 2624 N N . GLY B 1 137 ? 3.541 16.703 -1.913 1 98.94 137 GLY B N 1
ATOM 2625 C CA . GLY B 1 137 ? 4.051 15.68 -1.018 1 98.94 137 GLY B CA 1
ATOM 2626 C C . GLY B 1 137 ? 4.82 14.586 -1.736 1 98.94 137 GLY B C 1
ATOM 2627 O O . GLY B 1 137 ? 4.633 14.375 -2.938 1 98.94 137 GLY B O 1
ATOM 2628 N N . LEU B 1 138 ? 5.684 13.945 -1.092 1 98.88 138 LEU B N 1
ATOM 2629 C CA . LEU B 1 138 ? 6.41 12.766 -1.543 1 98.88 138 LEU B CA 1
ATOM 2630 C C . LEU B 1 138 ? 6.266 11.625 -0.542 1 98.88 138 LEU B C 1
ATOM 2632 O O . LEU B 1 138 ? 6.609 11.773 0.633 1 98.88 138 LEU B O 1
ATOM 2636 N N . THR B 1 139 ? 5.77 10.531 -1.025 1 98.88 139 THR B N 1
ATOM 2637 C CA . THR B 1 139 ? 5.539 9.359 -0.184 1 98.88 139 THR B CA 1
ATOM 2638 C C . THR B 1 139 ? 6.547 8.258 -0.501 1 98.88 139 THR B C 1
ATOM 2640 O O . THR B 1 139 ? 6.809 7.965 -1.67 1 98.88 139 THR B O 1
ATOM 2643 N N . GLN B 1 140 ? 7.066 7.695 0.441 1 97.94 140 GLN B N 1
ATOM 2644 C CA . GLN B 1 140 ? 7.797 6.434 0.352 1 97.94 140 GLN B CA 1
ATOM 2645 C C . GLN B 1 140 ? 7.77 5.688 1.683 1 97.94 140 GLN B C 1
ATOM 2647 O O . GLN B 1 140 ? 7.703 6.309 2.746 1 97.94 140 GLN B O 1
ATOM 2652 N N . ASP B 1 141 ? 7.859 4.383 1.658 1 98.62 141 ASP B N 1
ATOM 2653 C CA . ASP B 1 141 ? 7.766 3.566 2.865 1 98.62 141 ASP B CA 1
ATOM 2654 C C . ASP B 1 141 ? 9.062 3.627 3.674 1 98.62 141 ASP B C 1
ATOM 2656 O O . ASP B 1 141 ? 9.062 3.355 4.875 1 98.62 141 ASP B O 1
ATOM 2660 N N . ARG B 1 142 ? 10.125 3.951 3.059 1 97.31 142 ARG B N 1
ATOM 2661 C CA . ARG B 1 142 ? 11.391 4.188 3.744 1 97.31 142 ARG B CA 1
ATOM 2662 C C . ARG B 1 142 ? 11.773 5.664 3.701 1 97.31 142 ARG B C 1
ATOM 2664 O O . ARG B 1 142 ? 12.312 6.141 2.703 1 97.31 142 ARG B O 1
ATOM 2671 N N . PRO B 1 143 ? 11.547 6.398 4.754 1 96.56 143 PRO B N 1
ATOM 2672 C CA . PRO B 1 143 ? 11.898 7.82 4.746 1 96.56 143 PRO B CA 1
ATOM 2673 C C . PRO B 1 143 ? 13.398 8.062 4.555 1 96.56 143 PRO B C 1
ATOM 2675 O O . PRO B 1 143 ? 14.203 7.145 4.75 1 96.56 143 PRO B O 1
ATOM 2678 N N . SER B 1 144 ? 13.672 9.273 4.145 1 97.19 144 SER B N 1
ATOM 2679 C CA . SER B 1 144 ? 15.07 9.641 3.98 1 97.19 144 SER B CA 1
ATOM 2680 C C . SER B 1 144 ? 15.844 9.477 5.285 1 97.19 144 SER B C 1
ATOM 2682 O O . SER B 1 144 ? 15.367 9.891 6.348 1 97.19 144 SER B O 1
ATOM 2684 N N . GLU B 1 145 ? 16.984 8.883 5.141 1 95.38 145 GLU B N 1
ATOM 2685 C CA . GLU B 1 145 ? 17.781 8.625 6.336 1 95.38 145 GLU B CA 1
ATOM 2686 C C . GLU B 1 145 ? 18.984 9.555 6.398 1 95.38 145 GLU B C 1
ATOM 2688 O O . GLU B 1 145 ? 19.797 9.469 7.32 1 95.38 145 GLU B O 1
ATOM 2693 N N . SER B 1 146 ? 19.141 10.445 5.398 1 96.19 146 SER B N 1
ATOM 2694 C CA . SER B 1 146 ? 20.172 11.477 5.367 1 96.19 146 SER B CA 1
ATOM 2695 C C . SER B 1 146 ? 19.688 12.734 4.648 1 96.19 146 SER B C 1
ATOM 2697 O O . SER B 1 146 ? 18.734 12.672 3.863 1 96.19 146 SER B O 1
ATOM 2699 N N . LEU B 1 147 ? 20.375 13.781 4.949 1 95.19 147 LEU B N 1
ATOM 2700 C CA . LEU B 1 147 ? 20.047 15.031 4.285 1 95.19 147 LEU B CA 1
ATOM 2701 C C . LEU B 1 147 ? 20.281 14.938 2.781 1 95.19 147 LEU B C 1
ATOM 2703 O O . LEU B 1 147 ? 19.516 15.484 1.987 1 95.19 147 LEU B O 1
ATOM 2707 N N . GLU B 1 148 ? 21.281 14.242 2.426 1 96.94 148 GLU B N 1
ATOM 2708 C CA . GLU B 1 148 ? 21.625 14.07 1.018 1 96.94 148 GLU B CA 1
ATOM 2709 C C . GLU B 1 148 ? 20.531 13.305 0.275 1 96.94 148 GLU B C 1
ATOM 2711 O O . GLU B 1 148 ? 20.125 13.695 -0.82 1 96.94 148 GLU B O 1
ATOM 2716 N N . GLU B 1 149 ? 20.078 12.273 0.885 1 96.12 149 GLU B N 1
ATOM 2717 C CA . GLU B 1 149 ? 18.984 11.508 0.306 1 96.12 149 GLU B CA 1
ATOM 2718 C C . GLU B 1 149 ? 17.734 12.367 0.151 1 96.12 149 GLU B C 1
ATOM 2720 O O . GLU B 1 149 ? 17.062 12.32 -0.886 1 96.12 149 GLU B O 1
ATOM 2725 N N . ALA B 1 150 ? 17.5 13.109 1.188 1 97.56 150 ALA B N 1
ATOM 2726 C CA . ALA B 1 150 ? 16.328 13.992 1.174 1 97.56 150 ALA B CA 1
ATOM 2727 C C . ALA B 1 150 ? 16.422 15.008 0.04 1 97.56 150 ALA B C 1
ATOM 2729 O O . ALA B 1 150 ? 15.461 15.203 -0.71 1 97.56 150 ALA B O 1
ATOM 2730 N N . LYS B 1 151 ? 17.547 15.602 -0.105 1 97.5 151 LYS B N 1
ATOM 2731 C CA . LYS B 1 151 ? 17.766 16.594 -1.144 1 97.5 151 LYS B CA 1
ATOM 2732 C C . LYS B 1 151 ? 17.609 15.992 -2.535 1 97.5 151 LYS B C 1
ATOM 2734 O O . LYS B 1 151 ? 17.016 16.609 -3.422 1 97.5 151 LYS B O 1
ATOM 2739 N N . ARG B 1 152 ? 18.156 14.836 -2.713 1 96.94 152 ARG B N 1
ATOM 2740 C CA . ARG B 1 152 ? 18.078 14.148 -4 1 96.94 152 ARG B CA 1
ATOM 2741 C C . ARG B 1 152 ? 16.625 13.852 -4.379 1 96.94 152 ARG B C 1
ATOM 2743 O O . ARG B 1 152 ? 16.219 14.055 -5.523 1 96.94 152 ARG B O 1
ATOM 2750 N N . ARG B 1 153 ? 15.875 13.383 -3.461 1 96.69 153 ARG B N 1
ATOM 2751 C CA . ARG B 1 153 ? 14.469 13.07 -3.695 1 96.69 153 ARG B CA 1
ATOM 2752 C C . ARG B 1 153 ? 13.672 14.328 -4.027 1 96.69 153 ARG B C 1
ATOM 2754 O O . ARG B 1 153 ? 12.891 14.336 -4.98 1 96.69 153 ARG B O 1
ATOM 2761 N N . ALA B 1 154 ? 13.891 15.344 -3.227 1 97.88 154 ALA B N 1
ATOM 2762 C CA . ALA B 1 154 ? 13.195 16.609 -3.443 1 97.88 154 ALA B CA 1
ATOM 2763 C C . ALA B 1 154 ? 13.461 17.156 -4.848 1 97.88 154 ALA B C 1
ATOM 2765 O O . ALA B 1 154 ? 12.539 17.562 -5.551 1 97.88 154 ALA B O 1
ATOM 2766 N N . ALA B 1 155 ? 14.719 17.094 -5.23 1 97.38 155 ALA B N 1
ATOM 2767 C CA . ALA B 1 155 ? 15.125 17.641 -6.527 1 97.38 155 ALA B CA 1
ATOM 2768 C C . ALA B 1 155 ? 14.562 16.797 -7.672 1 97.38 155 ALA B C 1
ATOM 2770 O O . ALA B 1 155 ? 14.078 17.328 -8.664 1 97.38 155 ALA B O 1
ATOM 2771 N N . ARG B 1 156 ? 14.578 15.555 -7.527 1 96.94 156 ARG B N 1
ATOM 2772 C CA . ARG B 1 156 ? 14.148 14.648 -8.586 1 96.94 156 ARG B CA 1
ATOM 2773 C C . ARG B 1 156 ? 12.656 14.789 -8.852 1 96.94 156 ARG B C 1
ATOM 2775 O O . ARG B 1 156 ? 12.211 14.727 -10 1 96.94 156 ARG B O 1
ATOM 2782 N N . TRP B 1 157 ? 11.914 14.969 -7.777 1 97.88 157 TRP B N 1
ATOM 2783 C CA . TRP B 1 157 ? 10.469 14.859 -7.926 1 97.88 157 TRP B CA 1
ATOM 2784 C C . TRP B 1 157 ? 9.797 16.219 -7.719 1 97.88 157 TRP B C 1
ATOM 2786 O O . TRP B 1 157 ? 8.57 16.328 -7.789 1 97.88 157 TRP B O 1
ATOM 2796 N N . ASN B 1 158 ? 10.594 17.281 -7.461 1 97.94 158 ASN B N 1
ATOM 2797 C CA . ASN B 1 158 ? 10.062 18.609 -7.18 1 97.94 158 ASN B CA 1
ATOM 2798 C C . ASN B 1 158 ? 8.992 18.562 -6.098 1 97.94 158 ASN B C 1
ATOM 2800 O O . ASN B 1 158 ? 7.879 19.047 -6.297 1 97.94 158 ASN B O 1
ATOM 2804 N N . ALA B 1 159 ? 9.344 17.953 -4.996 1 98.69 159 ALA B N 1
ATOM 2805 C CA . ALA B 1 159 ? 8.43 17.781 -3.873 1 98.69 159 ALA B CA 1
ATOM 2806 C C . ALA B 1 159 ? 8.859 18.625 -2.676 1 98.69 159 ALA B C 1
ATOM 2808 O O . ALA B 1 159 ? 9.984 19.109 -2.625 1 98.69 159 ALA B O 1
ATOM 2809 N N . HIS B 1 160 ? 7.949 18.781 -1.7 1 98.81 160 HIS B N 1
ATOM 2810 C CA . HIS B 1 160 ? 8.18 19.703 -0.595 1 98.81 160 HIS B CA 1
ATOM 2811 C C . HIS B 1 160 ? 8.172 18.969 0.744 1 98.81 160 HIS B C 1
ATOM 2813 O O . HIS B 1 160 ? 8.945 19.312 1.644 1 98.81 160 HIS B O 1
ATOM 2819 N N . LEU B 1 161 ? 7.32 18.016 0.886 1 98.88 161 LEU B N 1
ATOM 2820 C CA . LEU B 1 161 ? 7.09 17.344 2.162 1 98.88 161 LEU B CA 1
ATOM 2821 C C . LEU B 1 161 ? 7.184 15.828 2.01 1 98.88 161 LEU B C 1
ATOM 2823 O O . LEU B 1 161 ? 6.68 15.266 1.035 1 98.88 161 LEU B O 1
ATOM 2827 N N . GLU B 1 162 ? 7.855 15.188 2.928 1 98.75 162 GLU B N 1
ATOM 2828 C CA . GLU B 1 162 ? 8.039 13.742 2.91 1 98.75 162 GLU B CA 1
ATOM 2829 C C . GLU B 1 162 ? 7.141 13.055 3.932 1 98.75 162 GLU B C 1
ATOM 2831 O O . GLU B 1 162 ? 7.016 13.516 5.066 1 98.75 162 GLU B O 1
ATOM 2836 N N . ASN B 1 163 ? 6.488 12.047 3.539 1 98.75 163 ASN B N 1
ATOM 2837 C CA . ASN B 1 163 ? 5.645 11.242 4.418 1 98.75 163 ASN B CA 1
ATOM 2838 C C . ASN B 1 163 ? 5.602 9.781 3.967 1 98.75 163 ASN B C 1
ATOM 2840 O O . ASN B 1 163 ? 6.316 9.391 3.041 1 98.75 163 ASN B O 1
ATOM 2844 N N . MET B 1 164 ? 4.77 8.969 4.656 1 98.81 164 MET B N 1
ATOM 2845 C CA . MET B 1 164 ? 4.82 7.535 4.383 1 98.81 164 MET B CA 1
ATOM 2846 C C . MET B 1 164 ? 3.475 7.031 3.877 1 98.81 164 MET B C 1
ATOM 2848 O O . MET B 1 164 ? 3.332 5.852 3.549 1 98.81 164 MET B O 1
ATOM 2852 N N . GLU B 1 165 ? 2.418 7.934 3.801 1 98.88 165 GLU B N 1
ATOM 2853 C CA . GLU B 1 165 ? 1.084 7.391 3.561 1 98.88 165 GLU B CA 1
ATOM 2854 C C . GLU B 1 165 ? 0.391 8.125 2.412 1 98.88 165 GLU B C 1
ATOM 2856 O O . GLU B 1 165 ? -0.558 7.602 1.823 1 98.88 165 GLU B O 1
ATOM 2861 N N . GLY B 1 166 ? 0.756 9.281 2.051 1 98.94 166 GLY B N 1
ATOM 2862 C CA . GLY B 1 166 ? -0.033 10.234 1.283 1 98.94 166 GLY B CA 1
ATOM 2863 C C . GLY B 1 166 ? -0.404 9.727 -0.097 1 98.94 166 GLY B C 1
ATOM 2864 O O . GLY B 1 166 ? -1.562 9.828 -0.511 1 98.94 166 GLY B O 1
ATOM 2865 N N . ALA B 1 167 ? 0.578 9.188 -0.806 1 99 167 ALA B N 1
ATOM 2866 C CA . ALA B 1 167 ? 0.313 8.703 -2.158 1 99 167 ALA B CA 1
ATOM 2867 C C . ALA B 1 167 ? -0.712 7.574 -2.146 1 99 167 ALA B C 1
ATOM 2869 O O . ALA B 1 167 ? -1.584 7.512 -3.016 1 99 167 ALA B O 1
ATOM 2870 N N . ALA B 1 168 ? -0.572 6.656 -1.197 1 99 168 ALA B N 1
ATOM 2871 C CA . ALA B 1 168 ? -1.536 5.566 -1.08 1 99 168 ALA B CA 1
ATOM 2872 C C . ALA B 1 168 ? -2.939 6.102 -0.811 1 99 168 ALA B C 1
ATOM 2874 O O . ALA B 1 168 ? -3.92 5.602 -1.366 1 99 168 ALA B O 1
ATOM 2875 N N . PHE B 1 169 ? -3.029 7.137 0.047 1 99 169 PHE B N 1
ATOM 2876 C CA . PHE B 1 169 ? -4.305 7.785 0.334 1 99 169 PHE B CA 1
ATOM 2877 C C . PHE B 1 169 ? -4.898 8.398 -0.928 1 99 169 PHE B C 1
ATOM 2879 O O . PHE B 1 169 ? -6.062 8.164 -1.254 1 99 169 PHE B O 1
ATOM 2886 N N . ALA B 1 170 ? -4.121 9.156 -1.64 1 99 170 ALA B N 1
ATOM 2887 C CA . ALA B 1 170 ? -4.582 9.797 -2.871 1 99 170 ALA B CA 1
ATOM 2888 C C . ALA B 1 170 ? -5.066 8.758 -3.877 1 99 170 ALA B C 1
ATOM 2890 O O . ALA B 1 170 ? -6.133 8.914 -4.48 1 99 170 ALA B O 1
ATOM 2891 N N . ARG B 1 171 ? -4.293 7.715 -4.02 1 98.94 171 ARG B N 1
ATOM 2892 C CA . ARG B 1 171 ? -4.645 6.664 -4.969 1 98.94 171 ARG B CA 1
ATOM 2893 C C . ARG B 1 171 ? -5.941 5.969 -4.562 1 98.94 171 ARG B C 1
ATOM 2895 O O . ARG B 1 171 ? -6.781 5.664 -5.414 1 98.94 171 ARG B O 1
ATOM 2902 N N . ALA B 1 172 ? -6.094 5.672 -3.303 1 98.88 172 ALA B N 1
ATOM 2903 C CA . ALA B 1 172 ? -7.324 5.055 -2.818 1 98.88 172 ALA B CA 1
ATOM 2904 C C . ALA B 1 172 ? -8.531 5.961 -3.061 1 98.88 172 ALA B C 1
ATOM 2906 O O . ALA B 1 172 ? -9.594 5.496 -3.477 1 98.88 172 ALA B O 1
ATOM 2907 N N . CYS B 1 173 ? -8.359 7.273 -2.799 1 98.88 173 CYS B N 1
ATOM 2908 C CA . CYS B 1 173 ? -9.43 8.234 -3.055 1 98.88 173 CYS B CA 1
ATOM 2909 C C . CYS B 1 173 ? -9.844 8.211 -4.523 1 98.88 173 CYS B C 1
ATOM 2911 O O . CYS B 1 173 ? -11.031 8.156 -4.836 1 98.88 173 CYS B O 1
ATOM 2913 N N . LEU B 1 174 ? -8.844 8.234 -5.379 1 98.75 174 LEU B N 1
ATOM 2914 C CA . LEU B 1 174 ? -9.102 8.219 -6.812 1 98.75 174 LEU B CA 1
ATOM 2915 C C . LEU B 1 174 ? -9.812 6.934 -7.223 1 98.75 174 LEU B C 1
ATOM 2917 O O . LEU B 1 174 ? -10.781 6.969 -7.977 1 98.75 174 LEU B O 1
ATOM 2921 N N . ALA B 1 175 ? -9.359 5.824 -6.711 1 98.31 175 ALA B N 1
ATOM 2922 C CA . ALA B 1 175 ? -9.883 4.512 -7.086 1 98.31 175 ALA B CA 1
ATOM 2923 C C . ALA B 1 175 ? -11.328 4.348 -6.629 1 98.31 175 ALA B C 1
ATOM 2925 O O . ALA B 1 175 ? -12.133 3.725 -7.316 1 98.31 175 ALA B O 1
ATOM 2926 N N . LEU B 1 176 ? -11.641 4.906 -5.473 1 98 176 LEU B N 1
ATOM 2927 C CA . LEU B 1 176 ? -12.93 4.648 -4.844 1 98 176 LEU B CA 1
ATOM 2928 C C . LEU B 1 176 ? -13.891 5.812 -5.07 1 98 176 LEU B C 1
ATOM 2930 O O . LEU B 1 176 ? -15.047 5.762 -4.645 1 98 176 LEU B O 1
ATOM 2934 N N . GLY B 1 177 ? -13.422 6.855 -5.723 1 97.56 177 GLY B N 1
ATOM 2935 C CA . GLY B 1 177 ? -14.25 8.008 -6.012 1 97.56 177 GLY B CA 1
ATOM 2936 C C . GLY B 1 177 ? -14.562 8.844 -4.781 1 97.56 177 GLY B C 1
ATOM 2937 O O . GLY B 1 177 ? -15.664 9.367 -4.637 1 97.56 177 GLY B O 1
ATOM 2938 N N . VAL B 1 178 ? -13.656 8.93 -3.814 1 98.62 178 VAL B N 1
ATOM 2939 C CA . VAL B 1 178 ? -13.82 9.695 -2.584 1 98.62 178 VAL B CA 1
ATOM 2940 C C . VAL B 1 178 ? -13.078 11.023 -2.701 1 98.62 178 VAL B C 1
ATOM 2942 O O . VAL B 1 178 ? -11.875 11.047 -2.961 1 98.62 178 VAL B O 1
ATOM 2945 N N . PRO B 1 179 ? -13.773 12.164 -2.562 1 98.88 179 PRO B N 1
ATOM 2946 C CA . PRO B 1 179 ? -13.016 13.414 -2.457 1 98.88 179 PRO B CA 1
ATOM 2947 C C . PRO B 1 179 ? -12.078 13.43 -1.254 1 98.88 179 PRO B C 1
ATOM 2949 O O . PRO B 1 179 ? -12.523 13.273 -0.114 1 98.88 179 PRO B O 1
ATOM 2952 N N . GLY B 1 180 ? -10.812 13.555 -1.532 1 98.94 180 GLY B N 1
ATOM 2953 C CA . GLY B 1 180 ? -9.82 13.484 -0.468 1 98.94 180 GLY B CA 1
ATOM 2954 C C . GLY B 1 180 ? -8.906 14.695 -0.428 1 98.94 180 GLY B C 1
ATOM 2955 O O . GLY B 1 180 ? -8.516 15.227 -1.473 1 98.94 180 GLY B O 1
ATOM 2956 N N . ALA B 1 181 ? -8.594 15.133 0.74 1 99 181 ALA B N 1
ATOM 2957 C CA . ALA B 1 181 ? -7.586 16.156 0.999 1 99 181 ALA B CA 1
ATOM 2958 C C . ALA B 1 181 ? -6.535 15.664 1.988 1 99 181 ALA B C 1
ATOM 2960 O O . ALA B 1 181 ? -6.754 14.672 2.688 1 99 181 ALA B O 1
ATOM 2961 N N . GLU B 1 182 ? -5.406 16.328 2 1 99 182 GLU B N 1
ATOM 2962 C CA . GLU B 1 182 ? -4.305 15.938 2.873 1 99 182 GLU B CA 1
ATOM 2963 C C . GLU B 1 182 ? -3.684 17.156 3.559 1 99 182 GLU B C 1
ATOM 2965 O O . GLU B 1 182 ? -3.381 18.156 2.904 1 99 182 GLU B O 1
ATOM 2970 N N . LEU B 1 183 ? -3.631 17.016 4.84 1 98.94 183 LEU B N 1
ATOM 2971 C CA . LEU B 1 183 ? -3.027 18.047 5.691 1 98.94 183 LEU B CA 1
ATOM 2972 C C . LEU B 1 183 ? -1.763 17.516 6.359 1 98.94 183 LEU B C 1
ATOM 2974 O O . LEU B 1 183 ? -1.771 16.422 6.945 1 98.94 183 LEU B O 1
ATOM 2978 N N . ARG B 1 184 ? -0.678 18.25 6.227 1 98.94 184 ARG B N 1
ATOM 2979 C CA . ARG B 1 184 ? 0.577 17.859 6.867 1 98.94 184 ARG B CA 1
ATOM 2980 C C . ARG B 1 184 ? 1.157 19.031 7.668 1 98.94 184 ARG B C 1
ATOM 2982 O O . ARG B 1 184 ? 1.116 20.172 7.227 1 98.94 184 ARG B O 1
ATOM 2989 N N . ALA B 1 185 ? 1.671 18.719 8.805 1 98.88 185 ALA B N 1
ATOM 2990 C CA . ALA B 1 185 ? 2.438 19.672 9.602 1 98.88 185 ALA B CA 1
ATOM 2991 C C . ALA B 1 185 ? 3.895 19.234 9.727 1 98.88 185 ALA B C 1
ATOM 2993 O O . ALA B 1 185 ? 4.176 18.047 9.945 1 98.88 185 ALA B O 1
ATOM 2994 N N . VAL B 1 186 ? 4.801 20.188 9.664 1 98.62 186 VAL B N 1
ATOM 2995 C CA . VAL B 1 186 ? 6.23 19.891 9.609 1 98.62 186 VAL B CA 1
ATOM 2996 C C . VAL B 1 186 ? 6.75 19.609 11.016 1 98.62 186 VAL B C 1
ATOM 2998 O O . VAL B 1 186 ? 6.703 20.469 11.891 1 98.62 186 VAL B O 1
ATOM 3001 N N . SER B 1 187 ? 7.219 18.422 11.188 1 97.88 187 SER B N 1
ATOM 3002 C CA . SER B 1 187 ? 7.754 18.047 12.492 1 97.88 187 SER B CA 1
ATOM 3003 C C . SER B 1 187 ? 9.281 18.094 12.5 1 97.88 187 SER B C 1
ATOM 3005 O O . SER B 1 187 ? 9.891 18.25 13.555 1 97.88 187 SER B O 1
ATOM 3007 N N . ASN B 1 188 ? 9.914 17.953 11.352 1 97.25 188 ASN B N 1
ATOM 3008 C CA . ASN B 1 188 ? 11.367 17.812 11.242 1 97.25 188 ASN B CA 1
ATOM 3009 C C . ASN B 1 188 ? 11.852 18.109 9.82 1 97.25 188 ASN B C 1
ATOM 3011 O O . ASN B 1 188 ? 11.078 18.016 8.867 1 97.25 188 ASN B O 1
ATOM 3015 N N . PRO B 1 189 ? 13.18 18.469 9.781 1 96.5 189 PRO B N 1
ATOM 3016 C CA . PRO B 1 189 ? 13.766 18.406 8.438 1 96.5 189 PRO B CA 1
ATOM 3017 C C . PRO B 1 189 ? 13.922 16.984 7.922 1 96.5 189 PRO B C 1
ATOM 3019 O O . PRO B 1 189 ? 14.406 16.109 8.648 1 96.5 189 PRO B O 1
ATOM 3022 N N . ALA B 1 190 ? 13.5 16.75 6.707 1 96.94 190 ALA B N 1
ATOM 3023 C CA . ALA B 1 190 ? 13.648 15.414 6.137 1 96.94 190 ALA B CA 1
ATOM 3024 C C . ALA B 1 190 ? 15.117 14.992 6.098 1 96.94 190 ALA B C 1
ATOM 3026 O O . ALA B 1 190 ? 15.984 15.781 5.711 1 96.94 190 ALA B O 1
ATOM 3027 N N . GLY B 1 191 ? 15.344 13.766 6.512 1 94.88 191 GLY B N 1
ATOM 3028 C CA . GLY B 1 191 ? 16.703 13.234 6.465 1 94.88 191 GLY B CA 1
ATOM 3029 C C . GLY B 1 191 ? 17.469 13.438 7.762 1 94.88 191 GLY B C 1
ATOM 3030 O O . GLY B 1 191 ? 18.562 12.906 7.93 1 94.88 191 GLY B O 1
ATOM 3031 N N . VAL B 1 192 ? 16.922 14.234 8.617 1 90.25 192 VAL B N 1
ATOM 3032 C CA . VAL B 1 192 ? 17.516 14.422 9.93 1 90.25 192 VAL B CA 1
ATOM 3033 C C . VAL B 1 192 ? 16.844 13.5 10.945 1 90.25 192 VAL B C 1
ATOM 3035 O O . VAL B 1 192 ? 15.672 13.68 11.273 1 90.25 192 VAL B O 1
ATOM 3038 N N . ARG B 1 193 ? 17.562 12.562 11.531 1 80.44 193 ARG B N 1
ATOM 3039 C CA . ARG B 1 193 ? 16.953 11.5 12.32 1 80.44 193 ARG B CA 1
ATOM 3040 C C . ARG B 1 193 ? 17.172 11.734 13.812 1 80.44 193 ARG B C 1
ATOM 3042 O O . ARG B 1 193 ? 16.609 11.023 14.641 1 80.44 193 ARG B O 1
ATOM 3049 N N . ASP B 1 194 ? 17.828 12.75 14.125 1 81 194 ASP B N 1
ATOM 3050 C CA . ASP B 1 194 ? 17.984 13.133 15.523 1 81 194 ASP B CA 1
ATOM 3051 C C . ASP B 1 194 ? 16.672 13.695 16.078 1 81 194 ASP B C 1
ATOM 3053 O O . ASP B 1 194 ? 16.297 14.828 15.781 1 81 194 ASP B O 1
ATOM 3057 N N . ARG B 1 195 ? 16.141 13.062 16.953 1 77.5 195 ARG B N 1
ATOM 3058 C CA . ARG B 1 195 ? 14.82 13.398 17.469 1 77.5 195 ARG B CA 1
ATOM 3059 C C . ARG B 1 195 ? 14.859 14.68 18.297 1 77.5 195 ARG B C 1
ATOM 3061 O O . ARG B 1 195 ? 13.836 15.352 18.453 1 77.5 195 ARG B O 1
ATOM 3068 N N . GLY B 1 196 ? 15.875 14.812 18.766 1 77.31 196 GLY B N 1
ATOM 3069 C CA . GLY B 1 196 ? 16.047 16.062 19.5 1 77.31 196 GLY B CA 1
ATOM 3070 C C . GLY B 1 196 ? 15.758 17.297 18.672 1 77.31 196 GLY B C 1
ATOM 3071 O O . GLY B 1 196 ? 15.391 18.344 19.203 1 77.31 196 GLY B O 1
ATOM 3072 N N . ALA B 1 197 ? 15.82 17.109 17.406 1 79.88 197 ALA B N 1
ATOM 3073 C CA . ALA B 1 197 ? 15.594 18.219 16.484 1 79.88 197 ALA B CA 1
ATOM 3074 C C . ALA B 1 197 ? 14.133 18.266 16.047 1 79.88 197 ALA B C 1
ATOM 3076 O O . ALA B 1 197 ? 13.727 19.203 15.352 1 79.88 197 ALA B O 1
ATOM 3077 N N . TRP B 1 198 ? 13.445 17.297 16.516 1 86.5 198 TRP B N 1
ATOM 3078 C CA . TRP B 1 198 ? 12.055 17.234 16.062 1 86.5 198 TRP B CA 1
ATOM 3079 C C . TRP B 1 198 ? 11.156 18.109 16.922 1 86.5 198 TRP B C 1
ATOM 3081 O O . TRP B 1 198 ? 11.406 18.266 18.125 1 86.5 198 TRP B O 1
ATOM 3091 N N . ARG B 1 199 ? 10.242 18.719 16.297 1 93.25 199 ARG B N 1
ATOM 3092 C CA . ARG B 1 199 ? 9.227 19.516 16.969 1 93.25 199 ARG B CA 1
ATOM 3093 C C . ARG B 1 199 ? 7.84 18.906 16.797 1 93.25 199 ARG B C 1
ATOM 3095 O O . ARG B 1 199 ? 6.926 19.547 16.281 1 93.25 199 ARG B O 1
ATOM 3102 N N . LEU B 1 200 ? 7.734 17.797 17.328 1 95.5 200 LEU B N 1
ATOM 3103 C CA . LEU B 1 200 ? 6.508 17.016 17.203 1 95.5 200 LEU B CA 1
ATOM 3104 C C . LEU B 1 200 ? 5.336 17.719 17.875 1 95.5 200 LEU B C 1
ATOM 3106 O O . LEU B 1 200 ? 4.234 17.766 17.328 1 95.5 200 LEU B O 1
ATOM 3110 N N . GLY B 1 201 ? 5.586 18.266 19.016 1 96.69 201 GLY B N 1
ATOM 3111 C CA . GLY B 1 201 ? 4.539 18.969 19.734 1 96.69 201 GLY B CA 1
ATOM 3112 C C . GLY B 1 201 ? 3.945 20.125 18.953 1 96.69 201 GLY B C 1
ATOM 3113 O O . GLY B 1 201 ? 2.725 20.266 18.875 1 96.69 201 GLY B O 1
ATOM 3114 N N . GLU B 1 202 ? 4.793 20.938 18.406 1 97.75 202 GLU B N 1
ATOM 3115 C CA . GLU B 1 202 ? 4.355 22.078 17.609 1 97.75 202 GLU B CA 1
ATOM 3116 C C . GLU B 1 202 ? 3.598 21.625 16.359 1 97.75 202 GLU B C 1
ATOM 3118 O O . GLU B 1 202 ? 2.598 22.234 15.977 1 97.75 202 GLU B O 1
ATOM 3123 N N . ALA B 1 203 ? 4.086 20.625 15.734 1 98.5 203 ALA B N 1
ATOM 3124 C CA . ALA B 1 203 ? 3.42 20.078 14.547 1 98.5 203 ALA B CA 1
ATOM 3125 C C . ALA B 1 203 ? 2.021 19.578 14.883 1 98.5 203 ALA B C 1
ATOM 3127 O O . ALA B 1 203 ? 1.057 19.875 14.18 1 98.5 203 ALA B O 1
ATOM 3128 N N . VAL B 1 204 ? 1.932 18.859 15.953 1 98.56 204 VAL B N 1
ATOM 3129 C CA . VAL B 1 204 ? 0.646 18.312 16.359 1 98.56 204 VAL B CA 1
ATOM 3130 C C . VAL B 1 204 ? -0.302 19.438 16.75 1 98.56 204 VAL B C 1
ATOM 3132 O O . VAL B 1 204 ? -1.507 19.359 16.5 1 98.56 204 VAL B O 1
ATOM 3135 N N . SER B 1 205 ? 0.228 20.516 17.344 1 98.56 205 SER B N 1
ATOM 3136 C CA . SER B 1 205 ? -0.584 21.688 17.656 1 98.56 205 SER B CA 1
ATOM 3137 C C . SER B 1 205 ? -1.154 22.328 16.391 1 98.56 205 SER B C 1
ATOM 3139 O O . SER B 1 205 ? -2.314 22.734 16.375 1 98.56 205 SER B O 1
ATOM 3141 N N . ALA B 1 206 ? -0.362 22.391 15.383 1 98.69 206 ALA B N 1
ATOM 3142 C CA . ALA B 1 206 ? -0.826 22.922 14.102 1 98.69 206 ALA B CA 1
ATOM 3143 C C . ALA B 1 206 ? -1.928 22.047 13.516 1 98.69 206 ALA B C 1
ATOM 3145 O O . ALA B 1 206 ? -2.916 22.562 12.977 1 98.69 206 ALA B O 1
ATOM 3146 N N . LEU B 1 207 ? -1.745 20.734 13.57 1 98.81 207 LEU B N 1
ATOM 3147 C CA . LEU B 1 207 ? -2.777 19.812 13.109 1 98.81 207 LEU B CA 1
ATOM 3148 C C . LEU B 1 207 ? -4.074 20.016 13.891 1 98.81 207 LEU B C 1
ATOM 3150 O O . LEU B 1 207 ? -5.156 20.062 13.297 1 98.81 207 LEU B O 1
ATOM 3154 N N . ARG B 1 208 ? -3.963 20.156 15.195 1 98.75 208 ARG B N 1
ATOM 3155 C CA . ARG B 1 208 ? -5.117 20.359 16.062 1 98.75 208 ARG B CA 1
ATOM 3156 C C . ARG B 1 208 ? -5.906 21.594 15.633 1 98.75 208 ARG B C 1
ATOM 3158 O O . ARG B 1 208 ? -7.125 21.516 15.445 1 98.75 208 ARG B O 1
ATOM 3165 N N . GLU B 1 209 ? -5.199 22.641 15.469 1 98.62 209 GLU B N 1
ATOM 3166 C CA . GLU B 1 209 ? -5.848 23.891 15.094 1 98.62 209 GLU B CA 1
ATOM 3167 C C . GLU B 1 209 ? -6.59 23.766 13.766 1 98.62 209 GLU B C 1
ATOM 3169 O O . GLU B 1 209 ? -7.746 24.172 13.656 1 98.62 209 GLU B O 1
ATOM 3174 N N . ALA B 1 210 ? -6 23.172 12.812 1 98.81 210 ALA B N 1
ATOM 3175 C CA . ALA B 1 210 ? -6.574 23.062 11.477 1 98.81 210 ALA B CA 1
ATOM 3176 C C . ALA B 1 210 ? -7.758 22.094 11.469 1 98.81 210 ALA B C 1
ATOM 3178 O O . ALA B 1 210 ? -8.82 22.422 10.938 1 98.81 210 ALA B O 1
ATOM 3179 N N . VAL B 1 211 ? -7.582 20.906 12.047 1 98.75 211 VAL B N 1
ATOM 3180 C CA . VAL B 1 211 ? -8.609 19.875 12.016 1 98.75 211 VAL B CA 1
ATOM 3181 C C . VAL B 1 211 ? -9.836 20.344 12.805 1 98.75 211 VAL B C 1
ATOM 3183 O O . VAL B 1 211 ? -10.969 20.172 12.344 1 98.75 211 VAL B O 1
ATOM 3186 N N . LEU B 1 212 ? -9.641 20.984 13.953 1 97.88 212 LEU B N 1
ATOM 3187 C CA . LEU B 1 212 ? -10.773 21.422 14.758 1 97.88 212 LEU B CA 1
ATOM 3188 C C . LEU B 1 212 ? -11.516 22.562 14.078 1 97.88 212 LEU B C 1
ATOM 3190 O O . LEU B 1 212 ? -12.734 22.703 14.227 1 97.88 212 LEU B O 1
ATOM 3194 N N . ALA B 1 213 ? -10.82 23.359 13.289 1 97.81 213 ALA B N 1
ATOM 3195 C CA . ALA B 1 213 ? -11.469 24.422 12.531 1 97.81 213 ALA B CA 1
ATOM 3196 C C . ALA B 1 213 ? -12.422 23.859 11.484 1 97.81 213 ALA B C 1
ATOM 3198 O O . ALA B 1 213 ? -13.359 24.531 11.055 1 97.81 213 ALA B O 1
ATOM 3199 N N . LEU B 1 214 ? -12.219 22.609 11.07 1 96.81 214 LEU B N 1
ATOM 3200 C CA . LEU B 1 214 ? -13.047 21.969 10.055 1 96.81 214 LEU B CA 1
ATOM 3201 C C . LEU B 1 214 ? -14.281 21.328 10.68 1 96.81 214 LEU B C 1
ATOM 3203 O O . LEU B 1 214 ? -15.258 21.047 9.984 1 96.81 214 LEU B O 1
ATOM 3207 N N . LEU B 1 215 ? -14.156 21.062 11.945 1 94.94 215 LEU B N 1
ATOM 3208 C CA . LEU B 1 215 ? -15.227 20.344 12.633 1 94.94 215 LEU B CA 1
ATOM 3209 C C . LEU B 1 215 ? -16.172 21.312 13.328 1 94.94 215 LEU B C 1
ATOM 3211 O O . LEU B 1 215 ? -17.375 21.078 13.391 1 94.94 215 LEU B O 1
#

Radius of gyration: 20.77 Å; Cα contacts (8 Å, |Δi|>4): 1112; chains: 2; bounding box: 45×61×44 Å

Nearest PDB structures (foldseek):
  4ffs-assembly1_A  TM=8.014E-01  e=3.283E-16  Helicobacter pylori J99
  4jwt-assembly1_A-2  TM=7.812E-01  e=8.909E-16  Sulfurimonas denitrificans DSM 1251
  4l5a-assembly2_D  TM=7.492E-01  e=2.856E-08  Schistosoma mansoni
  4l5a-assembly2_E  TM=7.324E-01  e=3.040E-08  Schistosoma mansoni
  1lvu-assembly1_A  TM=6.108E-01  e=2.536E-07  Bos taurus

pLDDT: mean 97.22, std 3.42, range [76.38, 99.0]